Protein AF-A0A954EX24-F1 (afdb_monomer_lite)

Sequence (750 aa):
MLIRGVLSVLEKYCYECHGQGGTDEGGFNFVLSLEKIAASERYVLPGDSENSPLIQKINSHEDPHVAVSLETEELGILEEWIDLGAPTLPGEERVFISNEAMMEVIHHDLVKTLTTDEERRDTRYLTLTHLYNAGWDEDELETTRLALNKMINSLSWNKNLIPLEPIDAEKTIFRLRLAILGWTPAIWNRILDVSPYRVLPDSSNVQACIEATDSQSPMIRGDWFITEAARPSLYYEILELPESLAGLEDLLEVSLLENHDQERVHRAGFAKSGIAANNRVIERHPSRFGAFWISYDFADNEERRNIFEHPLGPGPAVENFRPDGGEILFELPNGLHAYMLVDDLGQRVDKAPLELVQDENQPDHHVVAAISCFSCHSLGILAKEDEVRATVLADPERFEQRDHLLSIYTDREEFRKIQEEDAKNYAKRIQQLGIRRVSHSSEPIRNQLQRYQQDLDLNRAAAELGVDSAQLADWIQSDADETNALSPLANPKGTVSRDDFLNEFTRIATALGLGVEIGAERVEPLKTAEIESQLGRTRPVSTPGRLEPLDEEGDGNPNPPAQQPPAKRPSKSKSDASEPKPPAQRFWKDHSGKVLSIGDFLRMENQDTVVIKDANNRELRVLLNDLSPADGEFVQSQIQATPKTVGSPQPELRRQPVERSQFPTKERPATRQEVVPEIPRTFPPRVAPPSPRRSQTTFQPSRPVVPSPPPPRRIVVPDDLSKRFGIPRGAIIDENRLRQILANKRGPSL

pLDDT: mean 80.61, std 23.89, range [22.81, 98.62]

Structure (mmCIF, N/CA/C/O backbone):
data_AF-A0A954EX24-F1
#
_entry.id   AF-A0A954EX24-F1
#
loop_
_atom_site.group_PDB
_atom_site.id
_atom_site.type_symbol
_atom_site.label_atom_id
_atom_site.label_alt_id
_atom_site.label_comp_id
_atom_site.label_asym_id
_atom_site.label_entity_id
_atom_site.label_seq_id
_atom_site.pdbx_PDB_ins_code
_atom_site.Cartn_x
_atom_site.Cartn_y
_atom_site.Cartn_z
_atom_site.occupancy
_atom_site.B_iso_or_equiv
_atom_site.auth_seq_id
_atom_site.auth_comp_id
_atom_site.auth_asym_id
_atom_site.auth_atom_id
_atom_site.pdbx_PDB_model_num
ATOM 1 N N . MET A 1 1 ? -3.355 26.674 30.184 1.00 86.38 1 MET A N 1
ATOM 2 C CA . MET A 1 1 ? -2.917 27.513 29.044 1.00 86.38 1 MET A CA 1
ATOM 3 C C . MET A 1 1 ? -1.789 26.818 28.306 1.00 86.38 1 MET A C 1
ATOM 5 O O . MET A 1 1 ? -1.989 26.562 27.132 1.00 86.38 1 MET A O 1
ATOM 9 N N . LEU A 1 2 ? -0.722 26.409 29.006 1.00 93.12 2 LEU A N 1
ATOM 10 C CA . LEU A 1 2 ? 0.410 25.624 28.490 1.00 93.12 2 LEU A CA 1
ATOM 11 C C . LEU A 1 2 ? 0.051 24.568 27.425 1.00 93.12 2 LEU A C 1
ATOM 13 O O . LEU A 1 2 ? 0.498 24.703 26.298 1.00 93.12 2 LEU A O 1
ATOM 17 N N . ILE A 1 3 ? -0.858 23.625 27.713 1.00 94.31 3 ILE A N 1
ATOM 18 C CA . ILE A 1 3 ? -1.315 22.594 26.749 1.00 94.31 3 ILE A CA 1
ATOM 19 C C . ILE A 1 3 ? -1.783 23.174 25.395 1.00 94.31 3 ILE A C 1
ATOM 21 O O . ILE A 1 3 ? -1.501 22.606 24.346 1.00 94.31 3 ILE A O 1
ATOM 25 N N . ARG A 1 4 ? -2.464 24.330 25.384 1.00 93.62 4 ARG A N 1
ATOM 26 C CA . ARG A 1 4 ? -2.863 24.999 24.128 1.00 93.62 4 ARG A CA 1
ATOM 27 C C . ARG A 1 4 ? -1.682 25.656 23.412 1.00 93.62 4 ARG A C 1
ATOM 29 O O . ARG A 1 4 ? -1.720 25.763 22.195 1.00 93.62 4 ARG A O 1
ATOM 36 N N . GLY A 1 5 ? -0.667 26.099 24.155 1.00 95.25 5 GLY A N 1
ATOM 37 C CA . GLY A 1 5 ? 0.602 26.560 23.593 1.00 95.25 5 GLY A CA 1
ATOM 38 C C . GLY A 1 5 ? 1.340 25.415 22.905 1.00 95.25 5 GLY A C 1
ATOM 39 O O . GLY A 1 5 ? 1.650 25.531 21.729 1.00 95.25 5 GLY A O 1
ATOM 40 N N . VAL A 1 6 ? 1.507 24.282 23.595 1.00 96.06 6 VAL A N 1
ATOM 41 C CA . VAL A 1 6 ? 2.124 23.053 23.061 1.00 96.06 6 VAL A CA 1
ATOM 42 C C . VAL A 1 6 ? 1.440 22.610 21.768 1.00 96.06 6 VAL A C 1
ATOM 44 O O . VAL A 1 6 ? 2.100 22.489 20.740 1.00 96.06 6 VAL A O 1
ATOM 47 N N . LEU A 1 7 ? 0.108 22.463 21.784 1.00 95.00 7 LEU A N 1
ATOM 48 C CA . LEU A 1 7 ? -0.663 22.129 20.582 1.00 95.00 7 LEU A CA 1
ATOM 49 C C . LEU A 1 7 ? -0.459 23.156 19.461 1.00 95.00 7 LEU A C 1
ATOM 51 O O . LEU A 1 7 ? -0.257 22.761 18.322 1.00 95.00 7 LEU A O 1
ATOM 55 N N . SER A 1 8 ? -0.435 24.457 19.771 1.00 95.12 8 SER A N 1
ATOM 56 C CA . SER A 1 8 ? -0.193 25.503 18.768 1.00 95.12 8 SER A CA 1
ATOM 57 C C . SER A 1 8 ? 1.219 25.463 18.170 1.00 95.12 8 SER A C 1
ATOM 59 O O . SER A 1 8 ? 1.376 25.848 17.014 1.00 95.12 8 SER A O 1
ATOM 61 N N . VAL A 1 9 ? 2.238 25.035 18.923 1.00 94.38 9 VAL A N 1
ATOM 62 C CA . VAL A 1 9 ? 3.612 24.858 18.420 1.00 94.38 9 VAL A CA 1
ATOM 63 C C . VAL A 1 9 ? 3.674 23.630 17.505 1.00 94.38 9 VAL A C 1
ATOM 65 O O . VAL A 1 9 ? 4.164 23.724 16.380 1.00 94.38 9 VAL A O 1
ATOM 68 N N . LEU A 1 10 ? 3.107 22.501 17.939 1.00 94.00 10 LEU A N 1
ATOM 69 C CA . LEU A 1 10 ? 3.078 21.255 17.164 1.00 94.00 10 LEU A CA 1
ATOM 70 C C . LEU A 1 10 ? 2.226 21.383 15.886 1.00 94.00 10 LEU A C 1
ATOM 72 O O . LEU A 1 10 ? 2.640 20.915 14.826 1.00 94.00 10 LEU A O 1
ATOM 76 N N . GLU A 1 11 ? 1.092 22.087 15.941 1.00 94.44 11 GLU A N 1
ATOM 77 C CA . GLU A 1 11 ? 0.252 22.403 14.775 1.00 94.44 11 GLU A CA 1
ATOM 78 C C . GLU A 1 11 ? 0.990 23.300 13.767 1.00 94.44 11 GLU A C 1
ATOM 80 O O . GLU A 1 11 ? 0.945 23.048 12.564 1.00 94.44 11 GLU A O 1
ATOM 85 N N . LYS A 1 12 ? 1.715 24.321 14.250 1.00 92.25 12 LYS A N 1
ATOM 86 C CA . LYS A 1 12 ? 2.457 25.283 13.414 1.00 92.25 12 LYS A CA 1
ATOM 87 C C . LYS A 1 12 ? 3.643 24.655 12.676 1.00 92.25 12 LYS A C 1
ATOM 89 O O . LYS A 1 12 ? 3.962 25.106 11.577 1.00 92.25 12 LYS A O 1
ATOM 94 N N . TYR A 1 13 ? 4.308 23.668 13.281 1.00 90.25 13 TYR A N 1
ATOM 95 C CA . TYR A 1 13 ? 5.626 23.209 12.828 1.00 90.25 13 TYR A CA 1
ATOM 96 C C . TYR A 1 13 ? 5.745 21.725 12.477 1.00 90.25 13 TYR A C 1
ATOM 98 O O . TYR A 1 13 ? 6.626 21.370 11.697 1.00 90.25 13 TYR A O 1
ATOM 106 N N . CYS A 1 14 ? 4.908 20.859 13.047 1.00 90.50 14 CYS A N 1
ATOM 107 C CA . CYS A 1 14 ? 5.059 19.407 12.923 1.00 90.50 14 CYS A CA 1
ATOM 108 C C . CYS A 1 14 ? 3.879 18.762 12.184 1.00 90.50 14 CYS A C 1
ATOM 110 O O . CYS A 1 14 ? 4.076 17.832 11.402 1.00 90.50 14 CYS A O 1
ATOM 112 N N . TYR A 1 15 ? 2.662 19.271 12.399 1.00 93.56 15 TYR A N 1
ATOM 113 C CA . TYR A 1 15 ? 1.424 18.636 11.943 1.00 93.56 15 TYR A CA 1
ATOM 114 C C . TYR A 1 15 ? 1.336 18.427 10.428 1.00 93.56 15 TYR A C 1
ATOM 116 O O . TYR A 1 15 ? 0.798 17.413 10.005 1.00 93.56 15 TYR A O 1
ATOM 124 N N . GLU A 1 16 ? 1.921 19.297 9.597 1.00 90.81 16 GLU A N 1
ATOM 125 C CA . GLU A 1 16 ? 1.879 19.127 8.134 1.00 90.81 16 GLU A CA 1
ATOM 126 C C . GLU A 1 16 ? 2.486 17.786 7.652 1.00 90.81 16 GLU A C 1
ATOM 128 O O . GLU A 1 16 ? 1.978 17.176 6.706 1.00 90.81 16 GLU A O 1
ATOM 133 N N . CYS A 1 17 ? 3.545 17.302 8.311 1.00 88.50 17 CYS A N 1
ATOM 134 C CA . CYS A 1 17 ? 4.207 16.030 7.986 1.00 88.50 17 CYS A CA 1
ATOM 135 C C . CYS A 1 17 ? 3.780 14.869 8.900 1.00 88.50 17 CYS A C 1
ATOM 137 O O . CYS A 1 17 ? 3.912 13.709 8.512 1.00 88.50 17 CYS A O 1
ATOM 139 N N . HIS A 1 18 ? 3.283 15.193 10.095 1.00 91.75 18 HIS A N 1
ATOM 140 C CA . HIS A 1 18 ? 2.994 14.250 11.175 1.00 91.75 18 HIS A CA 1
ATOM 141 C C . HIS A 1 18 ? 1.507 14.249 11.571 1.00 91.75 18 HIS A C 1
ATOM 143 O O . HIS A 1 18 ? 1.178 14.194 12.757 1.00 91.75 18 HIS A O 1
ATOM 149 N N . GLY A 1 19 ? 0.616 14.317 10.579 1.00 91.88 19 GLY A N 1
ATOM 150 C CA . GLY A 1 19 ? -0.813 14.044 10.741 1.00 91.88 19 GLY A CA 1
ATOM 151 C C . GLY A 1 19 ? -1.693 14.628 9.637 1.00 91.88 19 GLY A C 1
ATOM 152 O O . GLY A 1 19 ? -2.565 13.937 9.118 1.00 91.88 19 GLY A O 1
ATOM 153 N N . GLN A 1 20 ? -1.452 15.876 9.225 1.00 92.75 20 GLN A N 1
ATOM 154 C CA . GLN A 1 20 ? -2.391 16.685 8.443 1.00 92.75 20 GLN A CA 1
ATOM 155 C C . GLN A 1 20 ? -2.906 16.007 7.164 1.00 92.75 20 GLN A C 1
ATOM 157 O O . GLN A 1 20 ? -2.256 16.001 6.117 1.00 92.75 20 GLN A O 1
ATOM 162 N N . GLY A 1 21 ? -4.157 15.541 7.220 1.00 89.44 21 GLY A N 1
ATOM 163 C CA . GLY A 1 21 ? -4.790 14.851 6.096 1.00 89.44 21 GLY A CA 1
ATOM 164 C C . GLY A 1 21 ? -4.196 13.463 5.853 1.00 89.44 21 GLY A C 1
ATOM 165 O O . GLY A 1 21 ? -4.024 13.075 4.700 1.00 89.44 21 GLY A O 1
ATOM 166 N N . GLY A 1 22 ? -3.848 12.756 6.930 1.00 89.06 22 GLY A N 1
ATOM 167 C CA . GLY A 1 22 ? -3.292 11.409 6.910 1.00 89.06 22 GLY A CA 1
ATOM 168 C C . GLY A 1 22 ? -1.798 11.334 6.578 1.00 89.06 22 GLY A C 1
ATOM 169 O O . GLY A 1 22 ? -1.344 10.263 6.169 1.00 89.06 22 GLY A O 1
ATOM 170 N N . THR A 1 23 ? -1.032 12.425 6.718 1.00 90.75 23 THR A N 1
ATOM 171 C CA . THR A 1 23 ? 0.426 12.406 6.501 1.00 90.75 23 THR A CA 1
ATOM 172 C C . THR A 1 23 ? 1.147 11.684 7.629 1.00 90.75 23 THR A C 1
ATOM 174 O O . THR A 1 23 ? 0.940 11.976 8.801 1.00 90.75 23 THR A O 1
ATOM 177 N N . ASP A 1 24 ? 2.004 10.731 7.266 1.00 90.00 24 ASP A N 1
ATOM 178 C CA . ASP A 1 24 ? 2.664 9.832 8.215 1.00 90.00 24 ASP A CA 1
ATOM 179 C C . ASP A 1 24 ? 4.163 9.705 7.932 1.00 90.00 24 ASP A C 1
ATOM 181 O O . ASP A 1 24 ? 4.683 8.626 7.649 1.00 90.00 24 ASP A O 1
ATOM 185 N N . GLU A 1 25 ? 4.875 10.833 7.954 1.00 87.69 25 GLU A N 1
ATOM 186 C CA . GLU A 1 25 ? 6.327 10.810 7.794 1.00 87.69 25 GLU A CA 1
ATOM 187 C C . GLU A 1 25 ? 6.994 10.133 9.001 1.00 87.69 25 GLU A C 1
ATOM 189 O O . GLU A 1 25 ? 6.922 10.609 10.135 1.00 87.69 25 GLU A O 1
ATOM 194 N N . GLY A 1 26 ? 7.667 9.007 8.751 1.00 82.38 26 GLY A N 1
ATOM 195 C CA . GLY A 1 26 ? 8.433 8.276 9.765 1.00 82.38 26 GLY A CA 1
ATOM 196 C C . GLY A 1 26 ? 7.602 7.411 10.725 1.00 82.38 26 GLY A C 1
ATOM 197 O O . GLY A 1 26 ? 8.134 6.986 11.755 1.00 82.38 26 GLY A O 1
ATOM 198 N N . GLY A 1 27 ? 6.330 7.134 10.413 1.00 84.62 27 GLY A N 1
ATOM 199 C CA . GLY A 1 27 ? 5.450 6.345 11.287 1.00 84.62 27 GLY A CA 1
ATOM 200 C C . GLY A 1 27 ? 5.063 7.099 12.566 1.00 84.62 27 GLY A C 1
ATOM 201 O O . GLY A 1 27 ? 5.089 6.529 13.661 1.00 84.62 27 GLY A O 1
ATOM 202 N N . PHE A 1 28 ? 4.804 8.399 12.433 1.00 88.88 28 PHE A N 1
ATOM 203 C CA . PHE A 1 28 ? 4.392 9.311 13.493 1.00 88.88 28 PHE A CA 1
ATOM 204 C C . PHE A 1 28 ? 3.434 10.346 12.896 1.00 88.88 28 PHE A C 1
ATOM 206 O O . PHE A 1 28 ? 3.863 11.383 12.398 1.00 88.88 28 PHE A O 1
ATOM 213 N N . ASN A 1 29 ? 2.136 10.046 12.928 1.00 91.62 29 ASN A N 1
ATOM 214 C CA . ASN A 1 29 ? 1.068 10.887 12.376 1.00 91.62 29 ASN A CA 1
ATOM 215 C C . ASN A 1 29 ? 0.057 11.386 13.428 1.00 91.62 29 ASN A C 1
ATOM 217 O O . ASN A 1 29 ? -0.970 11.954 13.077 1.00 91.62 29 ASN A O 1
ATOM 221 N N . PHE A 1 30 ? 0.342 11.153 14.708 1.00 92.25 30 PHE A N 1
ATOM 222 C CA . PHE A 1 30 ? -0.508 11.501 15.848 1.00 92.25 30 PHE A CA 1
ATOM 223 C C . PHE A 1 30 ? 0.086 12.674 16.650 1.00 92.25 30 PHE A C 1
ATOM 225 O O . PHE A 1 30 ? -0.012 12.719 17.877 1.00 92.25 30 PHE A O 1
ATOM 232 N N . VAL A 1 31 ? 0.751 13.638 15.991 1.00 93.44 31 VAL A N 1
ATOM 233 C CA . VAL A 1 31 ? 1.552 14.670 16.690 1.00 93.44 31 VAL A CA 1
ATOM 234 C C . VAL A 1 31 ? 0.733 15.612 17.583 1.00 93.44 31 VAL A C 1
ATOM 236 O O . VAL A 1 31 ? 1.279 16.257 18.475 1.00 93.44 31 VAL A O 1
ATOM 239 N N . LEU A 1 32 ? -0.582 15.694 17.372 1.00 93.88 32 LEU A N 1
ATOM 240 C CA . LEU A 1 32 ? -1.492 16.466 18.225 1.00 93.88 32 LEU A CA 1
ATOM 241 C C . LEU A 1 32 ? -2.071 15.632 19.388 1.00 93.88 32 LEU A C 1
ATOM 243 O O . LEU A 1 32 ? -2.676 16.187 20.307 1.00 93.88 32 LEU A O 1
ATOM 247 N N . SER A 1 33 ? -1.837 14.316 19.403 1.00 92.69 33 SER A N 1
ATOM 248 C CA . SER A 1 33 ? -2.237 13.405 20.476 1.00 92.69 33 SER A CA 1
ATOM 249 C C . SER A 1 33 ? -1.214 13.419 21.616 1.00 92.69 33 SER A C 1
ATOM 251 O O . SER A 1 33 ? -0.372 12.528 21.761 1.00 92.69 33 SER A O 1
ATOM 253 N N . LEU A 1 34 ? -1.285 14.457 22.457 1.00 93.44 34 LEU A N 1
ATOM 254 C CA . LEU A 1 34 ? -0.387 14.606 23.612 1.00 93.44 34 LEU A CA 1
ATOM 255 C C . LEU A 1 34 ? -0.447 13.412 24.576 1.00 93.44 34 LEU A C 1
ATOM 257 O O . LEU A 1 34 ? 0.546 13.129 25.235 1.00 93.44 34 LEU A O 1
ATOM 261 N N . GLU A 1 35 ? -1.577 12.703 24.639 1.00 91.19 35 GLU A N 1
ATOM 262 C CA . GLU A 1 35 ? -1.728 11.458 25.401 1.00 91.19 35 GLU A CA 1
ATOM 263 C C . GLU A 1 35 ? -0.795 10.358 24.887 1.00 91.19 35 GLU A C 1
ATOM 265 O O . GLU A 1 35 ? -0.001 9.825 25.661 1.00 91.19 35 GLU A O 1
ATOM 270 N N . LYS A 1 36 ? -0.796 10.088 23.576 1.00 90.06 36 LYS A N 1
ATOM 271 C CA . LYS A 1 36 ? 0.097 9.093 22.960 1.00 90.06 36 LYS A CA 1
ATOM 272 C C . LYS A 1 36 ? 1.571 9.486 23.056 1.00 90.06 36 LYS A C 1
ATOM 274 O O . LYS A 1 36 ? 2.421 8.626 23.279 1.00 90.06 36 LYS A O 1
ATOM 279 N N . ILE A 1 37 ? 1.874 10.778 22.922 1.00 93.06 37 ILE A N 1
ATOM 280 C CA . ILE A 1 37 ? 3.243 11.303 23.038 1.00 93.06 37 ILE A CA 1
ATOM 281 C C . ILE A 1 37 ? 3.759 11.169 24.478 1.00 93.06 37 ILE A C 1
ATOM 283 O O . ILE A 1 37 ? 4.858 10.660 24.680 1.00 93.06 37 ILE A O 1
ATOM 287 N N . ALA A 1 38 ? 2.974 11.584 25.477 1.00 93.06 38 ALA A N 1
ATOM 288 C CA . ALA A 1 38 ? 3.362 11.526 26.889 1.00 93.06 38 ALA A CA 1
ATOM 289 C C . ALA A 1 38 ? 3.412 10.090 27.445 1.00 93.06 38 ALA A C 1
ATOM 291 O O . ALA A 1 38 ? 4.186 9.813 28.358 1.00 93.06 38 ALA A O 1
ATOM 292 N N . ALA A 1 39 ? 2.614 9.170 26.893 1.00 89.81 39 ALA A N 1
ATOM 293 C CA . ALA A 1 39 ? 2.598 7.762 27.289 1.00 89.81 39 ALA A CA 1
ATOM 294 C C . ALA A 1 39 ? 3.796 6.943 26.765 1.00 89.81 39 ALA A C 1
ATOM 296 O O . ALA A 1 39 ? 3.949 5.782 27.152 1.00 89.81 39 ALA A O 1
ATOM 297 N N . SER A 1 40 ? 4.638 7.504 25.886 1.00 90.31 40 SER A N 1
ATOM 298 C CA . SER A 1 40 ? 5.703 6.760 25.211 1.00 90.31 40 SER A CA 1
ATOM 299 C C . SER A 1 40 ? 7.076 7.425 25.335 1.00 90.31 40 SER A C 1
ATOM 301 O O . SER A 1 40 ? 7.369 8.446 24.710 1.00 90.31 40 SER A O 1
ATOM 303 N N . GLU A 1 41 ? 7.968 6.731 26.048 1.00 91.62 41 GLU A N 1
ATOM 304 C CA . GLU A 1 41 ? 9.392 7.064 26.219 1.00 91.62 41 GLU A CA 1
ATOM 305 C C . GLU A 1 41 ? 10.160 7.171 24.878 1.00 91.62 41 GLU A C 1
ATOM 307 O O . GLU A 1 41 ? 11.261 7.715 24.833 1.00 91.62 41 GLU A O 1
ATOM 312 N N . ARG A 1 42 ? 9.571 6.708 23.759 1.00 91.12 42 ARG A N 1
ATOM 313 C CA . ARG A 1 42 ? 10.085 6.912 22.390 1.00 91.12 42 ARG A CA 1
ATOM 314 C C . ARG A 1 42 ? 10.066 8.384 21.958 1.00 91.12 42 ARG A C 1
ATOM 316 O O . ARG A 1 42 ? 10.863 8.758 21.099 1.00 91.12 42 ARG A O 1
ATOM 323 N N . TYR A 1 43 ? 9.164 9.198 22.508 1.00 92.75 43 TYR A N 1
ATOM 324 C CA . TYR A 1 43 ? 8.979 10.598 22.115 1.00 92.75 43 TYR A CA 1
ATOM 325 C C . TYR A 1 43 ? 9.321 11.569 23.248 1.00 92.75 43 TYR A C 1
ATOM 327 O O . TYR A 1 43 ? 10.028 12.549 23.015 1.00 92.75 43 TYR A O 1
ATOM 335 N N . VAL A 1 44 ? 8.848 11.304 24.467 1.00 95.69 44 VAL A N 1
ATOM 336 C CA . VAL A 1 44 ? 9.004 12.194 25.626 1.00 95.69 44 VAL A CA 1
ATOM 337 C C . VAL A 1 44 ? 9.333 11.382 26.876 1.00 95.69 44 VAL A C 1
ATOM 339 O O . VAL A 1 44 ? 8.780 10.307 27.088 1.00 95.69 44 VAL A O 1
ATOM 342 N N . LEU A 1 45 ? 10.206 11.927 27.722 1.00 96.75 45 LEU A N 1
ATOM 343 C CA . LEU A 1 45 ? 10.469 11.470 29.083 1.00 96.75 45 LEU A CA 1
ATOM 344 C C . LEU A 1 45 ? 9.817 12.473 30.055 1.00 96.75 45 LEU A C 1
ATOM 346 O O . LEU A 1 45 ? 10.373 13.549 30.281 1.00 96.75 45 LEU A O 1
ATOM 350 N N . PRO A 1 46 ? 8.619 12.189 30.604 1.00 96.31 46 PRO A N 1
ATOM 351 C CA . PRO A 1 46 ? 7.916 13.133 31.473 1.00 96.31 46 PRO A CA 1
ATOM 352 C C . PRO A 1 46 ? 8.751 13.524 32.702 1.00 96.31 46 PRO A C 1
ATOM 354 O O . PRO A 1 46 ? 9.140 12.669 33.498 1.00 96.31 46 PRO A O 1
ATOM 357 N N . GLY A 1 47 ? 8.996 14.825 32.869 1.00 97.62 47 GLY A N 1
ATOM 358 C CA . GLY A 1 47 ? 9.858 15.392 33.910 1.00 97.62 47 GLY A CA 1
ATOM 359 C C . GLY A 1 47 ? 11.326 15.600 33.510 1.00 97.62 47 GLY A C 1
ATOM 360 O O . GLY A 1 47 ? 12.101 16.034 34.359 1.00 97.62 47 GLY A O 1
ATOM 361 N N . ASP A 1 48 ? 11.713 15.292 32.266 1.00 97.44 48 ASP A N 1
ATOM 362 C CA . ASP A 1 48 ? 13.083 15.441 31.755 1.00 97.44 48 ASP A CA 1
ATOM 363 C C . ASP A 1 48 ? 13.084 15.904 30.282 1.00 97.44 48 ASP A C 1
ATOM 365 O O . ASP A 1 48 ? 13.121 15.104 29.338 1.00 97.44 48 ASP A O 1
ATOM 369 N N . SER A 1 49 ? 13.005 17.221 30.068 1.00 96.56 49 SER A N 1
ATOM 370 C CA . SER A 1 49 ? 13.080 1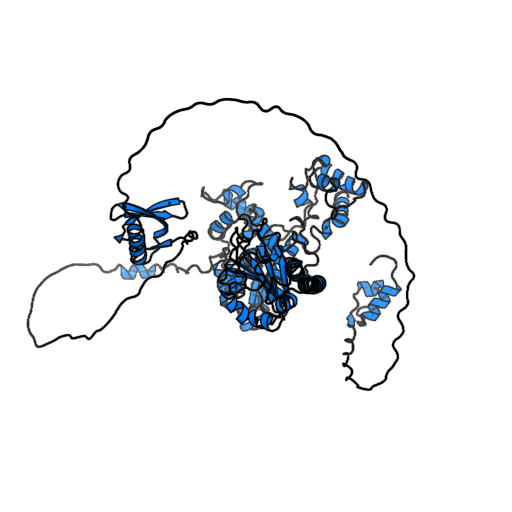7.826 28.731 1.00 96.56 49 SER A CA 1
ATOM 371 C C . SER A 1 49 ? 14.447 17.654 28.057 1.00 96.56 49 SER A C 1
ATOM 373 O O . SER A 1 49 ? 14.488 17.391 26.855 1.00 96.56 49 SER A O 1
ATOM 375 N N . GLU A 1 50 ? 15.553 17.720 28.807 1.00 94.56 50 GLU A N 1
ATOM 376 C CA . GLU A 1 50 ? 16.927 17.606 28.284 1.00 94.56 50 GLU A CA 1
ATOM 377 C C . GLU A 1 50 ? 17.179 16.240 27.616 1.00 94.56 50 GLU A C 1
ATOM 379 O O . GLU A 1 50 ? 17.782 16.160 26.539 1.00 94.56 50 GLU A O 1
ATOM 384 N N . ASN A 1 51 ? 16.673 15.158 28.217 1.00 95.50 51 ASN A N 1
ATOM 385 C CA . ASN A 1 51 ? 16.831 13.801 27.692 1.00 95.50 51 ASN A CA 1
ATOM 386 C C . ASN A 1 51 ? 15.660 13.323 26.815 1.00 95.50 51 ASN A C 1
ATOM 388 O O . ASN A 1 51 ? 15.718 12.219 26.272 1.00 95.50 51 ASN A O 1
ATOM 392 N N . SER A 1 52 ? 14.611 14.132 26.635 1.00 95.94 52 SER A N 1
ATOM 393 C CA . SER A 1 52 ? 13.445 13.756 25.827 1.00 95.94 52 SER A CA 1
ATOM 394 C C . SER A 1 52 ? 13.764 13.682 24.323 1.00 95.94 52 SER A C 1
ATOM 396 O O . SER A 1 52 ? 14.202 14.685 23.748 1.00 95.94 52 SER A O 1
ATOM 398 N N . PRO A 1 53 ? 13.470 12.555 23.636 1.00 93.75 53 PRO A N 1
ATOM 399 C CA . PRO A 1 53 ? 13.772 12.379 22.211 1.00 93.75 53 PRO A CA 1
ATOM 400 C C . PRO A 1 53 ? 13.226 13.480 21.291 1.00 93.75 53 PRO A C 1
ATOM 402 O O . PRO A 1 53 ? 13.904 13.873 20.342 1.00 93.75 53 PRO A O 1
ATOM 405 N N . LEU A 1 54 ? 12.037 14.022 21.581 1.00 91.06 54 LEU A N 1
ATOM 406 C CA . LEU A 1 54 ? 11.440 15.145 20.849 1.00 91.06 54 LEU A CA 1
ATOM 407 C C . LEU A 1 54 ? 12.341 16.394 20.866 1.00 91.06 54 LEU A C 1
ATOM 409 O O . LEU A 1 54 ? 12.623 16.965 19.813 1.00 91.06 54 LEU A O 1
ATOM 413 N N . ILE A 1 55 ? 12.832 16.788 22.045 1.00 91.44 55 ILE A N 1
ATOM 414 C CA . ILE A 1 55 ? 13.692 17.968 22.228 1.00 91.44 55 ILE A CA 1
ATOM 415 C C . ILE A 1 55 ? 15.072 17.727 21.608 1.00 91.44 55 ILE A C 1
ATOM 417 O O . ILE A 1 55 ? 15.589 18.579 20.883 1.00 91.44 55 ILE A O 1
ATOM 421 N N . GLN A 1 56 ? 15.641 16.533 21.801 1.00 90.75 56 GLN A N 1
ATOM 422 C CA . GLN A 1 56 ? 16.905 16.144 21.169 1.00 90.75 56 GLN A CA 1
ATOM 423 C C . GLN A 1 56 ? 16.819 16.185 19.637 1.00 90.75 56 GLN A C 1
ATOM 425 O O . GLN A 1 56 ? 17.728 16.696 18.980 1.00 90.75 56 GLN A O 1
ATOM 430 N N . LYS A 1 57 ? 15.710 15.710 19.052 1.00 86.31 57 LYS A N 1
ATOM 431 C CA . LYS A 1 57 ? 15.509 15.724 17.599 1.00 86.31 57 LYS A CA 1
ATOM 432 C C . LYS A 1 57 ? 15.394 17.149 17.053 1.00 86.31 57 LYS A C 1
ATOM 434 O O . LYS A 1 57 ? 16.035 17.432 16.040 1.00 86.31 57 LYS A O 1
ATOM 439 N N . ILE A 1 58 ? 14.670 18.037 17.744 1.00 85.31 58 ILE A N 1
ATOM 440 C CA . ILE A 1 58 ? 14.575 19.472 17.411 1.00 85.31 58 ILE A CA 1
ATOM 441 C C . ILE A 1 58 ? 15.962 20.142 17.448 1.00 85.31 58 ILE A C 1
ATOM 443 O O . ILE A 1 58 ? 16.336 20.844 16.509 1.00 85.31 58 ILE A O 1
ATOM 447 N N . ASN A 1 59 ? 16.754 19.876 18.491 1.00 83.69 59 ASN A N 1
ATOM 448 C CA . ASN A 1 59 ? 18.065 20.501 18.694 1.00 83.69 59 ASN A CA 1
ATOM 449 C C . ASN A 1 59 ? 19.194 19.927 17.815 1.00 83.69 59 ASN A C 1
ATOM 451 O O . ASN A 1 59 ? 20.225 20.578 17.654 1.00 83.69 59 ASN A O 1
ATOM 455 N N . SER A 1 60 ? 19.033 18.730 17.239 1.00 75.44 60 SER A N 1
ATOM 456 C CA . SER A 1 60 ? 20.102 18.068 16.469 1.00 75.44 60 SER A CA 1
ATOM 457 C C . SER A 1 60 ? 20.502 18.807 15.181 1.00 75.44 60 SER A C 1
ATOM 459 O O . SER A 1 60 ? 21.648 18.703 14.749 1.00 75.44 60 SER A O 1
ATOM 461 N N . HIS A 1 61 ? 19.575 19.549 14.559 1.00 62.50 61 HIS A N 1
ATOM 462 C CA . HIS A 1 61 ? 19.733 20.174 13.233 1.00 62.50 61 HIS A CA 1
ATOM 463 C C . HIS A 1 61 ? 20.185 19.217 12.099 1.00 62.50 61 HIS A C 1
ATOM 465 O O . HIS A 1 61 ? 20.604 19.679 11.038 1.00 62.50 61 HIS A O 1
ATOM 471 N N . GLU A 1 62 ? 20.102 17.893 12.288 1.00 54.16 62 GLU A N 1
ATOM 472 C CA . GLU A 1 62 ? 20.700 16.897 11.378 1.00 54.16 62 GLU A CA 1
ATOM 473 C C . GLU A 1 62 ? 19.948 16.699 10.051 1.00 54.16 62 GLU A C 1
ATOM 475 O O . GLU A 1 62 ? 20.437 15.993 9.171 1.00 54.16 62 GLU A O 1
ATOM 480 N N . ASP A 1 63 ? 18.781 17.322 9.877 1.00 48.69 63 ASP A N 1
ATOM 481 C CA . ASP A 1 63 ? 17.953 17.178 8.681 1.00 48.69 63 ASP A CA 1
ATOM 482 C C . ASP A 1 63 ? 17.710 18.542 7.997 1.00 48.69 63 ASP A C 1
ATOM 484 O O . ASP A 1 63 ? 17.016 19.396 8.558 1.00 48.69 63 ASP A O 1
ATOM 488 N N . PRO A 1 64 ? 18.232 18.780 6.775 1.00 43.75 64 PRO A N 1
ATOM 489 C CA . PRO A 1 64 ? 18.025 20.032 6.045 1.00 43.75 64 PRO A CA 1
ATOM 490 C C . PRO A 1 64 ? 16.583 20.233 5.538 1.00 43.75 64 PRO A C 1
ATOM 492 O O . PRO A 1 64 ? 16.262 21.322 5.059 1.00 43.75 64 PRO A O 1
ATOM 495 N N . HIS A 1 65 ? 15.709 19.225 5.640 1.00 46.78 65 HIS A N 1
ATOM 496 C CA . HIS A 1 65 ? 14.267 19.343 5.410 1.00 46.78 65 HIS A CA 1
ATOM 497 C C . HIS A 1 65 ? 13.470 19.563 6.707 1.00 46.78 65 HIS A C 1
ATOM 499 O O . HIS A 1 65 ? 12.356 20.078 6.641 1.00 46.78 65 HIS A O 1
ATOM 505 N N . VAL A 1 66 ? 14.059 19.267 7.873 1.00 48.47 66 VAL A N 1
ATOM 506 C CA . VAL A 1 66 ? 13.477 19.495 9.213 1.00 48.47 66 VAL A CA 1
ATOM 507 C C . VAL A 1 66 ? 14.321 20.497 10.015 1.00 48.47 66 VAL A C 1
ATOM 509 O O . VAL A 1 66 ? 14.392 20.458 11.241 1.00 48.47 66 VAL A O 1
ATOM 512 N N . ALA A 1 67 ? 14.916 21.479 9.328 1.00 49.66 67 ALA A N 1
ATOM 513 C CA . ALA A 1 67 ? 15.480 22.681 9.942 1.00 49.66 67 ALA A CA 1
ATOM 514 C C . ALA A 1 67 ? 14.359 23.629 10.420 1.00 49.66 67 ALA A C 1
ATOM 516 O O . ALA A 1 67 ? 14.303 24.808 10.057 1.00 49.66 67 ALA A O 1
ATOM 517 N N . VAL A 1 68 ? 13.440 23.098 11.231 1.00 56.19 68 VAL A N 1
ATOM 518 C CA . VAL A 1 68 ? 12.425 23.869 11.937 1.00 56.19 68 VAL A CA 1
ATOM 519 C C . VAL A 1 68 ? 13.143 24.658 13.025 1.00 56.19 68 VAL A C 1
ATOM 521 O O . VAL A 1 68 ? 13.370 24.184 14.134 1.00 56.19 68 VAL A O 1
ATOM 524 N N . SER A 1 69 ? 13.530 25.885 12.694 1.00 62.91 69 SER A N 1
ATOM 525 C CA . SER A 1 69 ? 14.016 26.844 13.679 1.00 62.91 69 SER A CA 1
ATOM 526 C C . SER A 1 69 ? 12.826 27.349 14.498 1.00 62.91 69 SER A C 1
ATOM 528 O O . SER A 1 69 ? 12.300 28.422 14.201 1.00 62.91 69 SER A O 1
ATOM 530 N N . LEU A 1 70 ? 12.400 26.580 15.508 1.00 75.69 70 LEU A N 1
ATOM 531 C CA . LEU A 1 70 ? 11.475 27.074 16.532 1.00 75.69 70 LEU A CA 1
ATOM 532 C C . LEU A 1 70 ? 12.047 28.362 17.141 1.00 75.69 70 LEU A C 1
ATOM 534 O O . LEU A 1 70 ? 13.261 28.495 17.328 1.00 75.69 70 LEU A O 1
ATOM 538 N N . GLU A 1 71 ? 11.179 29.314 17.473 1.00 77.62 71 GLU A N 1
ATOM 539 C CA . GLU A 1 71 ? 11.596 30.456 18.280 1.00 77.62 71 GLU A CA 1
ATOM 540 C C . GLU A 1 71 ? 11.925 29.972 19.703 1.00 77.62 71 GLU A C 1
ATOM 542 O O . GLU A 1 71 ? 11.305 29.038 20.209 1.00 77.62 71 GLU A O 1
ATOM 547 N N . THR A 1 72 ? 12.895 30.594 20.380 1.00 81.00 72 THR A N 1
ATOM 548 C CA . THR A 1 72 ? 13.344 30.148 21.717 1.00 81.00 72 THR A CA 1
ATOM 549 C C . THR A 1 72 ? 12.210 30.129 22.754 1.00 81.00 72 THR A C 1
ATOM 551 O O . THR A 1 72 ? 12.220 29.304 23.659 1.00 81.00 72 THR A O 1
ATOM 554 N N . GLU A 1 73 ? 11.207 31.000 22.602 1.00 86.88 73 GLU A N 1
ATOM 555 C CA . GLU A 1 73 ? 9.991 31.000 23.427 1.00 86.88 73 GLU A CA 1
ATOM 556 C C . GLU A 1 73 ? 9.083 29.789 23.133 1.00 86.88 73 GLU A C 1
ATOM 558 O O . GLU A 1 73 ? 8.509 29.209 24.050 1.00 86.88 73 GLU A O 1
ATOM 563 N N . GLU A 1 74 ? 8.995 29.355 21.873 1.00 91.00 74 GLU A N 1
ATOM 564 C CA . GLU A 1 74 ? 8.183 28.206 21.452 1.00 91.00 74 GLU A CA 1
ATOM 565 C C . GLU A 1 74 ? 8.825 26.867 21.836 1.00 91.00 74 GLU A C 1
ATOM 567 O O . GLU A 1 74 ? 8.110 25.937 22.203 1.00 91.00 74 GLU A O 1
ATOM 572 N N . LEU A 1 75 ? 10.161 26.780 21.819 1.00 90.56 75 LEU A N 1
ATOM 573 C CA . LEU A 1 75 ? 10.886 25.637 22.381 1.00 90.56 75 LEU A CA 1
ATOM 574 C C . LEU A 1 75 ? 10.678 25.548 23.902 1.00 90.56 75 LEU A C 1
ATOM 576 O O . LEU A 1 75 ? 10.314 24.485 24.401 1.00 90.56 75 LEU A O 1
ATOM 580 N N . GLY A 1 76 ? 10.790 26.674 24.616 1.00 94.00 76 GLY A N 1
ATOM 581 C CA . GLY A 1 76 ? 10.570 26.731 26.065 1.00 94.00 76 GLY A CA 1
ATOM 582 C C . GLY A 1 76 ? 9.164 26.294 26.506 1.00 94.00 76 GLY A C 1
ATOM 583 O O . GLY A 1 76 ? 9.008 25.743 27.591 1.00 94.00 76 GLY A O 1
ATOM 584 N N . ILE A 1 77 ? 8.142 26.461 25.655 1.00 96.12 77 ILE A N 1
ATOM 585 C CA . ILE A 1 77 ? 6.784 25.928 25.889 1.00 96.12 77 ILE A CA 1
ATOM 586 C C . ILE A 1 77 ? 6.765 24.390 25.882 1.00 96.12 77 ILE A C 1
ATOM 588 O O . ILE A 1 77 ? 6.019 23.787 26.657 1.00 96.12 77 ILE A O 1
ATOM 592 N N . LEU A 1 78 ? 7.550 23.750 25.008 1.00 95.69 78 LEU A N 1
ATOM 593 C CA . LEU A 1 78 ? 7.666 22.289 24.959 1.00 95.69 78 LEU A CA 1
ATOM 594 C C . LEU A 1 78 ? 8.481 21.768 26.149 1.00 95.69 78 LEU A C 1
ATOM 596 O O . LEU A 1 78 ? 8.063 20.804 26.785 1.00 95.69 78 LEU A O 1
ATOM 600 N N . GLU A 1 79 ? 9.589 22.433 26.481 1.00 96.56 79 GLU A N 1
ATOM 601 C CA . GLU A 1 79 ? 10.433 22.105 27.639 1.00 96.56 79 GLU A CA 1
ATOM 602 C C . GLU A 1 79 ? 9.641 22.213 28.957 1.00 96.56 79 GLU A C 1
ATOM 604 O O . GLU A 1 79 ? 9.553 21.231 29.693 1.00 96.56 79 GLU A O 1
ATOM 609 N N . GLU A 1 80 ? 8.948 23.338 29.209 1.00 97.69 80 GLU A N 1
ATOM 610 C CA . GLU A 1 80 ? 8.101 23.531 30.403 1.00 97.69 80 GLU A CA 1
ATOM 611 C C . GLU A 1 80 ? 6.992 22.468 30.496 1.00 97.69 80 GLU A C 1
ATOM 613 O O . GLU A 1 80 ? 6.690 21.967 31.581 1.00 97.69 80 GLU A O 1
ATOM 618 N N . TRP A 1 81 ? 6.374 22.101 29.369 1.00 97.81 81 TRP A N 1
ATOM 619 C CA . TRP A 1 81 ? 5.353 21.053 29.346 1.00 97.81 81 TRP A CA 1
ATOM 620 C C . TRP A 1 81 ? 5.917 19.689 29.736 1.00 97.81 81 TRP A C 1
ATOM 622 O O . TRP A 1 81 ? 5.313 19.008 30.566 1.00 97.81 81 TRP A O 1
ATOM 632 N N . ILE A 1 82 ? 7.070 19.304 29.189 1.00 97.88 82 ILE A N 1
ATOM 633 C CA . ILE A 1 82 ? 7.713 18.031 29.519 1.00 97.88 82 ILE A CA 1
ATOM 634 C C . ILE A 1 82 ? 8.143 18.013 30.989 1.00 97.88 82 ILE A C 1
ATOM 636 O O . ILE A 1 82 ? 7.786 17.071 31.698 1.00 97.88 82 ILE A O 1
ATOM 640 N N . ASP A 1 83 ? 8.822 19.056 31.471 1.00 98.19 83 ASP A N 1
ATOM 641 C CA . ASP A 1 83 ? 9.335 19.150 32.847 1.00 98.19 83 ASP A CA 1
ATOM 642 C C . ASP A 1 83 ? 8.216 19.136 33.905 1.00 98.19 83 ASP A C 1
ATOM 644 O O . ASP A 1 83 ? 8.402 18.637 35.016 1.00 98.19 83 ASP A O 1
ATOM 648 N N . LEU A 1 84 ? 7.013 19.609 33.557 1.00 97.62 84 LEU A N 1
ATOM 649 C CA . LEU A 1 84 ? 5.809 19.495 34.393 1.00 97.62 84 LEU A CA 1
ATOM 650 C C . LEU A 1 84 ? 5.147 18.102 34.352 1.00 97.62 84 LEU A C 1
ATOM 652 O O . LEU A 1 84 ? 4.033 17.937 34.857 1.00 97.62 84 LEU A O 1
ATOM 656 N N . GLY A 1 85 ? 5.816 17.098 33.779 1.00 96.44 85 GLY A N 1
ATOM 657 C CA . GLY A 1 85 ? 5.326 15.725 33.666 1.00 96.44 85 GLY A CA 1
ATOM 658 C C . GLY A 1 85 ? 4.439 15.484 32.443 1.00 96.44 85 GLY A C 1
ATOM 659 O O . GLY A 1 85 ? 3.565 14.623 32.503 1.00 96.44 85 GLY A O 1
ATOM 660 N N . ALA A 1 86 ? 4.635 16.251 31.364 1.00 96.31 86 ALA A N 1
ATOM 661 C CA . ALA A 1 86 ? 3.888 16.159 30.106 1.00 96.31 86 ALA A CA 1
ATOM 662 C C . ALA A 1 86 ? 2.347 16.099 30.282 1.00 96.31 86 ALA A C 1
ATOM 664 O O . ALA A 1 86 ? 1.693 15.227 29.708 1.00 96.31 86 ALA A O 1
ATOM 665 N N . PRO A 1 87 ? 1.723 17.002 31.073 1.00 95.06 87 PRO A N 1
ATOM 666 C CA . PRO A 1 87 ? 0.310 16.904 31.420 1.00 95.06 87 PRO A CA 1
ATOM 667 C C . PRO A 1 87 ? -0.594 17.016 30.190 1.00 95.06 87 PRO A C 1
ATOM 669 O O . PRO A 1 87 ? -0.398 17.873 29.322 1.00 95.06 87 PRO A O 1
ATOM 672 N N . THR A 1 88 ? -1.631 16.186 30.155 1.00 90.81 88 THR A N 1
ATOM 673 C CA . THR A 1 88 ? -2.581 16.078 29.045 1.00 90.81 88 THR A CA 1
ATOM 674 C C . THR A 1 88 ? -3.981 16.528 29.470 1.00 90.81 88 THR A C 1
ATOM 676 O O . THR A 1 88 ? -4.257 16.775 30.648 1.00 90.81 88 THR A O 1
ATOM 679 N N . LEU A 1 89 ? -4.874 16.696 28.496 1.00 84.50 89 LEU A N 1
ATOM 680 C CA . LEU A 1 89 ? -6.314 16.748 28.748 1.00 84.50 89 LEU A CA 1
ATOM 681 C C . LEU A 1 89 ? -6.897 15.376 28.393 1.00 84.50 89 LEU A C 1
ATOM 683 O O . LEU A 1 89 ? -6.393 14.772 27.447 1.00 84.50 89 LEU A O 1
ATOM 687 N N . PRO A 1 90 ? -7.951 14.905 29.086 1.00 72.25 90 PRO A N 1
ATOM 688 C CA . PRO A 1 90 ? -8.699 13.739 28.632 1.00 72.25 90 PRO A CA 1
ATOM 689 C C . PRO A 1 90 ? -9.171 13.949 27.190 1.00 72.25 90 PRO A C 1
ATOM 691 O O . PRO A 1 90 ? -9.676 15.032 26.869 1.00 72.25 90 PRO A O 1
ATOM 694 N N . GLY A 1 91 ? -9.004 12.933 26.343 1.00 69.44 91 GLY A N 1
ATOM 695 C CA . GLY A 1 91 ? -9.580 12.920 25.000 1.00 69.44 91 GLY A CA 1
ATOM 696 C C . GLY A 1 91 ? -11.111 12.996 25.018 1.00 69.44 91 GLY A C 1
ATOM 697 O O . GLY A 1 91 ? -11.751 12.859 26.063 1.00 69.44 91 GLY A O 1
ATOM 698 N N . GLU A 1 92 ? -11.716 13.216 23.850 1.00 72.00 92 GLU A N 1
ATOM 699 C CA . GLU A 1 92 ? -13.170 13.093 23.720 1.00 72.00 92 GLU A CA 1
ATOM 700 C C . GLU A 1 92 ? -13.595 11.638 23.968 1.00 72.00 92 GLU A C 1
ATOM 702 O O . GLU A 1 92 ? -13.030 10.707 23.391 1.00 72.00 92 GLU A O 1
ATOM 707 N N . GLU A 1 93 ? -14.589 11.444 24.837 1.00 76.25 93 GLU A N 1
ATOM 708 C CA . GLU A 1 93 ? -15.122 10.123 25.171 1.00 76.25 93 GLU A CA 1
ATOM 709 C C . GLU A 1 93 ? -15.796 9.510 23.936 1.00 76.25 93 GLU A C 1
ATOM 711 O O . GLU A 1 93 ? -16.823 9.998 23.456 1.00 76.25 93 GLU A O 1
ATOM 716 N N . ARG A 1 94 ? -15.189 8.450 23.395 1.00 85.06 94 ARG A N 1
ATOM 717 C CA . ARG A 1 94 ? -15.704 7.738 22.223 1.00 85.06 94 ARG A CA 1
ATOM 718 C C . ARG A 1 94 ? -16.771 6.736 22.623 1.00 85.06 94 ARG A C 1
ATOM 720 O O . ARG A 1 94 ? -16.599 5.972 23.570 1.00 85.06 94 ARG A O 1
ATOM 727 N N . VAL A 1 95 ? -17.849 6.696 21.847 1.00 91.81 95 VAL A N 1
ATOM 728 C CA . VAL A 1 95 ? -18.892 5.682 22.004 1.00 91.81 95 VAL A CA 1
ATOM 729 C C . VAL A 1 95 ? -18.407 4.402 21.337 1.00 91.81 95 VAL A C 1
ATOM 731 O O . VAL A 1 95 ? -18.256 4.361 20.122 1.00 91.81 95 VAL A O 1
ATOM 734 N N . PHE A 1 96 ? -18.163 3.362 22.129 1.00 94.50 96 PHE A N 1
ATOM 735 C CA . PHE A 1 96 ? -17.778 2.052 21.613 1.00 94.50 96 PHE A CA 1
ATOM 736 C C . PHE A 1 96 ? -18.852 1.483 20.668 1.00 94.50 96 PHE A C 1
ATOM 738 O O . PHE A 1 96 ? -20.034 1.445 21.020 1.00 94.50 96 PHE A O 1
ATOM 745 N N . ILE A 1 97 ? -18.443 1.009 19.488 1.00 96.31 97 ILE A N 1
ATOM 746 C CA . ILE A 1 97 ? -19.345 0.428 18.483 1.00 96.31 97 ILE A CA 1
ATOM 747 C C . ILE A 1 97 ? -19.176 -1.094 18.481 1.00 96.31 97 ILE A C 1
ATOM 749 O O . ILE A 1 97 ? -18.138 -1.598 18.053 1.00 96.31 97 ILE A O 1
ATOM 753 N N . SER A 1 98 ? -20.189 -1.836 18.939 1.00 94.94 98 SER A N 1
ATOM 754 C CA . SER A 1 98 ? -20.154 -3.306 18.920 1.00 94.94 98 SER A CA 1
ATOM 755 C C . SER A 1 98 ? -20.318 -3.879 17.506 1.00 94.94 98 SER A C 1
ATOM 757 O O . SER A 1 98 ? -20.778 -3.198 16.581 1.00 94.94 98 SER A O 1
ATOM 759 N N . ASN A 1 99 ? -19.988 -5.163 17.341 1.00 94.62 99 ASN A N 1
ATOM 760 C CA . ASN A 1 99 ? -20.167 -5.873 16.072 1.00 94.62 99 ASN A CA 1
ATOM 761 C C . ASN A 1 99 ? -21.641 -5.871 15.612 1.00 94.62 99 ASN A C 1
ATOM 763 O O . ASN A 1 99 ? -21.913 -5.754 14.417 1.00 94.62 99 ASN A O 1
ATOM 767 N N . GLU A 1 100 ? -22.595 -5.940 16.543 1.00 94.94 100 GLU A N 1
ATOM 768 C CA . GLU A 1 100 ? -24.036 -5.861 16.275 1.00 94.94 100 GLU A CA 1
ATOM 769 C C . GLU A 1 100 ? -24.429 -4.471 15.771 1.00 94.94 100 GLU A C 1
ATOM 771 O O . GLU A 1 100 ? -25.120 -4.372 14.760 1.00 94.94 100 GLU A O 1
ATOM 776 N N . ALA A 1 101 ? -23.955 -3.403 16.424 1.00 96.25 101 ALA A N 1
ATOM 777 C CA . ALA A 1 101 ? -24.241 -2.024 16.025 1.00 96.25 101 ALA A CA 1
ATOM 778 C C . ALA A 1 101 ? -23.663 -1.700 14.633 1.00 96.25 101 ALA A C 1
ATOM 780 O O . ALA A 1 101 ? -24.345 -1.120 13.786 1.00 96.25 101 ALA A O 1
ATOM 781 N N . MET A 1 102 ? -22.437 -2.154 14.350 1.00 97.19 102 MET A N 1
ATOM 782 C CA . MET A 1 102 ? -21.831 -2.077 13.016 1.00 97.19 102 MET A CA 1
ATOM 783 C C . MET A 1 102 ? -22.669 -2.843 11.972 1.00 97.19 102 MET A C 1
ATOM 785 O O . MET A 1 102 ? -22.950 -2.325 10.886 1.00 97.19 102 MET A O 1
ATOM 789 N N . MET A 1 103 ? -23.131 -4.053 12.305 1.00 96.88 103 MET A N 1
ATOM 790 C CA . MET A 1 103 ? -23.983 -4.852 11.419 1.00 96.88 103 MET A CA 1
ATOM 791 C C . MET A 1 103 ? -25.403 -4.294 11.253 1.00 96.88 103 MET A C 1
ATOM 793 O O . MET A 1 103 ? -26.010 -4.514 10.205 1.00 96.88 103 MET A O 1
ATOM 797 N N . GLU A 1 104 ? -25.932 -3.538 12.217 1.00 97.62 104 GLU A N 1
ATOM 798 C CA . GLU A 1 104 ? -27.187 -2.791 12.077 1.00 97.62 104 GLU A CA 1
ATOM 799 C C . GLU A 1 104 ? -27.080 -1.680 11.028 1.00 97.62 104 GLU A C 1
ATOM 801 O O . GLU A 1 104 ? -27.989 -1.545 10.203 1.00 97.62 104 GLU A O 1
ATOM 806 N N . VAL A 1 105 ? -25.964 -0.940 11.000 1.00 98.31 105 VAL A N 1
ATOM 807 C CA . VAL A 1 105 ? -25.688 0.076 9.968 1.00 98.31 105 VAL A CA 1
ATOM 808 C C . VAL A 1 105 ? -25.573 -0.577 8.587 1.00 98.31 105 VAL A C 1
ATOM 810 O O . VAL A 1 105 ? -26.265 -0.162 7.655 1.00 98.31 105 VAL A O 1
ATOM 813 N N . ILE A 1 106 ? -24.785 -1.652 8.465 1.00 98.44 106 ILE A N 1
ATOM 814 C CA . ILE A 1 106 ? -24.630 -2.413 7.211 1.00 98.44 106 ILE A CA 1
ATOM 815 C C . ILE A 1 106 ? -25.975 -2.984 6.734 1.00 98.44 106 ILE A C 1
ATOM 817 O O . ILE A 1 106 ? -26.315 -2.868 5.558 1.00 98.44 106 ILE A O 1
ATOM 821 N N . HIS A 1 107 ? -26.780 -3.557 7.632 1.00 98.31 107 HIS A N 1
ATOM 822 C CA . HIS A 1 107 ? -28.108 -4.076 7.301 1.00 98.31 107 HIS A CA 1
ATOM 823 C C . HIS A 1 107 ? -29.087 -2.968 6.894 1.00 98.31 107 HIS A C 1
ATOM 825 O O . HIS A 1 107 ? -29.855 -3.153 5.948 1.00 98.31 107 HIS A O 1
ATOM 831 N N . HIS A 1 108 ? -29.074 -1.811 7.562 1.00 98.25 108 HIS A N 1
ATOM 832 C CA . HIS A 1 108 ? -29.887 -0.672 7.140 1.00 98.25 108 HIS A CA 1
ATOM 833 C C . HIS A 1 108 ? -29.524 -0.258 5.710 1.00 98.25 108 HIS A C 1
ATOM 835 O O . HIS A 1 108 ? -30.398 -0.144 4.850 1.00 98.25 108 HIS A O 1
ATOM 841 N N . ASP A 1 109 ? -28.233 -0.107 5.439 1.00 98.06 109 ASP A N 1
ATOM 842 C CA . ASP A 1 109 ? -27.724 0.307 4.142 1.00 98.06 109 ASP A CA 1
ATOM 843 C C . ASP A 1 109 ? -28.074 -0.694 3.024 1.00 98.06 109 ASP A C 1
ATOM 845 O O . ASP A 1 109 ? -28.774 -0.361 2.063 1.00 98.06 109 ASP A O 1
ATOM 849 N N . LEU A 1 110 ? -27.681 -1.954 3.197 1.00 98.00 110 LEU A N 1
ATOM 850 C CA . LEU A 1 110 ? -27.881 -3.020 2.219 1.00 98.00 110 LEU A CA 1
ATOM 851 C C . LEU A 1 110 ? -29.365 -3.370 2.023 1.00 98.00 110 LEU A C 1
ATOM 853 O O . LEU A 1 110 ? -29.828 -3.543 0.896 1.00 98.00 110 LEU A O 1
ATOM 857 N N . VAL A 1 111 ? -30.125 -3.503 3.116 1.00 96.56 111 VAL A N 1
ATOM 858 C CA . VAL A 1 111 ? -31.463 -4.122 3.098 1.00 96.56 111 VAL A CA 1
ATOM 859 C C . VAL A 1 111 ? -32.597 -3.093 3.136 1.00 96.56 111 VAL A C 1
ATOM 861 O O . VAL A 1 111 ? -33.720 -3.430 2.737 1.00 96.56 111 VAL A O 1
ATOM 864 N N . LYS A 1 112 ? -32.352 -1.844 3.560 1.00 94.19 112 LYS A N 1
ATOM 865 C CA . LYS A 1 112 ? -33.364 -0.765 3.573 1.00 94.19 112 LYS A CA 1
ATOM 866 C C . LYS A 1 112 ? -33.082 0.347 2.559 1.00 94.19 112 LYS A C 1
ATOM 868 O O . LYS A 1 112 ? -34.048 0.838 1.978 1.00 94.19 112 LYS A O 1
ATOM 873 N N . THR A 1 113 ? -31.821 0.711 2.311 1.00 96.31 113 THR A N 1
ATOM 874 C CA . THR A 1 113 ? -31.477 1.798 1.372 1.00 96.31 113 THR A CA 1
ATOM 875 C C . THR A 1 113 ? -31.409 1.330 -0.086 1.00 96.31 113 THR A C 1
ATOM 877 O O . THR A 1 113 ? -31.952 2.009 -0.958 1.00 96.31 113 THR A O 1
ATOM 880 N N . LEU A 1 114 ? -30.784 0.182 -0.383 1.00 96.44 114 LEU A N 1
ATOM 881 C CA . LEU A 1 114 ? -30.705 -0.327 -1.765 1.00 96.44 114 LEU A CA 1
ATOM 882 C C . LEU A 1 114 ? -32.049 -0.880 -2.254 1.00 96.44 114 LEU A C 1
ATOM 884 O O . LEU A 1 114 ? -32.752 -1.580 -1.522 1.00 96.44 114 LEU A O 1
ATOM 888 N N . THR A 1 115 ? -32.402 -0.606 -3.511 1.00 94.56 115 THR A N 1
ATOM 889 C CA . THR A 1 115 ? -33.776 -0.815 -4.008 1.00 94.56 115 THR A CA 1
ATOM 890 C C . THR A 1 115 ? -33.982 -2.086 -4.825 1.00 94.56 115 THR A C 1
ATOM 892 O O . THR A 1 115 ? -35.124 -2.512 -4.991 1.00 94.56 115 THR A O 1
ATOM 895 N N . THR A 1 116 ? -32.907 -2.708 -5.312 1.00 96.62 116 THR A N 1
ATOM 896 C CA . THR A 1 116 ? -32.974 -3.905 -6.164 1.00 96.62 116 THR A CA 1
ATOM 897 C C . THR A 1 116 ? -32.081 -5.037 -5.658 1.00 96.62 116 THR A C 1
ATOM 899 O O . THR A 1 116 ? -31.041 -4.806 -5.041 1.00 96.62 116 THR A O 1
ATOM 902 N N . ASP A 1 117 ? -32.461 -6.280 -5.960 1.00 95.56 117 ASP A N 1
ATOM 903 C CA . ASP A 1 117 ? -31.675 -7.467 -5.597 1.00 95.56 117 ASP A CA 1
ATOM 904 C C . ASP A 1 117 ? -30.328 -7.538 -6.337 1.00 95.56 117 ASP A C 1
ATOM 906 O O . ASP A 1 117 ? -29.377 -8.137 -5.843 1.00 95.56 117 ASP A O 1
ATOM 910 N N . GLU A 1 118 ? -30.240 -6.937 -7.527 1.00 96.25 118 GLU A N 1
ATOM 911 C CA . GLU A 1 118 ? -28.997 -6.829 -8.298 1.00 96.25 118 GLU A CA 1
ATOM 912 C C . GLU A 1 118 ? -27.987 -5.924 -7.585 1.00 96.25 118 GLU A C 1
ATOM 914 O O . GLU A 1 118 ? -26.851 -6.335 -7.362 1.00 96.25 118 GLU A O 1
ATOM 919 N N . GLU A 1 119 ? -28.413 -4.740 -7.129 1.00 96.62 119 GLU A N 1
ATOM 920 C CA . GLU A 1 119 ? -27.561 -3.851 -6.331 1.00 96.62 119 GLU A CA 1
ATOM 921 C C . GLU A 1 119 ? -27.092 -4.514 -5.032 1.00 96.62 119 GLU A C 1
ATOM 923 O O . GLU A 1 119 ? -25.950 -4.307 -4.629 1.00 96.62 119 GLU A O 1
ATOM 928 N N . ARG A 1 120 ? -27.951 -5.310 -4.383 1.00 97.56 120 ARG A N 1
ATOM 929 C CA . ARG A 1 120 ? -27.631 -6.011 -3.130 1.00 97.56 120 ARG A CA 1
ATOM 930 C C . ARG A 1 120 ? -26.598 -7.117 -3.338 1.00 97.56 120 ARG A C 1
ATOM 932 O O . ARG A 1 120 ? -25.586 -7.123 -2.642 1.00 97.56 120 ARG A O 1
ATOM 939 N N . ARG A 1 121 ? -26.791 -7.975 -4.348 1.00 97.19 121 ARG A N 1
ATOM 940 C CA . ARG A 1 121 ? -25.818 -9.019 -4.720 1.00 97.19 121 ARG A CA 1
ATOM 941 C C . ARG A 1 121 ? -24.476 -8.448 -5.175 1.00 97.19 121 ARG A C 1
ATOM 943 O O . ARG A 1 121 ? -23.451 -9.075 -4.935 1.00 97.19 121 ARG A O 1
ATOM 950 N N . ASP A 1 122 ? -24.468 -7.258 -5.770 1.00 97.25 122 ASP A N 1
ATOM 951 C CA . ASP A 1 122 ? -23.256 -6.553 -6.207 1.00 97.25 122 ASP A CA 1
ATOM 952 C C . ASP A 1 122 ? -22.566 -5.734 -5.090 1.00 97.25 122 ASP A C 1
ATOM 954 O O . ASP A 1 122 ? -21.445 -5.258 -5.270 1.00 97.25 122 ASP A O 1
ATOM 958 N N . THR A 1 123 ? -23.206 -5.547 -3.930 1.00 97.69 123 THR A N 1
ATOM 959 C CA . THR A 1 123 ? -22.681 -4.706 -2.840 1.00 97.69 123 THR A CA 1
ATOM 960 C C . THR A 1 123 ? -21.891 -5.512 -1.811 1.00 97.69 123 THR A C 1
ATOM 962 O O . THR A 1 123 ? -22.303 -6.601 -1.417 1.00 97.69 123 THR A O 1
ATOM 965 N N . ARG A 1 124 ? -20.768 -4.960 -1.340 1.00 97.31 124 ARG A N 1
ATOM 966 C CA . ARG A 1 124 ? -19.950 -5.470 -0.219 1.00 97.31 124 ARG A CA 1
ATOM 967 C C . ARG A 1 124 ? -19.486 -4.312 0.667 1.00 97.31 124 ARG A C 1
ATOM 969 O O . ARG A 1 124 ? -19.669 -3.156 0.289 1.00 97.31 124 ARG A O 1
ATOM 976 N N . TYR A 1 125 ? -18.881 -4.605 1.816 1.00 98.31 125 TYR A N 1
ATOM 977 C CA . TYR A 1 125 ? -18.442 -3.583 2.771 1.00 98.31 125 TYR A CA 1
ATOM 978 C C . TYR A 1 125 ? -17.000 -3.781 3.256 1.00 98.31 125 TYR A C 1
ATOM 980 O O . TYR A 1 125 ? -16.529 -4.906 3.422 1.00 98.31 125 TYR A O 1
ATOM 988 N N . LEU A 1 126 ? -16.314 -2.669 3.515 1.00 98.50 126 LEU A N 1
ATOM 989 C CA . LEU A 1 126 ? -15.024 -2.620 4.207 1.00 98.50 126 LEU A CA 1
ATOM 990 C C . LEU A 1 126 ? -15.210 -1.903 5.542 1.00 98.50 126 LEU A C 1
ATOM 992 O O . LEU A 1 126 ? -15.861 -0.857 5.572 1.00 98.50 126 LEU A O 1
ATOM 996 N N . THR A 1 127 ? -14.623 -2.424 6.620 1.00 98.50 127 THR A N 1
ATOM 997 C CA . THR A 1 127 ? -14.756 -1.830 7.961 1.00 98.50 127 THR A CA 1
ATOM 998 C C . THR A 1 127 ? -13.412 -1.498 8.608 1.00 98.50 127 THR A C 1
ATOM 1000 O O . THR A 1 127 ? -12.446 -2.255 8.527 1.00 98.50 127 THR A O 1
ATOM 1003 N N . LEU A 1 128 ? -13.359 -0.335 9.256 1.00 98.44 128 LEU A N 1
ATOM 1004 C CA . LEU A 1 128 ? -12.253 0.185 10.068 1.00 98.44 128 LEU A CA 1
ATOM 1005 C C . LEU A 1 128 ? -12.708 0.464 11.516 1.00 98.44 128 LEU A C 1
ATOM 1007 O O . LEU A 1 128 ? -12.004 1.113 12.285 1.00 98.44 128 LEU A O 1
ATOM 1011 N N . THR A 1 129 ? -13.904 0.009 11.894 1.00 98.12 129 THR A N 1
ATOM 1012 C CA . THR A 1 129 ? -14.573 0.337 13.164 1.00 98.12 129 THR A CA 1
ATOM 1013 C C . THR A 1 129 ? -13.777 -0.137 14.384 1.00 98.12 129 THR A C 1
ATOM 1015 O O . THR A 1 129 ? -13.737 0.545 15.405 1.00 98.12 129 THR A O 1
ATOM 1018 N N . HIS A 1 130 ? -13.035 -1.240 14.258 1.00 97.50 130 HIS A N 1
ATOM 1019 C CA . HIS A 1 130 ? -12.092 -1.701 15.281 1.00 97.50 130 HIS A CA 1
ATOM 1020 C C . HIS A 1 130 ? -10.909 -0.742 15.486 1.00 97.50 130 HIS A C 1
ATOM 1022 O O . HIS A 1 130 ? -10.422 -0.631 16.603 1.00 97.50 130 HIS A O 1
ATOM 1028 N N . LEU A 1 131 ? -10.467 0.001 14.464 1.00 96.81 131 LEU A N 1
ATOM 1029 C CA . LEU A 1 131 ? -9.438 1.042 14.623 1.00 96.81 131 LEU A CA 1
ATOM 1030 C C . LEU A 1 131 ? -9.974 2.218 15.450 1.00 96.81 131 LEU A C 1
ATOM 1032 O O . LEU A 1 131 ? -9.301 2.717 16.351 1.00 96.81 131 LEU A O 1
ATOM 1036 N N . TYR A 1 132 ? -11.215 2.629 15.172 1.00 96.69 132 TYR A N 1
ATOM 1037 C CA . TYR A 1 132 ? -11.901 3.672 15.933 1.00 96.69 132 TYR A CA 1
ATOM 1038 C C . TYR A 1 132 ? -12.081 3.266 17.405 1.00 96.69 132 TYR A C 1
ATOM 1040 O O . TYR A 1 132 ? -11.741 4.053 18.295 1.00 96.69 132 TYR A O 1
ATOM 1048 N N . ASN A 1 133 ? -12.531 2.029 17.652 1.00 96.31 133 ASN A N 1
ATOM 1049 C CA . ASN A 1 133 ? -12.655 1.443 18.991 1.00 96.31 133 ASN A CA 1
ATOM 1050 C C . ASN A 1 133 ? -11.291 1.288 19.695 1.00 96.31 133 ASN A C 1
ATOM 1052 O O . ASN A 1 133 ? -11.220 1.442 20.909 1.00 96.31 133 ASN A O 1
ATOM 1056 N N . ALA A 1 134 ? -10.201 1.053 18.954 1.00 93.75 134 ALA A N 1
ATOM 1057 C CA . ALA A 1 134 ? -8.830 1.007 19.479 1.00 93.75 134 ALA A CA 1
ATOM 1058 C C . ALA A 1 134 ? -8.241 2.398 19.811 1.00 93.75 134 ALA A C 1
ATOM 1060 O O . ALA A 1 134 ? -7.049 2.510 20.094 1.00 93.75 134 ALA A O 1
ATOM 1061 N N . GLY A 1 135 ? -9.035 3.473 19.739 1.00 91.50 135 GLY A N 1
ATOM 1062 C CA . GLY A 1 135 ? -8.592 4.827 20.083 1.00 91.50 135 GLY A CA 1
ATOM 1063 C C . GLY A 1 135 ? -7.653 5.473 19.056 1.00 91.50 135 GLY A C 1
ATOM 1064 O O . GLY A 1 135 ? -6.868 6.350 19.416 1.00 91.50 135 GLY A O 1
ATOM 1065 N N . TRP A 1 136 ? -7.697 5.056 17.785 1.00 92.06 136 TRP A N 1
ATOM 1066 C CA . TRP A 1 136 ? -6.950 5.728 16.711 1.00 92.06 136 TRP A CA 1
ATOM 1067 C C . TRP A 1 136 ? -7.578 7.088 16.390 1.00 92.06 136 TRP A C 1
ATOM 1069 O O . TRP A 1 136 ? -8.785 7.165 16.150 1.00 92.06 136 TRP A O 1
ATOM 1079 N N . ASP A 1 137 ? -6.796 8.163 16.419 1.00 90.31 137 ASP A N 1
ATOM 1080 C CA . ASP A 1 137 ? -7.245 9.523 16.129 1.00 90.31 137 ASP A CA 1
ATOM 1081 C C . ASP A 1 137 ? -7.648 9.710 14.654 1.00 90.31 137 ASP A C 1
ATOM 1083 O O . ASP A 1 137 ? -7.568 8.796 13.834 1.00 90.31 137 ASP A O 1
ATOM 1087 N N . GLU A 1 138 ? -8.204 10.876 14.323 1.00 92.50 138 GLU A N 1
ATOM 1088 C CA . GLU A 1 138 ? -8.735 11.121 12.976 1.00 92.50 138 GLU A CA 1
ATOM 1089 C C . GLU A 1 138 ? -7.631 11.143 11.906 1.00 92.50 138 GLU A C 1
ATOM 1091 O O . GLU A 1 138 ? -7.910 10.795 10.760 1.00 92.50 138 GLU A O 1
ATOM 1096 N N . ASP A 1 139 ? -6.388 11.483 12.262 1.00 93.25 139 ASP A N 1
ATOM 1097 C CA . ASP A 1 139 ? -5.254 11.483 11.336 1.00 93.25 139 ASP A CA 1
ATOM 1098 C C . ASP A 1 139 ? -4.723 10.047 11.118 1.00 93.25 139 ASP A C 1
ATOM 1100 O O . ASP A 1 139 ? -4.440 9.659 9.984 1.00 93.25 139 ASP A O 1
ATOM 1104 N N . GLU A 1 140 ? -4.680 9.204 12.161 1.00 94.12 140 GLU A N 1
ATOM 1105 C CA . GLU A 1 140 ? -4.477 7.746 12.061 1.00 94.12 140 GLU A CA 1
ATOM 1106 C C . GLU A 1 140 ? -5.536 7.045 11.217 1.00 94.12 140 GLU A C 1
ATOM 1108 O O . GLU A 1 140 ? -5.177 6.256 10.338 1.00 94.12 140 GLU A O 1
ATOM 1113 N N . LEU A 1 141 ? -6.814 7.354 11.439 1.00 95.81 141 LEU A N 1
ATOM 1114 C CA . LEU A 1 141 ? -7.904 6.818 10.629 1.00 95.81 141 LEU A CA 1
ATOM 1115 C C . LEU A 1 141 ? -7.831 7.334 9.184 1.00 95.81 141 LEU A C 1
ATOM 1117 O O . LEU A 1 141 ? -8.046 6.549 8.262 1.00 95.81 141 LEU A O 1
ATOM 1121 N N . GLU A 1 142 ? -7.479 8.604 8.952 1.00 95.56 142 GLU A N 1
ATOM 1122 C CA . GLU A 1 142 ? -7.335 9.155 7.598 1.00 95.56 142 GLU A CA 1
ATOM 1123 C C . GLU A 1 142 ? -6.193 8.495 6.822 1.00 95.56 142 GLU A C 1
ATOM 1125 O O . GLU A 1 142 ? -6.400 8.116 5.669 1.00 95.56 142 GLU A O 1
ATOM 1130 N N . THR A 1 143 ? -5.029 8.263 7.444 1.00 94.75 143 THR A N 1
ATOM 1131 C CA . THR A 1 143 ? -3.937 7.499 6.816 1.00 94.75 143 THR A CA 1
ATOM 1132 C C . THR A 1 143 ? -4.435 6.127 6.343 1.00 94.75 143 THR A C 1
ATOM 1134 O O . THR A 1 143 ? -4.177 5.735 5.202 1.00 94.75 143 THR A O 1
ATOM 1137 N N . THR A 1 144 ? -5.220 5.420 7.164 1.00 96.50 144 THR A N 1
ATOM 1138 C CA . THR A 1 144 ? -5.783 4.115 6.783 1.00 96.50 144 THR A CA 1
ATOM 1139 C C . THR A 1 144 ? -6.875 4.221 5.715 1.00 96.50 144 THR A C 1
ATOM 1141 O O . THR A 1 144 ? -6.915 3.387 4.811 1.00 96.50 144 THR A O 1
ATOM 1144 N N . ARG A 1 145 ? -7.729 5.254 5.742 1.00 97.56 145 ARG A N 1
ATOM 1145 C CA . ARG A 1 145 ? -8.729 5.512 4.686 1.00 97.56 145 ARG A CA 1
ATOM 1146 C C . ARG A 1 145 ? -8.069 5.807 3.338 1.00 97.56 145 ARG A C 1
ATOM 1148 O O . ARG A 1 145 ? -8.512 5.284 2.316 1.00 97.56 145 ARG A O 1
ATOM 1155 N N . LEU A 1 146 ? -6.979 6.575 3.328 1.00 95.94 146 LEU A N 1
ATOM 1156 C CA . LEU A 1 146 ? -6.176 6.839 2.132 1.00 95.94 146 LEU A CA 1
ATOM 1157 C C . LEU A 1 146 ? -5.495 5.568 1.604 1.00 95.94 146 LEU A C 1
ATOM 1159 O O . LEU A 1 146 ? -5.526 5.323 0.396 1.00 95.94 146 LEU A O 1
ATOM 1163 N N . ALA A 1 147 ? -4.946 4.732 2.491 1.00 96.88 147 ALA A N 1
ATOM 1164 C CA . ALA A 1 147 ? -4.394 3.424 2.135 1.00 96.88 147 ALA A CA 1
ATOM 1165 C C . ALA A 1 147 ? -5.460 2.496 1.525 1.00 96.88 147 ALA A C 1
ATOM 1167 O O . ALA A 1 147 ? -5.222 1.893 0.479 1.00 96.88 147 ALA A O 1
ATOM 1168 N N . LEU A 1 148 ? -6.660 2.452 2.115 1.00 97.88 148 LEU A N 1
ATOM 1169 C CA . LEU A 1 148 ? -7.795 1.659 1.632 1.00 97.88 148 LEU A CA 1
ATOM 1170 C C . LEU A 1 148 ? -8.253 2.118 0.244 1.00 97.88 148 LEU A C 1
ATOM 1172 O O . LEU A 1 148 ? -8.417 1.307 -0.666 1.00 97.88 148 LEU A O 1
ATOM 1176 N N . ASN A 1 149 ? -8.399 3.434 0.068 1.00 97.19 149 ASN A N 1
ATOM 1177 C CA . ASN A 1 149 ? -8.806 4.054 -1.189 1.00 97.19 149 ASN A CA 1
ATOM 1178 C C . ASN A 1 149 ? -7.761 3.826 -2.295 1.00 97.19 149 ASN A C 1
ATOM 1180 O O . ASN A 1 149 ? -8.119 3.490 -3.426 1.00 97.19 149 ASN A O 1
ATOM 1184 N N . LYS A 1 150 ? -6.462 3.937 -1.972 1.00 97.56 150 LYS A N 1
ATOM 1185 C CA . LYS A 1 150 ? -5.376 3.612 -2.907 1.00 97.56 150 LYS A CA 1
ATOM 1186 C C . LYS A 1 150 ? -5.371 2.130 -3.267 1.00 97.56 150 LYS A C 1
ATOM 1188 O O . LYS A 1 150 ? -5.291 1.826 -4.455 1.00 97.56 150 LYS A O 1
ATOM 1193 N N . MET A 1 151 ? -5.488 1.229 -2.292 1.00 98.12 151 MET A N 1
ATOM 1194 C CA . MET A 1 151 ? -5.450 -0.214 -2.539 1.00 98.12 151 MET A CA 1
ATOM 1195 C C . MET A 1 151 ? -6.603 -0.657 -3.445 1.00 98.12 151 MET A C 1
ATOM 1197 O O . MET A 1 151 ? -6.366 -1.240 -4.497 1.00 98.12 151 MET A O 1
ATOM 1201 N N . ILE A 1 152 ? -7.841 -0.287 -3.104 1.00 97.69 152 ILE A N 1
ATOM 1202 C CA . ILE A 1 152 ? -9.034 -0.641 -3.888 1.00 97.69 152 ILE A CA 1
ATOM 1203 C C . ILE A 1 152 ? -8.937 -0.141 -5.339 1.00 97.69 152 ILE A C 1
ATOM 1205 O O . ILE A 1 152 ? -9.302 -0.859 -6.267 1.00 97.69 152 ILE A O 1
ATOM 1209 N N . ASN A 1 153 ? -8.394 1.059 -5.564 1.00 98.19 153 ASN A N 1
ATOM 1210 C CA . ASN A 1 153 ? -8.184 1.572 -6.919 1.00 98.19 153 ASN A CA 1
ATOM 1211 C C . ASN A 1 153 ? -6.974 0.944 -7.640 1.00 98.19 153 ASN A C 1
ATOM 1213 O O . ASN A 1 153 ? -6.993 0.851 -8.865 1.00 98.19 153 ASN A O 1
ATOM 1217 N N . SER A 1 154 ? -5.950 0.490 -6.912 1.00 98.06 154 SER A N 1
ATOM 1218 C CA . SER A 1 154 ? -4.780 -0.221 -7.470 1.00 98.06 154 SER A CA 1
ATOM 1219 C C . SER A 1 154 ? -5.063 -1.700 -7.778 1.00 98.06 154 SER A C 1
ATOM 1221 O O . SER A 1 154 ? -4.215 -2.384 -8.340 1.00 98.06 154 SER A O 1
ATOM 1223 N N . LEU A 1 155 ? -6.258 -2.179 -7.422 1.00 98.19 155 LEU A N 1
ATOM 1224 C CA . LEU A 1 155 ? -6.776 -3.525 -7.671 1.00 98.19 155 LEU A CA 1
ATOM 1225 C C . LEU A 1 155 ? -8.002 -3.509 -8.606 1.00 98.19 155 LEU A C 1
ATOM 1227 O O . LEU A 1 155 ? -8.799 -4.445 -8.614 1.00 98.19 155 LEU A O 1
ATOM 1231 N N . SER A 1 156 ? -8.199 -2.421 -9.356 1.00 97.81 156 SER A N 1
ATOM 1232 C CA . SER A 1 156 ? -9.406 -2.170 -10.149 1.00 97.81 156 SER A CA 1
ATOM 1233 C C . SER A 1 156 ? -9.077 -1.892 -11.612 1.00 97.81 156 SER A C 1
ATOM 1235 O O . SER A 1 156 ? -8.284 -1.005 -11.935 1.00 97.81 156 SER A O 1
ATOM 1237 N N . TRP A 1 157 ? -9.777 -2.590 -12.507 1.00 96.44 157 TRP A N 1
ATOM 1238 C CA . TRP A 1 157 ? -9.729 -2.349 -13.952 1.00 96.44 157 TRP A CA 1
ATOM 1239 C C . TRP A 1 157 ? -10.689 -1.227 -14.403 1.00 96.44 157 TRP A C 1
ATOM 1241 O O . TRP A 1 157 ? -10.872 -0.996 -15.602 1.00 96.44 157 TRP A O 1
ATOM 1251 N N . ASN A 1 158 ? -11.315 -0.489 -13.474 1.00 97.31 158 ASN A N 1
ATOM 1252 C CA . ASN A 1 158 ? -12.145 0.661 -13.834 1.00 97.31 158 ASN A CA 1
ATOM 1253 C C . ASN A 1 158 ? -11.296 1.806 -14.409 1.00 97.31 158 ASN A C 1
ATOM 1255 O O . ASN A 1 158 ? -10.212 2.119 -13.927 1.00 97.31 158 ASN A O 1
ATOM 1259 N N . LYS A 1 159 ? -11.831 2.497 -15.420 1.00 97.12 159 LYS A N 1
ATOM 1260 C CA . LYS A 1 159 ? -11.211 3.683 -16.030 1.00 97.12 159 LYS A CA 1
ATOM 1261 C C . LYS A 1 159 ? -11.200 4.923 -15.121 1.00 97.12 159 LYS A C 1
ATOM 1263 O O . LYS A 1 159 ? -10.441 5.864 -15.352 1.00 97.12 159 LYS A O 1
ATOM 1268 N N . ASN A 1 160 ? -12.080 4.977 -14.129 1.00 96.56 160 ASN A N 1
ATOM 1269 C CA . ASN A 1 160 ? -12.191 6.097 -13.204 1.00 96.56 160 ASN A CA 1
ATOM 1270 C C . ASN A 1 160 ? -11.713 5.674 -11.819 1.00 96.56 160 ASN A C 1
ATOM 1272 O O . ASN A 1 160 ? -11.930 4.537 -11.410 1.00 96.56 160 ASN A O 1
ATOM 1276 N N . LEU A 1 161 ? -11.125 6.619 -11.084 1.00 97.00 161 LEU A N 1
ATOM 1277 C CA . LEU A 1 161 ? -10.909 6.442 -9.654 1.00 97.00 161 LEU A CA 1
ATOM 1278 C C . LEU A 1 161 ? -12.272 6.407 -8.949 1.00 97.00 161 LEU A C 1
ATOM 1280 O O . LEU A 1 161 ? -13.126 7.267 -9.183 1.00 97.00 161 LEU A O 1
ATOM 1284 N N . ILE A 1 162 ? -12.461 5.393 -8.117 1.00 94.56 162 ILE A N 1
ATOM 1285 C CA . ILE A 1 162 ? -13.671 5.096 -7.360 1.00 94.56 162 ILE A CA 1
ATOM 1286 C C . ILE A 1 162 ? -13.474 5.678 -5.956 1.00 94.56 162 ILE A C 1
ATOM 1288 O O . ILE A 1 162 ? -12.563 5.230 -5.259 1.00 94.56 162 ILE A O 1
ATOM 1292 N N . PRO A 1 163 ? -14.268 6.675 -5.528 1.00 89.00 163 PRO A N 1
ATOM 1293 C CA . PRO A 1 163 ? -14.185 7.191 -4.169 1.00 89.00 163 PRO A CA 1
ATOM 1294 C C . PRO A 1 163 ? -14.783 6.185 -3.178 1.00 89.00 163 PRO A C 1
ATOM 1296 O O . PRO A 1 163 ? -15.876 5.663 -3.401 1.00 89.00 163 PRO A O 1
ATOM 1299 N N . LEU A 1 164 ? -14.095 5.957 -2.059 1.00 90.94 164 LEU A N 1
ATOM 1300 C CA . LEU A 1 164 ? -14.659 5.258 -0.904 1.00 90.94 164 LEU A CA 1
ATOM 1301 C C . LEU A 1 164 ? -15.404 6.256 -0.012 1.00 90.94 164 LEU A C 1
ATOM 1303 O O . LEU A 1 164 ? -14.814 6.897 0.856 1.00 90.94 164 LEU A O 1
ATOM 1307 N N . GLU A 1 165 ? -16.707 6.406 -0.244 1.00 90.88 165 GLU A N 1
ATOM 1308 C CA . GLU A 1 165 ? -17.576 7.210 0.620 1.00 90.88 165 GLU A CA 1
ATOM 1309 C C . GLU A 1 165 ? -18.024 6.380 1.844 1.00 90.88 165 GLU A C 1
ATOM 1311 O O . GLU A 1 165 ? -18.474 5.240 1.671 1.00 90.88 165 GLU A O 1
ATOM 1316 N N . PRO A 1 166 ? -17.895 6.909 3.077 1.00 96.88 166 PRO A N 1
ATOM 1317 C CA . PRO A 1 166 ? -18.383 6.235 4.275 1.00 96.88 166 PRO A CA 1
ATOM 1318 C C . PRO A 1 166 ? -19.913 6.296 4.378 1.00 96.88 166 PRO A C 1
ATOM 1320 O O . PRO A 1 166 ? -20.537 7.253 3.913 1.00 96.88 166 PRO A O 1
ATOM 1323 N N . ILE A 1 167 ? -20.510 5.297 5.031 1.00 97.69 167 ILE A N 1
ATOM 1324 C CA . ILE A 1 167 ? -21.960 5.231 5.302 1.00 97.69 167 ILE A CA 1
ATOM 1325 C C . ILE A 1 167 ? -22.331 5.575 6.757 1.00 97.69 167 ILE A C 1
ATOM 1327 O O . ILE A 1 167 ? -23.511 5.725 7.069 1.00 97.69 167 ILE A O 1
ATOM 1331 N N . ASP A 1 168 ? -21.337 5.703 7.634 1.00 97.31 168 ASP A N 1
ATOM 1332 C CA . ASP A 1 168 ? -21.436 6.003 9.064 1.00 97.31 168 ASP A CA 1
ATOM 1333 C C . ASP A 1 168 ? -20.870 7.397 9.408 1.00 97.31 168 ASP A C 1
ATOM 1335 O O . ASP A 1 168 ? -20.160 8.018 8.613 1.00 97.31 168 ASP A O 1
ATOM 1339 N N . ALA A 1 169 ? -21.192 7.917 10.598 1.00 95.12 169 ALA A N 1
ATOM 1340 C CA . ALA A 1 169 ? -20.767 9.259 11.013 1.00 95.12 169 ALA A CA 1
ATOM 1341 C C . ALA A 1 169 ? -19.275 9.307 11.391 1.00 95.12 169 ALA A C 1
ATOM 1343 O O . ALA A 1 169 ? -18.599 10.314 11.171 1.00 95.12 169 ALA A O 1
ATOM 1344 N N . GLU A 1 170 ? -18.767 8.192 11.908 1.00 95.88 170 GLU A N 1
ATOM 1345 C CA . GLU A 1 170 ? -17.398 7.958 12.364 1.00 95.88 170 GLU A CA 1
ATOM 1346 C C . GLU A 1 170 ? -16.433 7.681 11.196 1.00 95.88 170 GLU A C 1
ATOM 1348 O O . GLU A 1 170 ? -15.215 7.666 11.381 1.00 95.88 170 GLU A O 1
ATOM 1353 N N . LYS A 1 171 ? -16.968 7.529 9.974 1.00 97.31 171 LYS A N 1
ATOM 1354 C CA . LYS A 1 171 ? -16.238 7.252 8.728 1.00 97.31 171 LYS A CA 1
ATOM 1355 C C . LYS A 1 171 ? -15.404 5.969 8.797 1.00 97.31 171 LYS A C 1
ATOM 1357 O O . LYS A 1 171 ? -14.219 5.965 8.453 1.00 97.31 171 LYS A O 1
ATOM 1362 N N . THR A 1 172 ? -16.015 4.887 9.255 1.00 98.19 172 THR A N 1
ATOM 1363 C CA . THR A 1 172 ? -15.380 3.582 9.444 1.00 98.19 172 THR A CA 1
ATOM 1364 C C . THR A 1 172 ? -15.957 2.478 8.562 1.00 98.19 172 THR A C 1
ATOM 1366 O O . THR A 1 172 ? -15.303 1.448 8.423 1.00 98.19 172 THR A O 1
ATOM 1369 N N . ILE A 1 173 ? -17.122 2.664 7.934 1.00 98.62 173 ILE A N 1
ATOM 1370 C CA . ILE A 1 173 ? -17.795 1.646 7.115 1.00 98.62 173 ILE A CA 1
ATOM 1371 C C . ILE A 1 173 ? -17.947 2.161 5.681 1.00 98.62 173 ILE A C 1
ATOM 1373 O O . ILE A 1 173 ? -18.596 3.177 5.441 1.00 98.62 173 ILE A O 1
ATOM 1377 N N . PHE A 1 174 ? -17.389 1.440 4.707 1.00 98.50 174 PHE A N 1
ATOM 1378 C CA . PHE A 1 174 ? -17.362 1.843 3.296 1.00 98.50 174 PHE A CA 1
ATOM 1379 C C . PHE A 1 174 ? -18.109 0.842 2.426 1.00 98.50 174 PHE A C 1
ATOM 1381 O O . PHE A 1 174 ? -17.873 -0.364 2.525 1.00 98.50 174 PHE A O 1
ATOM 1388 N N . ARG A 1 175 ? -18.974 1.337 1.535 1.00 96.88 175 ARG A N 1
ATOM 1389 C CA . ARG A 1 175 ? -19.689 0.500 0.565 1.00 96.88 175 ARG A CA 1
ATOM 1390 C C . ARG A 1 175 ? -18.841 0.284 -0.695 1.00 96.88 175 ARG A C 1
ATOM 1392 O O . ARG A 1 175 ? -18.381 1.240 -1.313 1.00 96.88 175 ARG A O 1
ATOM 1399 N N . LEU A 1 176 ? -18.714 -0.968 -1.121 1.00 95.75 176 LEU A N 1
ATOM 1400 C CA . LEU A 1 176 ? -18.142 -1.389 -2.399 1.00 95.75 176 LEU A CA 1
ATOM 1401 C C . LEU A 1 176 ? -19.227 -1.880 -3.363 1.00 95.75 176 LEU A C 1
ATOM 1403 O O . LEU A 1 176 ? -20.279 -2.362 -2.944 1.00 95.75 176 LEU A O 1
ATOM 1407 N N . ARG A 1 177 ? -18.930 -1.815 -4.664 1.00 96.19 177 ARG A N 1
ATOM 1408 C CA . ARG A 1 177 ? -19.724 -2.409 -5.748 1.00 96.19 177 ARG A CA 1
ATOM 1409 C C . ARG A 1 177 ? -18.794 -3.234 -6.637 1.00 96.19 177 ARG A C 1
ATOM 1411 O O . ARG A 1 177 ? -17.911 -2.656 -7.273 1.00 96.19 177 ARG A O 1
ATOM 1418 N N . LEU A 1 178 ? -18.963 -4.556 -6.661 1.00 97.12 178 LEU A N 1
ATOM 1419 C CA . LEU A 1 178 ? -18.025 -5.483 -7.309 1.00 97.12 178 LEU A CA 1
ATOM 1420 C C . LEU A 1 178 ? -17.906 -5.200 -8.815 1.00 97.12 178 LEU A C 1
ATOM 1422 O O . LEU A 1 178 ? -16.805 -4.981 -9.318 1.00 97.12 178 LEU A O 1
ATOM 1426 N N . ALA A 1 179 ? -19.034 -5.045 -9.509 1.00 96.06 179 ALA A N 1
ATOM 1427 C CA . ALA A 1 179 ? -19.089 -4.717 -10.930 1.00 96.06 179 ALA A CA 1
ATOM 1428 C C . ALA A 1 179 ? -18.462 -3.351 -11.273 1.00 96.06 179 ALA A C 1
ATOM 1430 O O . ALA A 1 179 ? -17.992 -3.161 -12.394 1.00 96.06 179 ALA A O 1
ATOM 1431 N N . ILE A 1 180 ? -18.411 -2.401 -10.327 1.00 96.00 180 ILE A N 1
ATOM 1432 C CA . ILE A 1 180 ? -17.699 -1.128 -10.531 1.00 96.00 180 ILE A CA 1
ATOM 1433 C C . ILE A 1 180 ? -16.183 -1.341 -10.432 1.00 96.00 180 ILE A C 1
ATOM 1435 O O . ILE A 1 180 ? -15.447 -0.714 -11.186 1.00 96.00 180 ILE A O 1
ATOM 1439 N N . LEU A 1 181 ? -15.702 -2.236 -9.569 1.00 95.88 181 LEU A N 1
ATOM 1440 C CA . LEU A 1 181 ? -14.277 -2.592 -9.482 1.00 95.88 181 LEU A CA 1
ATOM 1441 C C . LEU A 1 181 ? -13.798 -3.467 -10.654 1.00 95.88 181 LEU A C 1
ATOM 1443 O O . LEU A 1 181 ? -12.599 -3.570 -10.902 1.00 95.88 181 LEU A O 1
ATOM 1447 N N . GLY A 1 182 ? -14.735 -4.079 -11.384 1.00 95.94 182 GLY A N 1
ATOM 1448 C CA . GLY A 1 182 ? -14.445 -5.163 -12.323 1.00 95.94 182 GLY A CA 1
ATOM 1449 C C . GLY A 1 182 ? -14.271 -6.516 -11.627 1.00 95.94 182 GLY A C 1
ATOM 1450 O O . GLY A 1 182 ? -13.809 -7.458 -12.254 1.00 95.94 182 GLY A O 1
ATOM 1451 N N . TRP A 1 183 ? -14.637 -6.622 -10.347 1.00 96.94 183 TRP A N 1
ATOM 1452 C CA . TRP A 1 183 ? -14.529 -7.855 -9.574 1.00 96.94 183 TRP A CA 1
ATOM 1453 C C . TRP A 1 183 ? -15.751 -8.750 -9.772 1.00 96.94 183 TRP A C 1
ATOM 1455 O O . TRP A 1 183 ? -16.882 -8.286 -9.933 1.00 96.94 183 TRP A O 1
ATOM 1465 N N . THR A 1 184 ? -15.527 -10.056 -9.677 1.00 96.00 184 THR A N 1
ATOM 1466 C CA . THR A 1 184 ? -16.582 -11.070 -9.660 1.00 96.00 184 THR A CA 1
ATOM 1467 C C . THR A 1 184 ? -16.915 -11.490 -8.220 1.00 96.00 184 THR A C 1
ATOM 1469 O O . THR A 1 184 ? -16.095 -11.312 -7.313 1.00 96.00 184 THR A O 1
ATOM 1472 N N . PRO A 1 185 ? -18.077 -12.127 -7.974 1.00 95.75 185 PRO A N 1
ATOM 1473 C CA . PRO A 1 185 ? -18.346 -12.782 -6.692 1.00 95.75 185 PRO A CA 1
ATOM 1474 C C . PRO A 1 185 ? -17.303 -13.850 -6.323 1.00 95.75 185 PRO A C 1
ATOM 1476 O O . PRO A 1 185 ? -17.069 -14.080 -5.141 1.00 95.75 185 PRO A O 1
ATOM 1479 N N . ALA A 1 186 ? -16.640 -14.468 -7.310 1.00 96.25 186 ALA A N 1
ATOM 1480 C CA . ALA A 1 186 ? -15.560 -15.425 -7.070 1.00 96.25 186 ALA A CA 1
ATOM 1481 C C . ALA A 1 186 ? -14.313 -14.751 -6.473 1.00 96.25 186 ALA A C 1
ATOM 1483 O O . ALA A 1 186 ? -13.767 -15.270 -5.504 1.00 96.25 186 ALA A O 1
ATOM 1484 N N . ILE A 1 187 ? -13.924 -13.567 -6.969 1.00 97.19 187 ILE A N 1
ATOM 1485 C CA . ILE A 1 187 ? -12.841 -12.758 -6.379 1.00 97.19 187 ILE A CA 1
ATOM 1486 C C . ILE A 1 187 ? -13.184 -12.379 -4.931 1.00 97.19 187 ILE A C 1
ATOM 1488 O O . ILE A 1 187 ? -12.351 -12.531 -4.041 1.00 97.19 187 ILE A O 1
ATOM 1492 N N . TRP A 1 188 ? -14.427 -11.961 -4.659 1.00 97.25 188 TRP A N 1
ATOM 1493 C CA . TRP A 1 188 ? -14.851 -11.669 -3.284 1.00 97.25 188 TRP A CA 1
ATOM 1494 C C . TRP A 1 188 ? -14.777 -12.897 -2.367 1.00 97.25 188 TRP A C 1
ATOM 1496 O O . TRP A 1 188 ? -14.229 -12.811 -1.270 1.00 97.25 188 TRP A O 1
ATOM 1506 N N . ASN A 1 189 ? -15.283 -14.048 -2.815 1.00 95.06 189 ASN A N 1
ATOM 1507 C CA . ASN A 1 189 ? -15.214 -15.285 -2.037 1.00 95.06 189 ASN A CA 1
ATOM 1508 C C . ASN A 1 189 ? -13.758 -15.706 -1.786 1.00 95.06 189 ASN A C 1
ATOM 1510 O O . ASN A 1 189 ? -13.420 -16.054 -0.661 1.00 95.06 189 ASN A O 1
ATOM 1514 N N . ARG A 1 190 ? -12.872 -15.551 -2.778 1.00 95.94 190 ARG A N 1
ATOM 1515 C CA . ARG A 1 190 ? -11.441 -15.837 -2.635 1.00 95.94 190 ARG A CA 1
ATOM 1516 C C . ARG A 1 190 ? -10.746 -14.952 -1.594 1.00 95.94 190 ARG A C 1
ATOM 1518 O O . ARG A 1 190 ? -9.836 -15.433 -0.917 1.00 95.94 190 ARG A O 1
ATOM 1525 N N . ILE A 1 191 ? -11.178 -13.695 -1.447 1.00 96.56 191 ILE A N 1
ATOM 1526 C CA . ILE A 1 191 ? -10.751 -12.809 -0.352 1.00 96.56 191 ILE A CA 1
ATOM 1527 C C . ILE A 1 191 ? -11.275 -13.343 0.992 1.00 96.56 191 ILE A C 1
ATOM 1529 O O . ILE A 1 191 ? -10.509 -13.427 1.948 1.00 96.56 191 ILE A O 1
ATOM 1533 N N . LEU A 1 192 ? -12.549 -13.747 1.079 1.00 95.31 192 LEU A N 1
ATOM 1534 C CA . LEU A 1 192 ? -13.110 -14.322 2.310 1.00 95.31 192 LEU A CA 1
ATOM 1535 C C . LEU A 1 192 ? -12.398 -15.611 2.749 1.00 95.31 192 LEU A C 1
ATOM 1537 O O . LEU A 1 192 ? -12.158 -15.777 3.942 1.00 95.31 192 LEU A O 1
ATOM 1541 N N . ASP A 1 193 ? -12.024 -16.483 1.810 1.00 93.31 193 ASP A N 1
ATOM 1542 C CA . ASP A 1 193 ? -11.420 -17.794 2.093 1.00 93.31 193 ASP A CA 1
ATOM 1543 C C . ASP A 1 193 ? -10.073 -17.710 2.844 1.00 93.31 193 ASP A C 1
ATOM 1545 O O . ASP A 1 193 ? -9.722 -18.644 3.566 1.00 93.31 193 ASP A O 1
ATOM 1549 N N . VAL A 1 194 ? -9.334 -16.598 2.715 1.00 94.12 194 VAL A N 1
ATOM 1550 C CA . VAL A 1 194 ? -8.090 -16.320 3.473 1.00 94.12 194 VAL A CA 1
ATOM 1551 C C . VAL A 1 194 ? -8.273 -15.337 4.629 1.00 94.12 194 VAL A C 1
ATOM 1553 O O . VAL A 1 194 ? -7.301 -14.998 5.303 1.00 94.12 194 VAL A O 1
ATOM 1556 N N . SER A 1 195 ? -9.493 -14.868 4.895 1.00 94.25 195 SER A N 1
ATOM 1557 C CA . SER A 1 195 ? -9.722 -13.970 6.024 1.00 94.25 195 SER A CA 1
ATOM 1558 C C . SER A 1 195 ? -9.712 -14.744 7.347 1.00 94.25 195 SER A C 1
ATOM 1560 O O . SER A 1 195 ? -10.477 -15.699 7.488 1.00 94.25 195 SER A O 1
ATOM 1562 N N . PRO A 1 196 ? -8.910 -14.339 8.352 1.00 94.06 196 PRO A N 1
ATOM 1563 C CA . PRO A 1 196 ? -8.942 -14.960 9.677 1.00 94.06 196 PRO A CA 1
ATOM 1564 C C . PRO A 1 196 ? -10.170 -14.517 10.494 1.00 94.06 196 PRO A C 1
ATOM 1566 O O . PRO A 1 196 ? -10.572 -15.179 11.447 1.00 94.06 196 PRO A O 1
ATOM 1569 N N . TYR A 1 197 ? -10.809 -13.406 10.115 1.00 94.25 197 TYR A N 1
ATOM 1570 C CA . TYR A 1 197 ? -11.909 -12.786 10.855 1.00 94.25 197 TYR A CA 1
ATOM 1571 C C . TYR A 1 197 ? -13.270 -13.399 10.478 1.00 94.25 197 TYR A C 1
ATOM 1573 O O . TYR A 1 197 ? -14.128 -12.740 9.892 1.00 94.25 197 TYR A O 1
ATOM 1581 N N . ARG A 1 198 ? -13.459 -14.686 10.798 1.00 89.81 198 ARG A N 1
ATOM 1582 C CA . ARG A 1 198 ? -14.599 -15.506 10.332 1.00 89.81 198 ARG A CA 1
ATOM 1583 C C . ARG A 1 198 ? -15.809 -15.559 11.269 1.00 89.81 198 ARG A C 1
ATOM 1585 O O . ARG A 1 198 ? -16.734 -16.319 11.000 1.00 89.81 198 ARG A O 1
ATOM 1592 N N . VAL A 1 199 ? -15.834 -14.779 12.348 1.00 94.12 199 VAL A N 1
ATOM 1593 C CA . VAL A 1 199 ? -16.941 -14.767 13.322 1.00 94.12 199 VAL A CA 1
ATOM 1594 C C . VAL A 1 199 ? -17.811 -13.526 13.119 1.00 94.12 199 VAL A C 1
ATOM 1596 O O . VAL A 1 199 ? -17.294 -12.412 13.178 1.00 94.12 199 VAL A O 1
ATOM 1599 N N . LEU A 1 200 ? -19.124 -13.709 12.914 1.00 93.69 200 LEU A N 1
ATOM 1600 C CA . LEU A 1 200 ? -20.120 -12.622 12.926 1.00 93.69 200 LEU A CA 1
ATOM 1601 C C . LEU A 1 200 ? -21.238 -12.889 13.948 1.00 93.69 200 LEU A C 1
ATOM 1603 O O . LEU A 1 200 ? -21.571 -14.057 14.174 1.00 93.69 200 LEU A O 1
ATOM 1607 N N . PRO A 1 201 ? -21.875 -11.836 14.502 1.00 94.81 201 PRO A N 1
ATOM 1608 C CA . PRO A 1 201 ? -22.977 -11.975 15.452 1.00 94.81 201 PRO A CA 1
ATOM 1609 C C . PRO A 1 201 ? -24.131 -12.836 14.925 1.00 94.81 201 PRO A C 1
ATOM 1611 O O . PRO A 1 201 ? -24.627 -12.609 13.818 1.00 94.81 201 PRO A O 1
ATOM 1614 N N . ASP A 1 202 ? -24.618 -13.773 15.744 1.00 93.19 202 ASP A N 1
ATOM 1615 C CA . ASP A 1 202 ? -25.792 -14.593 15.418 1.00 93.19 202 ASP A CA 1
ATOM 1616 C C . ASP A 1 202 ? -27.072 -13.749 15.523 1.00 93.19 202 ASP A C 1
ATOM 1618 O O . ASP A 1 202 ? -27.705 -13.628 16.574 1.00 93.19 202 ASP A O 1
ATOM 1622 N N . SER A 1 203 ? -27.413 -13.070 14.426 1.00 93.62 203 SER A N 1
ATOM 1623 C CA . SER A 1 203 ? -28.520 -12.118 14.371 1.00 93.62 203 SER A CA 1
ATOM 1624 C C . SER A 1 203 ? -29.265 -12.170 13.040 1.00 93.62 203 SER A C 1
ATOM 1626 O O . SER A 1 203 ? -28.694 -12.415 11.974 1.00 93.62 203 SER A O 1
ATOM 1628 N N . SER A 1 204 ? -30.560 -11.839 13.074 1.00 95.00 204 SER A N 1
ATOM 1629 C CA . SER A 1 204 ? -31.383 -11.750 11.861 1.00 95.00 204 SER A CA 1
ATOM 1630 C C . SER A 1 204 ? -30.889 -10.690 10.871 1.00 95.00 204 SER A C 1
ATOM 1632 O O . SER A 1 204 ? -31.125 -10.828 9.675 1.00 95.00 204 SER A O 1
ATOM 1634 N N . ASN A 1 205 ? -30.202 -9.647 11.352 1.00 95.75 205 ASN A N 1
ATOM 1635 C CA . ASN A 1 205 ? -29.604 -8.614 10.504 1.00 95.75 205 ASN A CA 1
ATOM 1636 C C . ASN A 1 205 ? -28.424 -9.183 9.701 1.00 95.75 205 ASN A C 1
ATOM 1638 O O . ASN A 1 205 ? -28.372 -8.995 8.488 1.00 95.75 205 ASN A O 1
ATOM 1642 N N . VAL A 1 206 ? -27.522 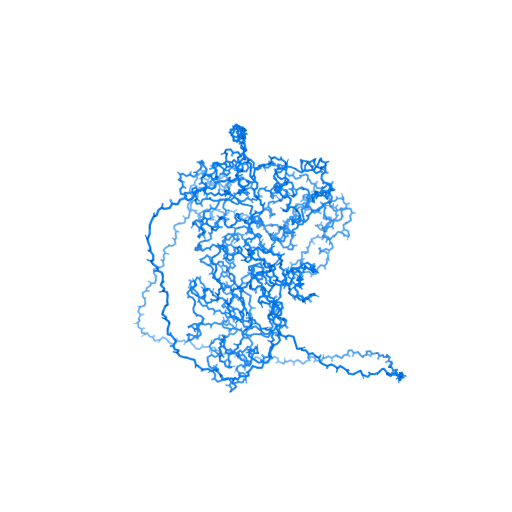-9.931 10.352 1.00 95.69 206 VAL A N 1
ATOM 1643 C CA . VAL A 1 206 ? -26.397 -10.618 9.690 1.00 95.69 206 VAL A CA 1
ATOM 1644 C C . VAL A 1 206 ? -26.905 -11.644 8.676 1.00 95.69 206 VAL A C 1
ATOM 1646 O O . VAL A 1 206 ? -26.486 -11.606 7.520 1.00 95.69 206 VAL A O 1
ATOM 1649 N N . GLN A 1 207 ? -27.865 -12.489 9.065 1.00 95.56 207 GLN A N 1
ATOM 1650 C CA . GLN A 1 207 ? -28.469 -13.483 8.171 1.00 95.56 207 GLN A CA 1
ATOM 1651 C C . GLN A 1 207 ? -29.114 -12.826 6.934 1.00 95.56 207 GLN A C 1
ATOM 1653 O O . GLN A 1 207 ? -28.876 -13.268 5.812 1.00 95.56 207 GLN A O 1
ATOM 1658 N N . ALA A 1 208 ? -29.855 -11.726 7.111 1.00 96.62 208 ALA A N 1
ATOM 1659 C CA . ALA A 1 208 ? -30.446 -10.982 5.997 1.00 96.62 208 ALA A CA 1
ATOM 1660 C C . ALA A 1 208 ? -29.390 -10.350 5.068 1.00 96.62 208 ALA A C 1
ATOM 1662 O O . ALA A 1 208 ? -29.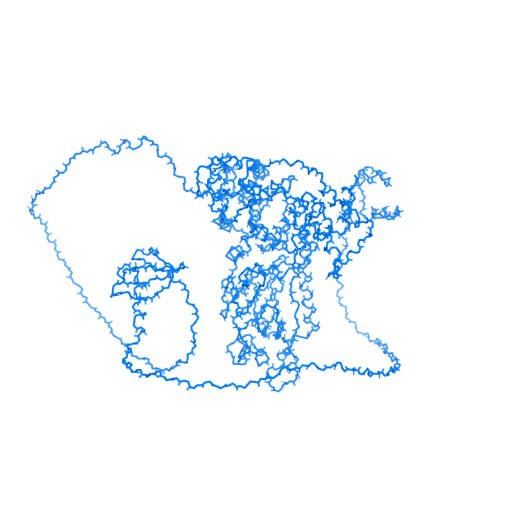622 -10.250 3.864 1.00 96.62 208 ALA A O 1
ATOM 1663 N N . CYS A 1 209 ? -28.229 -9.940 5.590 1.00 97.12 209 CYS A N 1
ATOM 1664 C CA . CYS A 1 209 ? -27.123 -9.440 4.770 1.00 97.12 209 CYS A CA 1
ATOM 1665 C C . CYS A 1 209 ? -26.431 -10.552 3.966 1.00 97.12 209 CYS A C 1
ATOM 1667 O O . CYS A 1 209 ? -26.119 -10.344 2.794 1.00 97.12 209 CYS A O 1
ATOM 1669 N N . ILE A 1 210 ? -26.225 -11.726 4.568 1.00 95.75 210 ILE A N 1
ATOM 1670 C CA . ILE A 1 210 ? -25.695 -12.930 3.903 1.00 95.75 210 ILE A CA 1
ATOM 1671 C C . ILE A 1 210 ? -26.614 -13.337 2.740 1.00 95.75 210 ILE A C 1
ATOM 1673 O O . ILE A 1 210 ? -26.164 -13.451 1.601 1.00 95.75 210 ILE A O 1
ATOM 1677 N N . GLU A 1 211 ? -27.923 -13.438 2.992 1.00 96.12 211 GLU A N 1
ATOM 1678 C CA . GLU A 1 211 ? -28.933 -13.751 1.969 1.00 96.12 211 GLU A CA 1
ATOM 1679 C C . GLU A 1 211 ? -29.017 -12.687 0.861 1.00 96.12 211 GLU A C 1
ATOM 1681 O O . GLU A 1 211 ? -29.166 -13.022 -0.313 1.00 96.12 211 GLU A O 1
ATOM 1686 N N . ALA A 1 212 ? -28.904 -11.400 1.206 1.00 97.19 212 ALA A N 1
ATOM 1687 C CA . ALA A 1 212 ? -28.980 -10.309 0.234 1.00 97.19 212 ALA A CA 1
ATOM 1688 C C . ALA A 1 212 ? -27.719 -10.170 -0.642 1.00 97.19 212 ALA A C 1
ATOM 1690 O O . ALA A 1 212 ? -27.825 -9.704 -1.778 1.00 97.19 212 ALA A O 1
ATOM 1691 N N . THR A 1 213 ? -26.543 -10.557 -0.134 1.00 96.75 213 THR A N 1
ATOM 1692 C CA . THR A 1 213 ? -25.266 -10.501 -0.874 1.00 96.75 213 THR A CA 1
ATOM 1693 C C . THR A 1 213 ? -24.937 -11.779 -1.646 1.00 96.75 213 THR A C 1
ATOM 1695 O O . THR A 1 213 ? -24.084 -11.718 -2.536 1.00 96.75 213 THR A O 1
ATOM 1698 N N . ASP A 1 214 ? -25.599 -12.900 -1.329 1.00 95.31 214 ASP A N 1
ATOM 1699 C CA . ASP A 1 214 ? -25.259 -14.254 -1.801 1.00 95.31 214 ASP A CA 1
ATOM 1700 C C . ASP A 1 214 ? -23.773 -14.577 -1.543 1.00 95.31 214 ASP A C 1
ATOM 1702 O O . ASP A 1 214 ? -22.984 -14.869 -2.442 1.00 95.31 214 ASP A O 1
ATOM 1706 N N . SER A 1 215 ? -23.358 -14.376 -0.287 1.00 93.19 215 SER A N 1
ATOM 1707 C CA . SER A 1 215 ? -21.958 -14.383 0.146 1.00 93.19 215 SER A CA 1
ATOM 1708 C C . SER A 1 215 ? -21.840 -14.866 1.583 1.00 93.19 215 SER A C 1
ATOM 1710 O O . SER A 1 215 ? -22.671 -14.518 2.418 1.00 93.19 215 SER A O 1
ATOM 1712 N N . GLN A 1 216 ? -20.768 -15.601 1.893 1.00 92.06 216 GLN A N 1
ATOM 1713 C CA . GLN A 1 216 ? -20.480 -16.070 3.253 1.00 92.06 216 GLN A CA 1
ATOM 1714 C C . GLN A 1 216 ? -20.446 -14.912 4.267 1.00 92.06 216 GLN A C 1
ATOM 1716 O O . GLN A 1 216 ? -21.046 -15.011 5.330 1.00 92.06 216 GLN A O 1
ATOM 1721 N N . SER A 1 217 ? -19.807 -13.794 3.909 1.00 94.81 217 SER A N 1
ATOM 1722 C CA . SER A 1 217 ? -19.843 -12.535 4.662 1.00 94.81 217 SER A CA 1
ATOM 1723 C C . SER A 1 217 ? -20.147 -11.354 3.727 1.00 94.81 217 SER A C 1
ATOM 1725 O O . SER A 1 217 ? -19.639 -11.326 2.596 1.00 94.81 217 SER A O 1
ATOM 1727 N N . PRO A 1 218 ? -20.925 -10.347 4.171 1.00 94.81 218 PRO A N 1
ATOM 1728 C CA . PRO A 1 218 ? -21.114 -9.098 3.435 1.00 94.81 218 PRO A CA 1
ATOM 1729 C C . PRO A 1 218 ? -19.914 -8.138 3.560 1.00 94.81 218 PRO A C 1
ATOM 1731 O O . PRO A 1 218 ? -19.848 -7.167 2.804 1.00 94.81 218 PRO A O 1
ATOM 1734 N N . MET A 1 219 ? -18.992 -8.369 4.508 1.00 96.25 219 MET A N 1
ATOM 1735 C CA . MET A 1 219 ? -17.911 -7.437 4.850 1.00 96.25 219 MET A CA 1
ATOM 1736 C C . MET A 1 219 ? -16.558 -8.102 5.144 1.00 96.25 219 MET A C 1
ATOM 1738 O O . MET A 1 219 ? -16.503 -9.275 5.515 1.00 96.25 219 MET A O 1
ATOM 1742 N N . ILE A 1 220 ? -15.487 -7.309 5.057 1.00 97.06 220 ILE A N 1
ATOM 1743 C CA . ILE A 1 220 ? -14.139 -7.621 5.563 1.00 97.06 220 ILE A CA 1
ATOM 1744 C C . ILE A 1 220 ? -13.524 -6.392 6.245 1.00 97.06 220 ILE A C 1
ATOM 1746 O O . ILE A 1 220 ? -13.944 -5.258 6.002 1.00 97.06 220 ILE A O 1
ATOM 1750 N N . ARG A 1 221 ? -12.491 -6.601 7.066 1.00 97.69 221 ARG A N 1
ATOM 1751 C CA . ARG A 1 221 ? -11.728 -5.503 7.682 1.00 97.69 221 ARG A CA 1
ATOM 1752 C C . ARG A 1 221 ? -10.788 -4.853 6.677 1.00 97.69 221 ARG A C 1
ATOM 1754 O O . ARG A 1 221 ? -10.059 -5.547 5.972 1.00 97.69 221 ARG A O 1
ATOM 1761 N N . GLY A 1 222 ? -10.802 -3.525 6.625 1.00 98.12 222 GLY A N 1
ATOM 1762 C CA . GLY A 1 222 ? -10.054 -2.745 5.643 1.00 98.12 222 GLY A CA 1
ATOM 1763 C C . GLY A 1 222 ? -8.539 -2.770 5.853 1.00 98.12 222 GLY A C 1
ATOM 1764 O O . GLY A 1 222 ? -7.803 -2.872 4.880 1.00 98.12 222 GLY A O 1
ATOM 1765 N N . ASP A 1 223 ? -8.056 -2.734 7.095 1.00 97.69 223 ASP A N 1
ATOM 1766 C CA . ASP A 1 223 ? -6.621 -2.790 7.419 1.00 97.69 223 ASP A CA 1
ATOM 1767 C C . ASP A 1 223 ? -5.989 -4.150 7.093 1.00 97.69 223 ASP A C 1
ATOM 1769 O O . ASP A 1 223 ? -4.915 -4.210 6.486 1.00 97.69 223 ASP A O 1
ATOM 1773 N N . TRP A 1 224 ? -6.689 -5.236 7.424 1.00 97.81 224 TRP A N 1
ATOM 1774 C CA . TRP A 1 224 ? -6.326 -6.580 6.986 1.00 97.81 224 TRP A CA 1
ATOM 1775 C C . TRP A 1 224 ? -6.395 -6.707 5.463 1.00 97.81 224 TRP A C 1
ATOM 1777 O O . TRP A 1 224 ? -5.447 -7.197 4.862 1.00 97.81 224 TRP A O 1
ATOM 1787 N N . PHE A 1 225 ? -7.461 -6.209 4.824 1.00 98.31 225 PHE A N 1
ATOM 1788 C CA . PHE A 1 225 ? -7.585 -6.259 3.367 1.00 98.31 225 PHE A CA 1
ATOM 1789 C C . PHE A 1 225 ? -6.429 -5.531 2.663 1.00 98.31 225 PHE A C 1
ATOM 1791 O O . PHE A 1 225 ? -5.858 -6.086 1.732 1.00 98.31 225 PHE A O 1
ATOM 1798 N N . ILE A 1 226 ? -6.027 -4.337 3.121 1.00 98.19 226 ILE A N 1
ATOM 1799 C CA . ILE A 1 226 ? -4.851 -3.626 2.579 1.00 98.19 226 ILE A CA 1
ATOM 1800 C C . ILE A 1 226 ? -3.586 -4.478 2.717 1.00 98.19 226 ILE A C 1
ATOM 1802 O O . ILE A 1 226 ? -2.788 -4.551 1.788 1.00 98.19 226 ILE A O 1
ATOM 1806 N N . THR A 1 227 ? -3.406 -5.120 3.870 1.00 95.44 227 THR A N 1
ATOM 1807 C CA . THR A 1 227 ? -2.229 -5.945 4.167 1.00 95.44 227 THR A CA 1
ATOM 1808 C C . THR A 1 227 ? -2.183 -7.188 3.279 1.00 95.44 227 THR A C 1
ATOM 1810 O O . THR A 1 227 ? -1.152 -7.476 2.674 1.00 95.44 227 THR A O 1
ATOM 1813 N N . GLU A 1 228 ? -3.293 -7.917 3.178 1.00 96.44 228 GLU A N 1
ATOM 1814 C CA . GLU A 1 228 ? -3.340 -9.214 2.506 1.00 96.44 228 GLU A CA 1
ATOM 1815 C C . GLU A 1 228 ? -3.478 -9.079 0.986 1.00 96.44 228 GLU A C 1
ATOM 1817 O O . GLU A 1 228 ? -2.804 -9.789 0.246 1.00 96.44 228 GLU A O 1
ATOM 1822 N N . ALA A 1 229 ? -4.258 -8.113 0.494 1.00 97.44 229 ALA A N 1
ATOM 1823 C CA . ALA A 1 229 ? -4.397 -7.856 -0.941 1.00 97.44 229 ALA A CA 1
ATOM 1824 C C . ALA A 1 229 ? -3.163 -7.176 -1.565 1.00 97.44 229 ALA A C 1
ATOM 1826 O O . ALA A 1 229 ? -3.063 -7.098 -2.787 1.00 97.44 229 ALA A O 1
ATOM 1827 N N . ALA A 1 230 ? -2.205 -6.721 -0.747 1.00 96.19 230 ALA A N 1
ATOM 1828 C CA . ALA A 1 230 ? -0.861 -6.374 -1.204 1.00 96.19 230 ALA A CA 1
ATOM 1829 C C . ALA A 1 230 ? 0.033 -7.607 -1.430 1.00 96.19 230 ALA A C 1
ATOM 1831 O O . ALA A 1 230 ? 1.048 -7.487 -2.110 1.00 96.19 230 ALA A O 1
ATOM 1832 N N . ARG A 1 231 ? -0.281 -8.779 -0.853 1.00 95.19 231 ARG A N 1
ATOM 1833 C CA . ARG A 1 231 ? 0.572 -9.971 -0.971 1.00 95.19 231 ARG A CA 1
ATOM 1834 C C . ARG A 1 231 ? 0.409 -10.636 -2.342 1.00 95.19 231 ARG A C 1
ATOM 1836 O O . ARG A 1 231 ? -0.727 -10.760 -2.796 1.00 95.19 231 ARG A O 1
ATOM 1843 N N . PRO A 1 232 ? 1.490 -11.159 -2.954 1.00 94.75 232 PRO A N 1
ATOM 1844 C CA . PRO A 1 232 ? 1.484 -11.660 -4.330 1.00 94.75 232 PRO A CA 1
ATOM 1845 C C . PRO A 1 232 ? 0.324 -12.594 -4.707 1.00 94.75 232 PRO A C 1
ATOM 1847 O O . PRO A 1 232 ? -0.349 -12.313 -5.692 1.00 94.75 232 PRO A O 1
ATOM 1850 N N . SER A 1 233 ? 0.019 -13.634 -3.914 1.00 90.62 233 SER A N 1
ATOM 1851 C CA . SER A 1 233 ? -1.114 -14.543 -4.186 1.00 90.62 233 SER A CA 1
ATOM 1852 C C . SER A 1 233 ? -2.430 -13.783 -4.363 1.00 90.62 233 SER A C 1
ATOM 1854 O O . SER A 1 233 ? -3.010 -13.810 -5.446 1.00 90.62 233 SER A O 1
ATOM 1856 N N . LEU A 1 234 ? -2.889 -13.059 -3.339 1.00 96.75 234 LEU A N 1
ATOM 1857 C CA . LEU A 1 234 ? -4.187 -12.393 -3.407 1.00 96.75 234 LEU A CA 1
ATOM 1858 C C . LEU A 1 234 ? -4.165 -11.184 -4.361 1.00 96.75 234 LEU A C 1
ATOM 1860 O O . LEU A 1 234 ? -5.143 -10.948 -5.065 1.00 96.75 234 LEU A O 1
ATOM 1864 N N . TYR A 1 235 ? -3.041 -10.470 -4.447 1.00 98.50 235 TYR A N 1
ATOM 1865 C CA . TYR A 1 235 ? -2.814 -9.379 -5.396 1.00 98.50 235 TYR A CA 1
ATOM 1866 C C . TYR A 1 235 ? -2.995 -9.829 -6.857 1.00 98.50 235 TYR A C 1
ATOM 1868 O O . TYR A 1 235 ? -3.781 -9.239 -7.604 1.00 98.50 235 TYR A O 1
ATOM 1876 N N . TYR A 1 236 ? -2.297 -10.898 -7.259 1.00 98.00 236 TYR A N 1
ATOM 1877 C CA . TYR A 1 236 ? -2.357 -11.437 -8.616 1.00 98.00 236 TYR A CA 1
ATOM 1878 C C . TYR A 1 236 ? -3.725 -12.048 -8.937 1.00 98.00 236 TYR A C 1
ATOM 1880 O O . TYR A 1 236 ? -4.191 -11.914 -10.067 1.00 98.00 236 TYR A O 1
ATOM 1888 N N . GLU A 1 237 ? -4.382 -12.677 -7.958 1.00 97.12 237 GLU A N 1
ATOM 1889 C CA . GLU A 1 237 ? -5.717 -13.260 -8.123 1.00 97.12 237 GLU A CA 1
ATOM 1890 C C . GLU A 1 237 ? -6.823 -12.193 -8.244 1.00 97.12 237 GLU A C 1
ATOM 1892 O O . GLU A 1 237 ? -7.709 -12.346 -9.079 1.00 97.12 237 GLU A O 1
ATOM 1897 N N . ILE A 1 238 ? -6.768 -11.088 -7.484 1.00 98.25 238 ILE A N 1
ATOM 1898 C CA . ILE A 1 238 ? -7.759 -9.996 -7.583 1.00 98.25 238 ILE A CA 1
ATOM 1899 C C . ILE A 1 238 ? -7.650 -9.245 -8.917 1.00 98.25 238 ILE A C 1
ATOM 1901 O O . ILE A 1 238 ? -8.668 -8.883 -9.504 1.00 98.25 238 ILE A O 1
ATOM 1905 N N . LEU A 1 239 ? -6.428 -8.989 -9.393 1.00 98.19 239 LEU A N 1
ATOM 1906 C CA . LEU A 1 239 ? -6.204 -8.339 -10.688 1.00 98.19 239 LEU A CA 1
ATOM 1907 C C . LEU A 1 239 ? -6.341 -9.297 -11.883 1.00 98.19 239 LEU A C 1
ATOM 1909 O O . LEU A 1 239 ? -6.263 -8.831 -13.020 1.00 98.19 239 LEU A O 1
ATOM 1913 N N . GLU A 1 240 ? -6.532 -10.598 -11.639 1.00 97.56 240 GLU A N 1
ATOM 1914 C CA . GLU A 1 240 ? -6.527 -11.668 -12.648 1.00 97.56 240 GLU A CA 1
ATOM 1915 C C . GLU A 1 240 ? -5.278 -11.612 -13.554 1.00 97.56 240 GLU A C 1
ATOM 1917 O O . GLU A 1 240 ? -5.350 -11.818 -14.768 1.00 97.56 240 GLU A O 1
ATOM 1922 N N . LEU A 1 241 ? -4.109 -11.305 -12.970 1.00 98.00 241 LEU A N 1
ATOM 1923 C CA . LEU A 1 241 ? -2.873 -11.205 -13.746 1.00 98.00 241 LEU A CA 1
ATOM 1924 C C . LEU A 1 241 ? -2.460 -12.584 -14.293 1.00 98.00 241 LEU A C 1
ATOM 1926 O O . LEU A 1 241 ? -2.647 -13.607 -13.625 1.00 98.00 241 LEU A O 1
ATOM 1930 N N . PRO A 1 242 ? -1.862 -12.634 -15.494 1.00 98.31 242 PRO A N 1
ATOM 1931 C CA . PRO A 1 242 ? -1.401 -13.872 -16.110 1.00 98.31 242 PRO A CA 1
ATOM 1932 C C . PRO A 1 242 ? -0.131 -14.403 -15.434 1.00 98.31 242 PRO A C 1
ATOM 1934 O O . PRO A 1 242 ? 0.580 -13.684 -14.734 1.00 98.31 242 PRO A O 1
ATOM 1937 N N . GLU A 1 243 ? 0.177 -15.679 -15.664 1.00 98.06 243 GLU A N 1
ATOM 1938 C CA . GLU A 1 243 ? 1.346 -16.362 -15.084 1.00 98.06 243 GLU A CA 1
ATOM 1939 C C . GLU A 1 243 ? 2.662 -16.092 -15.841 1.00 98.06 243 GLU A C 1
ATOM 1941 O O . GLU A 1 243 ? 3.697 -16.656 -15.497 1.00 98.06 243 GLU A O 1
ATOM 1946 N N . SER A 1 244 ? 2.658 -15.241 -16.874 1.00 98.38 244 SER A N 1
ATOM 1947 C CA . SER A 1 244 ? 3.858 -14.925 -17.660 1.00 98.38 244 SER A CA 1
ATOM 1948 C C . SER A 1 244 ? 3.823 -13.540 -18.310 1.00 98.38 244 SER A C 1
ATOM 1950 O O . SER A 1 244 ? 2.752 -12.977 -18.549 1.00 98.38 244 SER A O 1
ATOM 1952 N N . LEU A 1 245 ? 5.009 -13.033 -18.662 1.00 98.12 245 LEU A N 1
ATOM 1953 C CA . LEU A 1 245 ? 5.218 -11.797 -19.420 1.00 98.12 245 LEU A CA 1
ATOM 1954 C C . LEU A 1 245 ? 4.442 -11.792 -20.744 1.00 98.12 245 LEU A C 1
ATOM 1956 O O . LEU A 1 245 ? 3.745 -10.824 -21.018 1.00 98.12 245 LEU A O 1
ATOM 1960 N N . ALA A 1 246 ? 4.486 -12.888 -21.508 1.00 98.00 246 ALA A N 1
ATOM 1961 C CA . ALA A 1 246 ? 3.767 -13.000 -22.780 1.00 98.00 246 ALA A CA 1
ATOM 1962 C C . ALA A 1 246 ? 2.239 -12.894 -22.601 1.00 98.00 246 ALA A C 1
ATOM 1964 O O . ALA A 1 246 ? 1.560 -12.236 -23.382 1.00 98.00 246 ALA A O 1
ATOM 1965 N N . GLY A 1 247 ? 1.693 -13.475 -21.526 1.00 98.50 247 GLY A N 1
ATOM 1966 C CA . GLY A 1 247 ? 0.279 -13.293 -21.194 1.00 98.50 247 GLY A CA 1
ATOM 1967 C C . GLY A 1 247 ? -0.063 -11.852 -20.794 1.00 98.50 247 GLY A C 1
ATOM 1968 O O . GLY A 1 247 ? -1.188 -11.408 -21.018 1.00 98.50 247 GLY A O 1
ATOM 1969 N N . LEU A 1 248 ? 0.884 -11.112 -20.203 1.00 98.50 248 LEU A N 1
ATOM 1970 C CA . LEU A 1 248 ? 0.693 -9.707 -19.825 1.00 98.50 248 LEU A CA 1
ATOM 1971 C C . LEU A 1 248 ? 0.814 -8.770 -21.038 1.00 98.50 248 LEU A C 1
ATOM 1973 O O . LEU A 1 248 ? 0.054 -7.808 -21.133 1.00 98.50 248 LEU A O 1
ATOM 1977 N N . GLU A 1 249 ? 1.711 -9.080 -21.977 1.00 98.19 249 GLU A N 1
ATOM 1978 C CA . GLU A 1 249 ? 1.773 -8.482 -23.317 1.00 98.19 249 GLU A CA 1
ATOM 1979 C C . GLU A 1 249 ? 0.412 -8.595 -24.028 1.00 98.19 249 GLU A C 1
ATOM 1981 O O . GLU A 1 249 ? -0.158 -7.573 -24.425 1.00 98.19 249 GLU A O 1
ATOM 1986 N N . ASP A 1 250 ? -0.165 -9.804 -24.083 1.00 98.06 250 ASP A N 1
ATOM 1987 C CA . ASP A 1 250 ? -1.498 -10.054 -24.654 1.00 98.06 250 ASP A CA 1
ATOM 1988 C C . ASP A 1 250 ? -2.609 -9.271 -23.922 1.00 98.06 250 ASP A C 1
ATOM 1990 O O . ASP A 1 250 ? -3.447 -8.632 -24.565 1.00 98.06 250 ASP A O 1
ATOM 1994 N N . LEU A 1 251 ? -2.619 -9.276 -22.580 1.00 97.31 251 LEU A N 1
ATOM 1995 C CA . LEU A 1 251 ? -3.629 -8.586 -21.760 1.00 97.31 251 LEU A CA 1
ATOM 1996 C C . LEU A 1 251 ? -3.620 -7.058 -21.956 1.00 97.31 251 LEU A C 1
ATOM 1998 O O . LEU A 1 251 ? -4.671 -6.412 -21.901 1.00 97.31 251 LEU A O 1
ATOM 2002 N N . LEU A 1 252 ? -2.438 -6.473 -22.163 1.00 97.69 252 LEU A N 1
ATOM 2003 C CA . LEU A 1 252 ? -2.238 -5.026 -22.284 1.00 97.69 252 LEU A CA 1
ATOM 2004 C C . LEU A 1 252 ? -2.141 -4.535 -23.738 1.00 97.69 252 LEU A C 1
ATOM 2006 O O . LEU A 1 252 ? -1.973 -3.332 -23.953 1.00 97.69 252 LEU A O 1
ATOM 2010 N N . GLU A 1 253 ? -2.264 -5.434 -24.719 1.00 97.12 253 GLU A N 1
ATOM 2011 C CA . GLU A 1 253 ? -2.053 -5.169 -26.152 1.00 97.12 253 GLU A CA 1
ATOM 2012 C C . GLU A 1 253 ? -0.682 -4.507 -26.427 1.00 97.12 253 GLU A C 1
ATOM 2014 O O . GLU A 1 253 ? -0.552 -3.577 -27.229 1.00 97.12 253 GLU A O 1
ATOM 2019 N N . VAL A 1 254 ? 0.356 -4.985 -25.733 1.00 96.50 254 VAL A N 1
ATOM 2020 C CA . VAL A 1 254 ? 1.756 -4.566 -25.890 1.00 96.50 254 VAL A CA 1
ATOM 2021 C C . VAL A 1 254 ? 2.511 -5.675 -26.607 1.00 96.50 254 VAL A C 1
ATOM 2023 O O . VAL A 1 254 ? 2.526 -6.796 -26.131 1.00 96.50 254 VAL A O 1
ATOM 2026 N N . SER A 1 255 ? 3.203 -5.360 -27.701 1.00 95.19 255 SER A N 1
ATOM 2027 C CA . SER A 1 255 ? 4.248 -6.239 -28.238 1.00 95.19 255 SER A CA 1
ATOM 2028 C C . SER A 1 255 ? 5.605 -5.587 -28.016 1.00 95.19 255 SER A C 1
ATOM 2030 O O . SER A 1 255 ? 5.886 -4.518 -28.571 1.00 95.19 255 SER A O 1
ATOM 2032 N N . LEU A 1 256 ? 6.457 -6.201 -27.197 1.00 94.75 256 LEU A N 1
ATOM 2033 C CA . LEU A 1 256 ? 7.817 -5.711 -26.968 1.00 94.75 256 LEU A CA 1
ATOM 2034 C C . LEU A 1 256 ? 8.621 -5.755 -28.277 1.00 94.75 256 LEU A C 1
ATOM 2036 O O . LEU A 1 256 ? 9.271 -4.770 -28.625 1.00 94.75 256 LEU A O 1
ATOM 2040 N N . LEU A 1 257 ? 8.484 -6.839 -29.051 1.00 92.56 257 LEU A N 1
ATOM 2041 C CA . LEU A 1 257 ? 9.160 -7.024 -30.340 1.00 92.56 257 LEU A CA 1
ATOM 2042 C C . LEU A 1 257 ? 8.751 -5.968 -31.381 1.00 92.56 257 LEU A C 1
ATOM 2044 O O . LEU A 1 257 ? 9.621 -5.301 -31.933 1.00 92.56 257 LEU A O 1
ATOM 2048 N N . GLU A 1 258 ? 7.451 -5.743 -31.610 1.00 93.88 258 GLU A N 1
ATOM 2049 C CA . GLU A 1 258 ? 7.018 -4.719 -32.577 1.00 93.88 258 GLU A CA 1
ATOM 2050 C C . GLU A 1 258 ? 7.410 -3.299 -32.143 1.00 93.88 258 GLU A C 1
ATOM 2052 O O . GLU A 1 258 ? 7.612 -2.427 -32.987 1.00 93.88 258 GLU A O 1
ATOM 2057 N N . ASN A 1 259 ? 7.512 -3.041 -30.835 1.00 95.06 259 ASN A N 1
ATOM 2058 C CA . ASN A 1 259 ? 7.999 -1.762 -30.322 1.00 95.06 259 ASN A CA 1
ATOM 2059 C C . ASN A 1 259 ? 9.503 -1.559 -30.583 1.00 95.06 259 ASN A C 1
ATOM 2061 O O . ASN A 1 259 ? 9.907 -0.418 -30.812 1.00 95.06 259 ASN A O 1
ATOM 2065 N N . HIS A 1 260 ? 10.309 -2.627 -30.583 1.00 92.69 260 HIS A N 1
ATOM 2066 C CA . HIS A 1 260 ? 11.712 -2.593 -31.022 1.00 92.69 260 HIS A CA 1
ATOM 2067 C C . HIS A 1 260 ? 11.822 -2.373 -32.532 1.00 92.69 260 HIS A C 1
ATOM 2069 O O . HIS A 1 260 ? 12.452 -1.406 -32.956 1.00 92.69 260 HIS A O 1
ATOM 2075 N N . ASP A 1 261 ? 11.131 -3.189 -33.334 1.00 90.94 261 ASP A N 1
ATOM 2076 C CA . ASP A 1 261 ? 11.148 -3.115 -34.807 1.00 90.94 261 ASP A CA 1
ATOM 2077 C C . ASP A 1 261 ? 10.664 -1.758 -35.359 1.00 90.94 261 ASP A C 1
ATOM 2079 O O . ASP A 1 261 ? 11.026 -1.361 -36.467 1.00 90.94 261 ASP A O 1
ATOM 2083 N N . GLN A 1 262 ? 9.819 -1.049 -34.603 1.00 93.19 262 GLN A N 1
ATOM 2084 C CA . GLN A 1 262 ? 9.259 0.259 -34.968 1.00 93.19 262 GLN A CA 1
ATOM 2085 C C . GLN A 1 262 ? 9.924 1.439 -34.240 1.00 93.19 262 GLN A C 1
ATOM 2087 O O . GLN A 1 262 ? 9.418 2.556 -34.343 1.00 93.19 262 GLN A O 1
ATOM 2092 N N . GLU A 1 263 ? 11.007 1.205 -33.488 1.00 92.56 263 GLU A N 1
ATOM 2093 C CA . GLU A 1 263 ? 11.745 2.230 -32.724 1.00 92.56 263 GLU A CA 1
ATOM 2094 C C . GLU A 1 263 ? 10.833 3.047 -31.768 1.00 92.56 263 GLU A C 1
ATOM 2096 O O . GLU A 1 263 ? 11.028 4.240 -31.542 1.00 92.56 263 GLU A O 1
ATOM 2101 N N . ARG A 1 264 ? 9.796 2.399 -31.206 1.00 93.62 264 ARG A N 1
ATOM 2102 C CA . ARG A 1 264 ? 8.818 2.985 -30.257 1.00 93.62 264 ARG A CA 1
ATOM 2103 C C . ARG A 1 264 ? 9.170 2.766 -28.783 1.00 93.62 264 ARG A C 1
ATOM 2105 O O . ARG A 1 264 ? 8.452 3.238 -27.901 1.00 93.62 264 ARG A O 1
ATOM 2112 N N . VAL A 1 265 ? 10.227 2.009 -28.522 1.00 95.62 265 VAL A N 1
ATOM 2113 C CA . VAL A 1 265 ? 10.774 1.738 -27.193 1.00 95.62 265 VAL A CA 1
ATOM 2114 C C . VAL A 1 265 ? 11.768 2.827 -26.784 1.00 95.62 265 VAL A C 1
ATOM 2116 O O . VAL A 1 265 ? 12.552 3.304 -27.602 1.00 95.62 265 VAL A O 1
ATOM 2119 N N . HIS A 1 266 ? 11.776 3.178 -25.500 1.00 96.69 266 HIS A N 1
ATOM 2120 C CA . HIS A 1 266 ? 12.825 4.006 -24.909 1.00 96.69 266 HIS A CA 1
ATOM 2121 C C . HIS A 1 266 ? 13.582 3.195 -23.857 1.00 96.69 266 HIS A C 1
ATOM 2123 O O . HIS A 1 266 ? 12.976 2.735 -22.888 1.00 96.69 266 HIS A O 1
ATOM 2129 N N . ARG A 1 267 ? 14.892 3.020 -24.049 1.00 97.19 267 ARG A N 1
ATOM 2130 C CA . ARG A 1 267 ? 15.766 2.189 -23.211 1.00 97.19 267 ARG A CA 1
ATOM 2131 C C . ARG A 1 267 ? 16.834 3.021 -22.495 1.00 97.19 267 ARG A C 1
ATOM 2133 O O . ARG A 1 267 ? 17.393 3.950 -23.077 1.00 97.19 267 ARG A O 1
ATOM 2140 N N . ALA A 1 268 ? 17.177 2.619 -21.272 1.00 96.88 268 ALA A N 1
ATOM 2141 C CA . ALA A 1 268 ? 18.434 2.977 -20.614 1.00 96.88 268 ALA A CA 1
ATOM 2142 C C . ALA A 1 268 ? 19.098 1.740 -19.999 1.00 96.88 268 ALA A C 1
ATOM 2144 O O . ALA A 1 268 ? 18.419 0.887 -19.431 1.00 96.88 268 ALA A O 1
ATOM 2145 N N . GLY A 1 269 ? 20.424 1.669 -20.078 1.00 96.44 269 GLY A N 1
ATOM 2146 C CA . GLY A 1 269 ? 21.257 0.692 -19.386 1.00 96.44 269 GLY A CA 1
ATOM 2147 C C . GLY A 1 269 ? 22.297 1.395 -18.518 1.00 96.44 269 GLY A C 1
ATOM 2148 O O . GLY A 1 269 ? 22.890 2.387 -18.939 1.00 96.44 269 GLY A O 1
ATOM 2149 N N . PHE A 1 270 ? 22.509 0.899 -17.302 1.00 95.62 270 PHE A N 1
ATOM 2150 C CA . PHE A 1 270 ? 23.405 1.521 -16.324 1.00 95.62 270 PHE A CA 1
ATOM 2151 C C . PHE A 1 270 ? 24.053 0.480 -15.406 1.00 95.62 270 PHE A C 1
ATOM 2153 O O . PHE A 1 270 ? 23.459 -0.548 -15.076 1.00 95.62 270 PHE A O 1
ATOM 2160 N N . ALA A 1 271 ? 25.271 0.768 -14.947 1.00 93.00 271 ALA A N 1
ATOM 2161 C CA . ALA A 1 271 ? 26.072 -0.140 -14.130 1.00 93.00 271 ALA A CA 1
ATOM 2162 C C . ALA A 1 271 ? 25.584 -0.281 -12.674 1.00 93.00 271 ALA A C 1
ATOM 2164 O O . ALA A 1 271 ? 26.009 -1.205 -11.984 1.00 93.00 271 ALA A O 1
ATOM 2165 N N . LYS A 1 272 ? 24.744 0.641 -12.171 1.00 87.19 272 LYS A N 1
ATOM 2166 C CA . LYS A 1 272 ? 24.259 0.638 -10.775 1.00 87.19 272 LYS A CA 1
ATOM 2167 C C . LYS A 1 272 ? 22.800 1.076 -10.658 1.00 87.19 272 LYS A C 1
ATOM 2169 O O . LYS A 1 272 ? 22.476 2.241 -10.885 1.00 87.19 272 LYS A O 1
ATOM 2174 N N . SER A 1 273 ? 21.919 0.175 -10.221 1.00 78.75 273 SER A N 1
ATOM 2175 C CA . SER A 1 273 ? 20.494 0.494 -10.031 1.00 78.75 273 SER A CA 1
ATOM 2176 C C . SER A 1 273 ? 20.149 1.014 -8.628 1.00 78.75 273 SER A C 1
ATOM 2178 O O . SER A 1 273 ? 19.202 1.787 -8.491 1.00 78.75 273 SER A O 1
ATOM 2180 N N . GLY A 1 274 ? 20.918 0.644 -7.601 1.00 76.94 274 GLY A N 1
ATOM 2181 C CA . GLY A 1 274 ? 20.638 0.968 -6.195 1.00 76.94 274 GLY A CA 1
ATOM 2182 C C . GLY A 1 274 ? 19.778 -0.066 -5.457 1.00 76.94 274 GLY A C 1
ATOM 2183 O O . GLY A 1 274 ? 19.734 -0.007 -4.236 1.00 76.94 274 GLY A O 1
ATOM 2184 N N . ILE A 1 275 ? 19.162 -1.014 -6.175 1.00 75.56 275 ILE A N 1
ATOM 2185 C CA . ILE A 1 275 ? 18.485 -2.199 -5.603 1.00 75.56 275 ILE A CA 1
ATOM 2186 C C . ILE A 1 275 ? 19.020 -3.525 -6.162 1.00 75.56 275 ILE A C 1
ATOM 2188 O O . ILE A 1 275 ? 18.825 -4.561 -5.548 1.00 75.56 275 ILE A O 1
ATOM 2192 N N . ALA A 1 276 ? 19.711 -3.499 -7.304 1.00 76.81 276 ALA A N 1
ATOM 2193 C CA . ALA A 1 276 ? 20.354 -4.643 -7.945 1.00 76.81 276 ALA A CA 1
ATOM 2194 C C . ALA A 1 276 ? 21.866 -4.612 -7.709 1.00 76.81 276 ALA A C 1
ATOM 2196 O O . ALA A 1 276 ? 22.471 -3.534 -7.672 1.00 76.81 276 ALA A O 1
ATOM 2197 N N . ALA A 1 277 ? 22.474 -5.794 -7.610 1.00 78.50 277 ALA A N 1
ATOM 2198 C CA . ALA A 1 277 ? 23.914 -5.945 -7.394 1.00 78.50 277 ALA A CA 1
ATOM 2199 C C . ALA A 1 277 ? 24.762 -5.597 -8.637 1.00 78.50 277 ALA A C 1
ATOM 2201 O O . ALA A 1 277 ? 25.922 -5.201 -8.502 1.00 78.50 277 ALA A O 1
ATOM 2202 N N . ASN A 1 278 ? 24.179 -5.728 -9.831 1.00 92.50 278 ASN A N 1
ATOM 2203 C CA . ASN A 1 278 ? 24.859 -5.656 -11.127 1.00 92.50 278 ASN A CA 1
ATOM 2204 C C . ASN A 1 278 ? 24.261 -4.569 -12.038 1.00 92.50 278 ASN A C 1
ATOM 2206 O O . ASN A 1 278 ? 23.373 -3.807 -11.637 1.00 92.50 278 ASN A O 1
ATOM 2210 N N . ASN A 1 279 ? 24.747 -4.501 -13.281 1.00 95.12 279 ASN A N 1
ATOM 2211 C CA . ASN A 1 279 ? 24.142 -3.676 -14.318 1.00 95.12 279 ASN A CA 1
ATOM 2212 C C . ASN A 1 279 ? 22.658 -4.034 -14.528 1.00 95.12 279 ASN A C 1
ATOM 2214 O O . ASN A 1 279 ? 22.278 -5.192 -14.379 1.00 95.12 279 ASN A O 1
ATOM 2218 N N . ARG A 1 280 ? 21.825 -3.054 -14.890 1.00 96.62 280 ARG A N 1
ATOM 2219 C CA . ARG A 1 280 ? 20.384 -3.237 -15.149 1.00 96.62 280 ARG A CA 1
ATOM 2220 C C . ARG A 1 280 ? 19.995 -2.451 -16.398 1.00 96.62 280 ARG A C 1
ATOM 2222 O O . ARG A 1 280 ? 20.549 -1.379 -16.659 1.00 96.62 280 ARG A O 1
ATOM 2229 N N . VAL A 1 281 ? 19.037 -2.977 -17.155 1.00 97.69 281 VAL A N 1
ATOM 2230 C CA . VAL A 1 281 ? 18.368 -2.254 -18.248 1.00 97.69 281 VAL A CA 1
ATOM 2231 C C . VAL A 1 281 ? 16.937 -1.958 -17.822 1.00 97.69 281 VAL A C 1
ATOM 2233 O O . VAL A 1 281 ? 16.313 -2.772 -17.142 1.00 97.69 281 VAL A O 1
ATOM 2236 N N . ILE A 1 282 ? 16.423 -0.795 -18.212 1.00 97.50 282 ILE A N 1
ATOM 2237 C CA . ILE A 1 282 ? 14.995 -0.477 -18.155 1.00 97.50 282 ILE A CA 1
ATOM 2238 C C . ILE A 1 282 ? 14.506 -0.062 -19.535 1.00 97.50 282 ILE A C 1
ATOM 2240 O O . ILE A 1 282 ? 15.214 0.623 -20.279 1.00 97.50 282 ILE A O 1
ATOM 2244 N N . GLU A 1 283 ? 13.273 -0.435 -19.843 1.00 97.81 283 GLU A N 1
ATOM 2245 C CA . GLU A 1 283 ? 12.571 -0.058 -21.059 1.00 97.81 283 GLU A CA 1
ATOM 2246 C C . GLU A 1 283 ? 11.186 0.480 -20.760 1.00 97.81 283 GLU A C 1
ATOM 2248 O O . GLU A 1 283 ? 10.481 -0.015 -19.881 1.00 97.81 283 GLU A O 1
ATOM 2253 N N . ARG A 1 284 ? 10.790 1.462 -21.566 1.00 97.94 284 ARG A N 1
ATOM 2254 C CA . ARG A 1 284 ? 9.428 1.960 -21.667 1.00 97.94 284 ARG A CA 1
ATOM 2255 C C . ARG A 1 284 ? 8.857 1.622 -23.032 1.00 97.94 284 ARG A C 1
ATOM 2257 O O . ARG A 1 284 ? 9.409 2.020 -24.059 1.00 97.94 284 ARG A O 1
ATOM 2264 N N . HIS A 1 285 ? 7.687 1.007 -23.018 1.00 98.12 285 HIS A N 1
ATOM 2265 C CA . HIS A 1 285 ? 6.866 0.704 -24.175 1.00 98.12 285 HIS A CA 1
ATOM 2266 C C . HIS A 1 285 ? 5.522 1.446 -24.077 1.00 98.12 285 HIS A C 1
ATOM 2268 O O . HIS A 1 285 ? 4.983 1.619 -22.980 1.00 98.12 285 HIS A O 1
ATOM 2274 N N . PRO A 1 286 ? 4.946 1.899 -25.201 1.00 96.50 286 PRO A N 1
ATOM 2275 C CA . PRO A 1 286 ? 3.555 2.335 -25.238 1.00 96.50 286 PRO A CA 1
ATOM 2276 C C . PRO A 1 286 ? 2.612 1.135 -25.050 1.00 96.50 286 PRO A C 1
ATOM 2278 O O . PRO A 1 286 ? 2.819 0.078 -25.646 1.00 96.50 286 PRO A O 1
ATOM 2281 N N . SER A 1 287 ? 1.560 1.331 -24.256 1.00 95.88 287 SER A N 1
ATOM 2282 C CA . SER A 1 287 ? 0.553 0.331 -23.886 1.00 95.88 287 SER A CA 1
ATOM 2283 C C . SER A 1 287 ? -0.869 0.870 -24.064 1.00 95.88 287 SER A C 1
ATOM 2285 O O . SER A 1 287 ? -1.083 2.084 -24.135 1.00 95.88 287 SER A O 1
ATOM 2287 N N . ARG A 1 288 ? -1.865 -0.026 -24.112 1.00 94.31 288 ARG A N 1
ATOM 2288 C CA . ARG A 1 288 ? -3.294 0.301 -24.260 1.00 94.31 288 ARG A CA 1
ATOM 2289 C C . ARG A 1 288 ? -3.803 1.344 -23.257 1.00 94.31 288 ARG A C 1
ATOM 2291 O O . ARG A 1 288 ? -4.709 2.110 -23.594 1.00 94.31 288 ARG A O 1
ATOM 2298 N N . PHE A 1 289 ? -3.255 1.373 -22.041 1.00 95.06 289 PHE A N 1
ATOM 2299 C CA . PHE A 1 289 ? -3.703 2.274 -20.971 1.00 95.06 289 PHE A CA 1
ATOM 2300 C C . PHE A 1 289 ? -2.738 3.425 -20.651 1.00 95.06 289 PHE A C 1
ATOM 2302 O O . PHE A 1 289 ? -3.163 4.381 -20.005 1.00 95.06 289 PHE A O 1
ATOM 2309 N N . GLY A 1 290 ? -1.498 3.386 -21.148 1.00 94.50 290 GLY A N 1
ATOM 2310 C CA . GLY A 1 290 ? -0.455 4.357 -20.812 1.00 94.50 290 GLY A CA 1
ATOM 2311 C C . GLY A 1 290 ? 0.941 3.812 -21.112 1.00 94.50 290 GLY A C 1
ATOM 2312 O O . GLY A 1 290 ? 1.194 3.316 -22.212 1.00 94.50 290 GLY A O 1
ATOM 2313 N N . ALA A 1 291 ? 1.850 3.899 -20.147 1.00 96.31 291 ALA A N 1
ATOM 2314 C CA . ALA A 1 291 ? 3.159 3.264 -20.197 1.00 96.31 291 ALA A CA 1
ATOM 2315 C C . ALA A 1 291 ? 3.126 1.798 -19.721 1.00 96.31 291 ALA A C 1
ATOM 2317 O O . ALA A 1 291 ? 2.412 1.428 -18.785 1.00 96.31 291 ALA A O 1
ATOM 2318 N N . PHE A 1 292 ? 3.963 0.982 -20.356 1.00 98.50 292 PHE A N 1
ATOM 2319 C CA . PHE A 1 292 ? 4.443 -0.300 -19.850 1.00 98.50 292 PHE A CA 1
ATOM 2320 C C . PHE A 1 292 ? 5.952 -0.173 -19.649 1.00 98.50 292 PHE A C 1
ATOM 2322 O O . PHE A 1 292 ? 6.679 0.181 -20.575 1.00 98.50 292 PHE A O 1
ATOM 2329 N N . TRP A 1 293 ? 6.414 -0.433 -18.439 1.00 98.56 293 TRP A N 1
ATOM 2330 C CA . TRP A 1 293 ? 7.806 -0.373 -18.029 1.00 98.56 293 TRP A CA 1
ATOM 2331 C C . TRP A 1 293 ? 8.272 -1.777 -17.662 1.00 98.56 293 TRP A C 1
ATOM 2333 O O . TRP A 1 293 ? 7.579 -2.477 -16.931 1.00 98.56 293 TRP A O 1
ATOM 2343 N N . ILE A 1 294 ? 9.447 -2.177 -18.135 1.00 98.25 294 ILE A N 1
ATOM 2344 C CA . ILE A 1 294 ? 10.080 -3.448 -17.771 1.00 98.25 294 ILE A CA 1
ATOM 2345 C C . ILE A 1 294 ? 11.550 -3.218 -17.437 1.00 98.25 294 ILE A C 1
ATOM 2347 O O . ILE A 1 294 ? 12.227 -2.432 -18.104 1.00 98.25 294 ILE A O 1
ATOM 2351 N N . SER A 1 295 ? 12.049 -3.899 -16.409 1.00 97.56 295 SER A N 1
ATOM 2352 C CA . SER A 1 295 ? 13.479 -4.056 -16.183 1.00 97.56 295 SER A CA 1
ATOM 2353 C C . SER A 1 295 ? 13.993 -5.432 -16.553 1.00 97.56 295 SER A C 1
ATOM 2355 O O . SER A 1 295 ? 13.271 -6.425 -16.546 1.00 97.56 295 SER A O 1
ATOM 2357 N N . TYR A 1 296 ? 15.290 -5.453 -16.820 1.00 97.62 296 TYR A N 1
ATOM 2358 C CA . TYR A 1 296 ? 16.084 -6.644 -17.035 1.00 97.62 296 TYR A CA 1
ATOM 2359 C C . TYR A 1 296 ? 17.216 -6.614 -16.017 1.00 97.62 296 TYR A C 1
ATOM 2361 O O . TYR A 1 296 ? 18.060 -5.709 -16.038 1.00 97.62 296 TYR A O 1
ATOM 2369 N N . ASP A 1 297 ? 17.175 -7.575 -15.105 1.00 96.88 297 ASP A N 1
ATOM 2370 C CA . ASP A 1 297 ? 18.076 -7.715 -13.970 1.00 96.88 297 ASP A CA 1
ATOM 2371 C C . ASP A 1 297 ? 18.990 -8.936 -14.187 1.00 96.88 297 ASP A C 1
ATOM 2373 O O . ASP A 1 297 ? 18.623 -9.900 -14.866 1.00 96.88 297 ASP A O 1
ATOM 2377 N N . PHE A 1 298 ? 20.216 -8.868 -13.662 1.00 96.56 298 PHE A N 1
ATOM 2378 C CA . PHE A 1 298 ? 21.315 -9.768 -14.028 1.00 96.56 298 PHE A CA 1
ATOM 2379 C C . PHE A 1 298 ? 22.083 -10.241 -12.782 1.00 96.56 298 PHE A C 1
ATOM 2381 O O . PHE A 1 298 ? 22.351 -9.448 -11.876 1.00 96.56 298 PHE A O 1
ATOM 2388 N N . ALA A 1 299 ? 22.463 -11.521 -12.740 1.00 94.69 299 ALA A N 1
ATOM 2389 C CA . ALA A 1 299 ? 23.170 -12.137 -11.608 1.00 94.69 299 ALA A CA 1
ATOM 2390 C C . ALA A 1 299 ? 24.678 -11.820 -11.568 1.00 94.69 299 ALA A C 1
ATOM 2392 O O . ALA A 1 299 ? 25.305 -11.898 -10.511 1.00 94.69 299 ALA A O 1
ATOM 2393 N N . ASP A 1 300 ? 25.256 -11.429 -12.702 1.00 93.44 300 ASP A N 1
ATOM 2394 C CA . ASP A 1 300 ? 26.642 -10.981 -12.844 1.00 93.44 300 ASP A CA 1
ATOM 2395 C C . ASP A 1 300 ? 26.756 -9.937 -13.973 1.00 93.44 300 ASP A C 1
ATOM 2397 O O . ASP A 1 300 ? 25.751 -9.494 -14.531 1.00 93.44 300 ASP A O 1
ATOM 2401 N N . ASN A 1 301 ? 27.985 -9.516 -14.288 1.00 94.62 301 ASN A N 1
ATOM 2402 C CA . ASN A 1 301 ? 28.293 -8.633 -15.419 1.00 94.62 301 ASN A CA 1
ATOM 2403 C C . ASN A 1 301 ? 29.238 -9.350 -16.406 1.00 94.62 301 ASN A C 1
ATOM 2405 O O . ASN A 1 301 ? 30.170 -8.735 -16.924 1.00 94.62 301 ASN A O 1
ATOM 2409 N N . GLU A 1 302 ? 29.063 -10.661 -16.600 1.00 94.69 302 GLU A N 1
ATOM 2410 C CA . GLU A 1 302 ? 29.913 -11.494 -17.458 1.00 94.69 302 GLU A CA 1
ATOM 2411 C C . GLU A 1 302 ? 29.163 -11.963 -18.713 1.00 94.69 302 GLU A C 1
ATOM 2413 O O . GLU A 1 302 ? 27.936 -12.058 -18.742 1.00 94.69 302 GLU A O 1
ATOM 2418 N N . GLU A 1 303 ? 29.908 -12.254 -19.783 1.00 93.88 303 GLU A N 1
ATOM 2419 C CA . GLU A 1 303 ? 29.361 -12.712 -21.066 1.00 93.88 303 GLU A CA 1
ATOM 2420 C C . GLU A 1 303 ? 28.140 -11.870 -21.519 1.00 93.88 303 GLU A C 1
ATOM 2422 O O . GLU A 1 303 ? 28.145 -10.639 -21.483 1.00 93.88 303 GLU A O 1
ATOM 2427 N N . ARG A 1 304 ? 27.040 -12.542 -21.881 1.00 95.38 304 ARG A N 1
ATOM 2428 C CA . ARG A 1 304 ? 25.771 -11.956 -22.326 1.00 95.38 304 ARG A CA 1
ATOM 2429 C C . ARG A 1 304 ? 24.971 -11.259 -21.212 1.00 95.38 304 ARG A C 1
ATOM 2431 O O . ARG A 1 304 ? 23.820 -10.896 -21.442 1.00 95.38 304 ARG A O 1
ATOM 2438 N N . ARG A 1 305 ? 25.539 -11.083 -20.017 1.00 94.88 305 ARG A N 1
ATOM 2439 C CA . ARG A 1 305 ? 24.969 -10.280 -18.920 1.00 94.88 305 ARG A CA 1
ATOM 2440 C C . ARG A 1 305 ? 25.638 -8.913 -18.787 1.00 94.88 305 ARG A C 1
ATOM 2442 O O . ARG A 1 305 ? 25.077 -8.022 -18.157 1.00 94.88 305 ARG A O 1
ATOM 2449 N N . ASN A 1 306 ? 26.779 -8.711 -19.450 1.00 95.12 306 ASN A N 1
ATOM 2450 C CA . ASN A 1 306 ? 27.430 -7.413 -19.580 1.00 95.12 306 ASN A CA 1
ATOM 2451 C C . ASN A 1 306 ? 26.723 -6.552 -20.641 1.00 95.12 306 ASN A C 1
ATOM 2453 O O . ASN A 1 306 ? 26.974 -6.683 -21.842 1.00 95.12 306 ASN A O 1
ATOM 2457 N N . ILE A 1 307 ? 25.870 -5.625 -20.208 1.00 95.69 307 ILE A N 1
ATOM 2458 C CA . ILE A 1 307 ? 25.046 -4.804 -21.118 1.00 95.69 307 ILE A CA 1
ATOM 2459 C C . ILE A 1 307 ? 25.857 -3.781 -21.926 1.00 95.69 307 ILE A C 1
ATOM 2461 O O . ILE A 1 307 ? 25.357 -3.235 -22.905 1.00 95.69 307 ILE A O 1
ATOM 2465 N N . PHE A 1 308 ? 27.113 -3.523 -21.550 1.00 95.00 308 PHE A N 1
ATOM 2466 C CA . PHE A 1 308 ? 28.017 -2.673 -22.328 1.00 95.00 308 PHE A CA 1
ATOM 2467 C C . PHE A 1 308 ? 28.684 -3.449 -23.474 1.00 95.00 308 PHE A C 1
ATOM 2469 O O . PHE A 1 308 ? 29.108 -2.848 -24.464 1.00 95.00 308 PHE A O 1
ATOM 2476 N N . GLU A 1 309 ? 28.788 -4.777 -23.363 1.00 93.62 309 GLU A N 1
ATOM 2477 C CA . GLU A 1 309 ? 29.255 -5.687 -24.421 1.00 93.62 309 GLU A CA 1
ATOM 2478 C C . GLU A 1 309 ? 28.104 -6.181 -25.301 1.00 93.62 309 GLU A C 1
ATOM 2480 O O . GLU A 1 309 ? 28.242 -6.181 -26.523 1.00 93.62 309 GLU A O 1
ATOM 2485 N N . HIS A 1 310 ? 26.950 -6.475 -24.700 1.00 94.75 310 HIS A N 1
ATOM 2486 C CA . HIS A 1 310 ? 25.755 -6.992 -25.367 1.00 94.75 310 HIS A CA 1
ATOM 2487 C C . HIS A 1 310 ? 24.539 -6.056 -25.164 1.00 94.75 310 HIS A C 1
ATOM 2489 O O . HIS A 1 310 ? 23.604 -6.422 -24.461 1.00 94.75 310 HIS A O 1
ATOM 2495 N N . PRO A 1 311 ? 24.518 -4.831 -25.732 1.00 94.31 311 PRO A N 1
ATOM 2496 C CA . PRO A 1 311 ? 23.429 -3.861 -25.519 1.00 94.31 311 PRO A CA 1
ATOM 2497 C C . PRO A 1 311 ? 22.153 -4.142 -26.341 1.00 94.31 311 PRO A C 1
ATOM 2499 O O . PRO A 1 311 ? 21.086 -3.579 -26.084 1.00 94.31 311 PRO A O 1
ATOM 2502 N N . LEU A 1 312 ? 22.244 -4.998 -27.360 1.00 89.94 312 LEU A N 1
ATOM 2503 C CA . LEU A 1 312 ? 21.077 -5.533 -28.067 1.00 89.94 312 LEU A CA 1
ATOM 2504 C C . LEU A 1 312 ? 20.395 -6.583 -27.182 1.00 89.94 312 LEU A C 1
ATOM 2506 O O . LEU A 1 312 ? 21.032 -7.130 -26.293 1.00 89.94 312 LEU A O 1
ATOM 2510 N N . GLY A 1 313 ? 19.127 -6.910 -27.419 1.00 87.62 313 GLY A N 1
ATOM 2511 C CA . GLY A 1 313 ? 18.391 -7.903 -26.624 1.00 87.62 313 GLY A CA 1
ATOM 2512 C C . GLY A 1 313 ? 17.104 -7.357 -26.008 1.00 87.62 313 GLY A C 1
ATOM 2513 O O . GLY A 1 313 ? 16.718 -6.254 -26.383 1.00 87.62 313 GLY A O 1
ATOM 2514 N N . PRO A 1 314 ? 16.436 -8.110 -25.111 1.00 92.12 314 PRO A N 1
ATOM 2515 C CA . PRO A 1 314 ? 16.727 -9.515 -24.803 1.00 92.12 314 PRO A CA 1
ATOM 2516 C C . PRO A 1 314 ? 16.532 -10.409 -26.042 1.00 92.12 314 PRO A C 1
ATOM 2518 O O . PRO A 1 314 ? 15.888 -10.027 -27.015 1.00 92.12 314 PRO A O 1
ATOM 2521 N N . GLY A 1 315 ? 17.109 -11.611 -26.060 1.00 87.12 315 GLY A N 1
ATOM 2522 C CA . GLY A 1 315 ? 16.799 -12.594 -27.109 1.00 87.12 315 GLY A CA 1
ATOM 2523 C C . GLY A 1 315 ? 17.807 -13.737 -27.219 1.00 87.12 315 GLY A C 1
ATOM 2524 O O . GLY A 1 315 ? 18.773 -13.780 -26.465 1.00 87.12 315 GLY A O 1
ATOM 2525 N N . PRO A 1 316 ? 17.618 -14.690 -28.146 1.00 85.50 316 PRO A N 1
ATOM 2526 C CA . PRO A 1 316 ? 18.455 -15.889 -28.215 1.00 85.50 316 PRO A CA 1
ATOM 2527 C C . PRO A 1 316 ? 19.834 -15.657 -28.855 1.00 85.50 316 PRO A C 1
ATOM 2529 O O . PRO A 1 316 ? 20.760 -16.415 -28.559 1.00 85.50 316 PRO A O 1
ATOM 2532 N N . ALA A 1 317 ? 19.976 -14.638 -29.708 1.00 86.94 317 ALA A N 1
ATOM 2533 C CA . ALA A 1 317 ? 21.186 -14.362 -30.486 1.00 86.94 317 ALA A CA 1
ATOM 2534 C C . ALA A 1 317 ? 22.396 -13.997 -29.599 1.00 86.94 317 ALA A C 1
ATOM 2536 O O . ALA A 1 317 ? 22.224 -13.540 -28.473 1.00 86.94 317 ALA A O 1
ATOM 2537 N N . VAL A 1 318 ? 23.625 -14.235 -30.068 1.00 84.88 318 VAL A N 1
ATOM 2538 C CA . VAL A 1 318 ? 24.843 -14.143 -29.230 1.00 84.88 318 VAL A CA 1
ATOM 2539 C C . VAL A 1 318 ? 25.158 -12.694 -28.851 1.00 84.88 318 VAL A C 1
ATOM 2541 O O . VAL A 1 318 ? 25.620 -12.421 -27.749 1.00 84.88 318 VAL A O 1
ATOM 2544 N N . GLU A 1 319 ? 24.853 -11.769 -29.749 1.00 84.69 319 GLU A N 1
ATOM 2545 C CA . GLU A 1 319 ? 24.930 -10.322 -29.598 1.00 84.69 319 GLU A CA 1
ATOM 2546 C C . GLU A 1 319 ? 23.884 -9.744 -28.625 1.00 84.69 319 GLU A C 1
ATOM 2548 O O . GLU A 1 319 ? 24.072 -8.630 -28.138 1.00 84.69 319 GLU A O 1
ATOM 2553 N N . ASN A 1 320 ? 22.827 -10.499 -28.295 1.00 92.25 320 ASN A N 1
ATOM 2554 C CA . ASN A 1 320 ? 21.768 -10.046 -27.395 1.00 92.25 320 ASN A CA 1
ATOM 2555 C C . ASN A 1 320 ? 22.094 -10.353 -25.926 1.00 92.25 320 ASN A C 1
ATOM 2557 O O . ASN A 1 320 ? 22.544 -11.459 -25.608 1.00 92.25 320 ASN A O 1
ATOM 2561 N N . PHE A 1 321 ? 21.764 -9.450 -25.002 1.00 95.81 321 PHE A N 1
ATOM 2562 C CA . PHE A 1 321 ? 21.799 -9.752 -23.576 1.00 95.81 321 PHE A CA 1
ATOM 2563 C C . PHE A 1 321 ? 20.805 -10.858 -23.196 1.00 95.81 321 PHE A C 1
ATOM 2565 O O . PHE A 1 321 ? 19.792 -11.086 -23.871 1.00 95.81 321 PHE A O 1
ATOM 2572 N N . ARG A 1 322 ? 21.106 -11.551 -22.095 1.00 95.81 322 ARG A N 1
ATOM 2573 C CA . ARG A 1 322 ? 20.221 -12.521 -21.444 1.00 95.81 322 ARG A CA 1
ATOM 2574 C C . ARG A 1 322 ? 19.955 -12.066 -20.000 1.00 95.81 322 ARG A C 1
ATOM 2576 O O . ARG A 1 322 ? 20.892 -12.124 -19.206 1.00 95.81 322 ARG A O 1
ATOM 2583 N N . PRO A 1 323 ? 18.735 -11.614 -19.662 1.00 96.38 323 PRO A N 1
ATOM 2584 C CA . PRO A 1 323 ? 18.370 -11.314 -18.280 1.00 96.38 323 PRO A CA 1
ATOM 2585 C C . PRO A 1 323 ? 18.270 -12.598 -17.450 1.00 96.38 323 PRO A C 1
ATOM 2587 O O . PRO A 1 323 ? 18.100 -13.685 -18.005 1.00 96.38 323 PRO A O 1
ATOM 2590 N N . ASP A 1 324 ? 18.317 -12.452 -16.128 1.00 96.69 324 ASP A N 1
ATOM 2591 C CA . ASP A 1 324 ? 18.033 -13.528 -15.169 1.00 96.69 324 ASP A CA 1
ATOM 2592 C C . ASP A 1 324 ? 16.707 -13.316 -14.407 1.00 96.69 324 ASP A C 1
ATOM 2594 O O . ASP A 1 324 ? 16.264 -14.184 -13.657 1.00 96.69 324 ASP A O 1
ATOM 2598 N N . GLY A 1 325 ? 16.071 -12.161 -14.607 1.00 96.88 325 GLY A N 1
ATOM 2599 C CA . GLY A 1 325 ? 14.759 -11.804 -14.080 1.00 96.88 325 GLY A CA 1
ATOM 2600 C C . GLY A 1 325 ? 14.385 -10.372 -14.461 1.00 96.88 325 GLY A C 1
ATOM 2601 O O . GLY A 1 325 ? 15.137 -9.688 -15.166 1.00 96.88 325 GLY A O 1
ATOM 2602 N N . GLY A 1 326 ? 13.230 -9.909 -13.989 1.00 97.00 326 GLY A N 1
ATOM 2603 C CA . GLY A 1 326 ? 12.765 -8.550 -14.250 1.00 97.00 326 GLY A CA 1
ATOM 2604 C C . GLY A 1 326 ? 11.568 -8.117 -13.409 1.00 97.00 326 GLY A C 1
ATOM 2605 O O . GLY A 1 326 ? 10.840 -8.931 -12.838 1.00 97.00 326 GLY A O 1
ATOM 2606 N N . GLU A 1 327 ? 11.356 -6.807 -13.366 1.00 97.44 327 GLU A N 1
ATOM 2607 C CA . GLU A 1 327 ? 10.210 -6.144 -12.749 1.00 97.44 327 GLU A CA 1
ATOM 2608 C C . GLU A 1 327 ? 9.423 -5.395 -13.828 1.00 97.44 327 GLU A C 1
ATOM 2610 O O . GLU A 1 327 ? 9.993 -4.633 -14.610 1.00 97.44 327 GLU A O 1
ATOM 2615 N N . ILE A 1 328 ? 8.110 -5.607 -13.867 1.00 98.56 328 ILE A N 1
ATOM 2616 C CA . ILE A 1 328 ? 7.179 -4.918 -14.753 1.00 98.56 328 ILE A CA 1
ATOM 2617 C C . ILE A 1 328 ? 6.352 -3.933 -13.927 1.00 98.56 328 ILE A C 1
ATOM 2619 O O . ILE A 1 328 ? 5.740 -4.309 -12.926 1.00 98.56 328 ILE A O 1
ATOM 2623 N N . LEU A 1 329 ? 6.277 -2.692 -14.404 1.00 98.44 329 LEU A N 1
ATOM 2624 C CA . LEU A 1 329 ? 5.336 -1.656 -13.982 1.00 98.44 329 LEU A CA 1
ATOM 2625 C C . LEU A 1 329 ? 4.406 -1.334 -15.153 1.00 98.44 329 LEU A C 1
ATOM 2627 O O . LEU A 1 329 ? 4.881 -1.054 -16.249 1.00 98.44 329 LEU A O 1
ATOM 2631 N N . PHE A 1 330 ? 3.094 -1.282 -14.950 1.00 98.31 330 PHE A N 1
ATOM 2632 C CA . PHE A 1 330 ? 2.174 -0.865 -16.013 1.00 98.31 330 PHE A CA 1
ATOM 2633 C C . PHE A 1 330 ? 1.021 -0.008 -15.497 1.00 98.31 330 PHE A C 1
ATOM 2635 O O . PHE A 1 330 ? 0.573 -0.154 -14.360 1.00 98.31 330 PHE A O 1
ATOM 2642 N N . GLU A 1 331 ? 0.536 0.901 -16.345 1.00 98.12 331 GLU A N 1
ATOM 2643 C CA . GLU A 1 331 ? -0.637 1.717 -16.033 1.00 98.12 331 GLU A CA 1
ATOM 2644 C C . GLU A 1 331 ? -1.939 0.902 -16.122 1.00 98.12 331 GLU A C 1
ATOM 2646 O O . GLU A 1 331 ? -2.253 0.281 -17.139 1.00 98.12 331 GLU A O 1
ATOM 2651 N N . LEU A 1 332 ? -2.733 0.960 -15.052 1.00 98.31 332 LEU A N 1
ATOM 2652 C CA . LEU A 1 332 ? -4.129 0.535 -15.017 1.00 98.31 332 LEU A CA 1
ATOM 2653 C C . LEU A 1 332 ? -5.027 1.561 -15.739 1.00 98.31 332 LEU A C 1
ATOM 2655 O O . LEU A 1 332 ? -4.646 2.724 -15.895 1.00 98.31 332 LEU A O 1
ATOM 2659 N N . PRO A 1 333 ? -6.272 1.210 -16.115 1.00 97.81 333 PRO A N 1
ATOM 2660 C CA . PRO A 1 333 ? -7.169 2.109 -16.853 1.00 97.81 333 PRO A CA 1
ATOM 2661 C C . PRO A 1 333 ? -7.501 3.439 -16.145 1.00 97.81 333 PRO A C 1
ATOM 2663 O O . PRO A 1 333 ? -7.907 4.398 -16.808 1.00 97.81 333 PRO A O 1
ATOM 2666 N N . ASN A 1 334 ? -7.341 3.511 -14.818 1.00 97.81 334 ASN A N 1
ATOM 2667 C CA . ASN A 1 334 ? -7.492 4.726 -14.006 1.00 97.81 334 ASN A CA 1
ATOM 2668 C C . ASN A 1 334 ? -6.211 5.589 -13.904 1.00 97.81 334 ASN A C 1
ATOM 2670 O O . ASN A 1 334 ? -6.284 6.735 -13.444 1.00 97.81 334 ASN A O 1
ATOM 2674 N N . GLY A 1 335 ? -5.067 5.093 -14.389 1.00 97.25 335 GLY A N 1
ATOM 2675 C CA . GLY A 1 335 ? -3.748 5.734 -14.336 1.00 97.25 335 GLY A CA 1
ATOM 2676 C C . GLY A 1 335 ? -2.973 5.517 -13.029 1.00 97.25 335 GLY A C 1
ATOM 2677 O O . GLY A 1 335 ? -2.031 6.262 -12.759 1.00 97.25 335 GLY A O 1
ATOM 2678 N N . LEU A 1 336 ? -3.386 4.570 -12.182 1.00 97.94 336 LEU A N 1
ATOM 2679 C CA . LEU A 1 336 ? -2.516 4.009 -11.141 1.00 97.94 336 LEU A CA 1
ATOM 2680 C C . LEU A 1 336 ? -1.625 2.914 -11.739 1.00 97.94 336 LEU A C 1
ATOM 2682 O O . LEU A 1 336 ? -1.834 2.496 -12.875 1.00 97.94 336 LEU A O 1
ATOM 2686 N N . HIS A 1 337 ? -0.629 2.459 -10.985 1.00 97.75 337 HIS A N 1
ATOM 2687 C CA . HIS A 1 337 ? 0.284 1.406 -11.423 1.00 97.75 337 HIS A CA 1
ATOM 2688 C C . HIS A 1 337 ? -0.087 0.052 -10.818 1.00 97.75 337 HIS A C 1
ATOM 2690 O O . HIS A 1 337 ? -0.475 -0.026 -9.649 1.00 97.75 337 HIS A O 1
ATOM 2696 N N . ALA A 1 338 ? 0.112 -0.997 -11.609 1.00 98.19 338 ALA A N 1
ATOM 2697 C CA . ALA A 1 338 ? 0.177 -2.383 -11.173 1.00 98.19 338 ALA A CA 1
ATOM 2698 C C . ALA A 1 338 ? 1.543 -2.991 -11.540 1.00 98.19 338 ALA A C 1
ATOM 2700 O O . ALA A 1 338 ? 2.307 -2.412 -12.320 1.00 98.19 338 ALA A O 1
ATOM 2701 N N . TYR A 1 339 ? 1.862 -4.128 -10.920 1.00 98.31 339 TYR A N 1
ATOM 2702 C CA . TYR A 1 339 ? 3.222 -4.654 -10.819 1.00 98.31 339 TYR A CA 1
ATOM 2703 C C . TYR A 1 339 ? 3.264 -6.159 -11.087 1.00 98.31 339 TYR A C 1
ATOM 2705 O O . TYR A 1 339 ? 2.346 -6.884 -10.709 1.00 98.31 339 TYR A O 1
ATOM 2713 N N . MET A 1 340 ? 4.344 -6.652 -11.689 1.00 98.56 340 MET A N 1
ATOM 2714 C CA . MET A 1 340 ? 4.604 -8.089 -11.816 1.00 98.56 340 MET A CA 1
ATOM 2715 C C . MET A 1 340 ? 6.110 -8.349 -11.781 1.00 98.56 340 MET A C 1
ATOM 2717 O O . MET A 1 340 ? 6.865 -7.635 -12.433 1.00 98.56 340 MET A O 1
ATOM 2721 N N . LEU A 1 341 ? 6.553 -9.368 -11.046 1.00 98.50 341 LEU A N 1
ATOM 2722 C CA . LEU A 1 341 ? 7.938 -9.848 -11.104 1.00 98.50 341 LEU A CA 1
ATOM 2723 C C . LEU A 1 341 ? 8.009 -11.094 -11.990 1.00 98.50 341 LEU A C 1
ATOM 2725 O O . LEU A 1 341 ? 7.081 -11.908 -11.975 1.00 98.50 341 LEU A O 1
ATOM 2729 N N . VAL A 1 342 ? 9.102 -11.256 -12.738 1.00 98.38 342 VAL A N 1
ATOM 2730 C CA . VAL A 1 342 ? 9.341 -12.425 -13.601 1.00 98.38 342 VAL A CA 1
ATOM 2731 C C . VAL A 1 342 ? 10.753 -12.997 -13.473 1.00 98.38 342 VAL A C 1
ATOM 2733 O O . VAL A 1 342 ? 11.697 -12.282 -13.130 1.00 98.38 342 VAL A O 1
ATOM 2736 N N . ASP A 1 343 ? 10.885 -14.289 -13.772 1.00 97.69 343 ASP A N 1
ATOM 2737 C CA . ASP A 1 343 ? 12.159 -15.009 -13.877 1.00 97.69 343 ASP A CA 1
ATOM 2738 C C . ASP A 1 343 ? 12.819 -14.898 -15.272 1.00 97.69 343 ASP A C 1
ATOM 2740 O O . ASP A 1 343 ? 12.351 -14.181 -16.162 1.00 97.69 343 ASP A O 1
ATOM 2744 N N . ASP A 1 344 ? 13.918 -15.635 -15.470 1.00 95.12 344 ASP A N 1
ATOM 2745 C CA . ASP A 1 344 ? 14.691 -15.712 -16.718 1.00 95.12 344 ASP A CA 1
ATOM 2746 C C . ASP A 1 344 ? 13.914 -16.301 -17.914 1.00 95.12 344 ASP A C 1
ATOM 2748 O O . ASP A 1 344 ? 14.322 -16.147 -19.069 1.00 95.12 344 ASP A O 1
ATOM 2752 N N . LEU A 1 345 ? 12.773 -16.942 -17.651 1.00 95.69 345 LEU A N 1
ATOM 2753 C CA . LEU A 1 345 ? 11.855 -17.521 -18.633 1.00 95.69 345 LEU A CA 1
ATOM 2754 C C . LEU A 1 345 ? 10.582 -16.673 -18.812 1.00 95.69 345 LEU A C 1
ATOM 2756 O O . LEU A 1 345 ? 9.634 -17.106 -19.479 1.00 95.69 345 LEU A O 1
ATOM 2760 N N . GLY A 1 346 ? 10.535 -15.481 -18.208 1.00 96.75 346 GLY A N 1
ATOM 2761 C CA . GLY A 1 346 ? 9.368 -14.607 -18.219 1.00 96.75 346 GLY A CA 1
ATOM 2762 C C . GLY A 1 346 ? 8.166 -15.181 -17.464 1.00 96.75 346 GLY A C 1
ATOM 2763 O O . GLY A 1 346 ? 7.049 -14.727 -17.708 1.00 96.75 346 GLY A O 1
ATOM 2764 N N . GLN A 1 347 ? 8.351 -16.185 -16.600 1.00 98.50 347 GLN A N 1
ATOM 2765 C CA . GLN A 1 347 ? 7.292 -16.714 -15.738 1.00 98.50 347 GLN A CA 1
ATOM 2766 C C . GLN A 1 347 ? 7.146 -15.831 -14.504 1.00 98.50 347 GLN A C 1
ATOM 2768 O O . GLN A 1 347 ? 8.134 -15.332 -13.966 1.00 98.50 347 GLN A O 1
ATOM 2773 N N . ARG A 1 348 ? 5.909 -15.630 -14.052 1.00 98.00 348 ARG A N 1
ATOM 2774 C CA . ARG A 1 348 ? 5.601 -14.796 -12.892 1.00 98.00 348 ARG A CA 1
ATOM 2775 C C . ARG A 1 348 ? 6.159 -15.408 -11.608 1.00 98.00 348 ARG A C 1
ATOM 2777 O O . ARG A 1 348 ? 5.963 -16.593 -11.345 1.00 98.00 348 ARG A O 1
ATOM 2784 N N . VAL A 1 349 ? 6.764 -14.568 -10.772 1.00 97.81 349 VAL A N 1
ATOM 2785 C CA . VAL A 1 349 ? 7.239 -14.933 -9.432 1.00 97.81 349 VAL A CA 1
ATOM 2786 C C . VAL A 1 349 ? 6.678 -13.989 -8.363 1.00 97.81 349 VAL A C 1
ATOM 2788 O O . VAL A 1 349 ? 6.358 -12.828 -8.625 1.00 97.81 349 VAL A O 1
ATOM 2791 N N . ASP A 1 350 ? 6.558 -14.496 -7.138 1.00 97.69 350 ASP A N 1
ATOM 2792 C CA . ASP A 1 350 ? 6.076 -13.727 -5.981 1.00 97.69 350 ASP A CA 1
ATOM 2793 C C . ASP A 1 350 ? 7.192 -12.896 -5.325 1.00 97.69 350 ASP A C 1
ATOM 2795 O O . ASP A 1 350 ? 6.941 -11.834 -4.749 1.00 97.69 350 ASP A O 1
ATOM 2799 N N . LYS A 1 351 ? 8.433 -13.388 -5.417 1.00 97.19 351 LYS A N 1
ATOM 2800 C CA . LYS A 1 351 ? 9.650 -12.769 -4.887 1.00 97.19 351 LYS A CA 1
ATOM 2801 C C . LYS A 1 351 ? 10.780 -12.879 -5.903 1.00 97.19 351 LYS A C 1
ATOM 2803 O O . LYS A 1 351 ? 10.933 -13.927 -6.530 1.00 97.19 351 LYS A O 1
ATOM 2808 N N . ALA A 1 352 ? 11.593 -11.835 -6.018 1.00 95.38 352 ALA A N 1
ATOM 2809 C CA . ALA A 1 352 ? 12.829 -11.896 -6.789 1.00 95.38 352 ALA A CA 1
ATOM 2810 C C . ALA A 1 352 ? 13.968 -12.566 -5.982 1.00 95.38 352 ALA A C 1
ATOM 2812 O O . ALA A 1 352 ? 13.993 -12.434 -4.753 1.00 95.38 352 ALA A O 1
ATOM 2813 N N . PRO A 1 353 ? 14.924 -13.256 -6.636 1.00 94.62 353 PRO A N 1
ATOM 2814 C CA . PRO A 1 353 ? 16.120 -13.786 -5.979 1.00 94.62 353 PRO A CA 1
ATOM 2815 C C . PRO A 1 353 ? 17.039 -12.677 -5.435 1.00 94.62 353 PRO A C 1
ATOM 2817 O O . PRO A 1 353 ? 17.272 -11.668 -6.109 1.00 94.62 353 PRO A O 1
ATOM 2820 N N . LEU A 1 354 ? 17.604 -12.892 -4.241 1.00 93.56 354 LEU A N 1
ATOM 2821 C CA . LEU A 1 354 ? 18.469 -11.929 -3.535 1.00 93.56 354 LEU A CA 1
ATOM 2822 C C . LEU A 1 354 ? 19.765 -11.595 -4.289 1.00 93.56 354 LEU A C 1
ATOM 2824 O O . LEU A 1 354 ? 20.346 -10.529 -4.084 1.00 93.56 354 LEU A O 1
ATOM 2828 N N . GLU A 1 355 ? 20.246 -12.500 -5.140 1.00 91.56 355 GLU A N 1
ATOM 2829 C CA . GLU A 1 355 ? 21.400 -12.283 -6.013 1.00 91.56 355 GLU A CA 1
ATOM 2830 C C . GLU A 1 355 ? 21.120 -11.290 -7.154 1.00 91.56 355 GLU A C 1
ATOM 2832 O O . GLU A 1 355 ? 22.064 -10.716 -7.698 1.00 91.56 355 GLU A O 1
ATOM 2837 N N . LEU A 1 356 ? 19.846 -11.062 -7.499 1.00 93.12 356 LEU A N 1
ATOM 2838 C CA . LEU A 1 356 ? 19.444 -10.089 -8.514 1.00 93.12 356 LEU A CA 1
ATOM 2839 C C . LEU A 1 356 ? 19.155 -8.730 -7.880 1.00 93.12 356 LEU A C 1
ATOM 2841 O O . LEU A 1 356 ? 19.788 -7.740 -8.247 1.00 93.12 356 LEU A O 1
ATOM 2845 N N . VAL A 1 357 ? 18.207 -8.686 -6.936 1.00 93.94 357 VAL A N 1
ATOM 2846 C CA . VAL A 1 357 ? 17.691 -7.454 -6.318 1.00 93.94 357 VAL A CA 1
ATOM 2847 C C . VAL A 1 357 ? 17.332 -7.642 -4.844 1.00 93.94 357 VAL A C 1
ATOM 2849 O O . VAL A 1 357 ? 16.920 -8.723 -4.427 1.00 93.94 357 VAL A O 1
ATOM 2852 N N . GLN A 1 358 ? 17.454 -6.569 -4.060 1.00 93.44 358 GLN A N 1
ATOM 2853 C CA . GLN A 1 358 ? 17.175 -6.550 -2.622 1.00 93.44 358 GLN A CA 1
ATOM 2854 C C . GLN A 1 358 ? 16.372 -5.300 -2.227 1.00 93.44 358 GLN A C 1
ATOM 2856 O O . GLN A 1 358 ? 16.613 -4.204 -2.737 1.00 93.44 358 GLN A O 1
ATOM 2861 N N . ASP A 1 359 ? 15.429 -5.469 -1.298 1.00 91.88 359 ASP A N 1
ATOM 2862 C CA . ASP A 1 359 ? 14.689 -4.389 -0.636 1.00 91.88 359 ASP A CA 1
ATOM 2863 C C . ASP A 1 359 ? 15.034 -4.393 0.857 1.00 91.88 359 ASP A C 1
ATOM 2865 O O . ASP A 1 359 ? 14.483 -5.170 1.633 1.00 91.88 359 ASP A O 1
ATOM 2869 N N . GLU A 1 360 ? 15.922 -3.484 1.267 1.00 89.56 360 GLU A N 1
ATOM 2870 C CA . GLU A 1 360 ? 16.376 -3.308 2.660 1.00 89.56 360 GLU A CA 1
ATOM 2871 C C . GLU A 1 360 ? 15.247 -2.951 3.650 1.00 89.56 360 GLU A C 1
ATOM 2873 O O . GLU A 1 360 ? 15.474 -2.863 4.856 1.00 89.56 360 GLU A O 1
ATOM 2878 N N . ASN A 1 361 ? 14.025 -2.712 3.160 1.00 84.19 361 ASN A N 1
ATOM 2879 C CA . ASN A 1 361 ? 12.843 -2.496 3.988 1.00 84.19 361 ASN A CA 1
ATOM 2880 C C . ASN A 1 361 ? 12.078 -3.791 4.310 1.00 84.19 361 ASN A C 1
ATOM 2882 O O . ASN A 1 361 ? 11.210 -3.752 5.184 1.00 84.19 361 ASN A O 1
ATOM 2886 N N . GLN A 1 362 ? 12.359 -4.910 3.630 1.00 87.00 362 GLN A N 1
ATOM 2887 C CA . GLN A 1 362 ? 11.775 -6.210 3.971 1.00 87.00 362 GLN A CA 1
ATOM 2888 C C . GLN A 1 362 ? 12.638 -6.939 5.013 1.00 87.00 362 GLN A C 1
ATOM 2890 O O . GLN A 1 362 ? 13.859 -6.979 4.861 1.00 87.00 362 GLN A O 1
ATOM 2895 N N . PRO A 1 363 ? 12.041 -7.604 6.024 1.00 87.38 363 PRO A N 1
ATOM 2896 C CA . PRO A 1 363 ? 12.792 -8.365 7.030 1.00 87.38 363 PRO A CA 1
ATOM 2897 C C . PRO A 1 363 ? 13.660 -9.506 6.473 1.00 87.38 363 PRO A C 1
ATOM 2899 O O . PRO A 1 363 ? 14.602 -9.931 7.135 1.00 87.38 363 PRO A O 1
ATOM 2902 N N . ASP A 1 364 ? 13.336 -10.025 5.284 1.00 91.25 364 ASP A N 1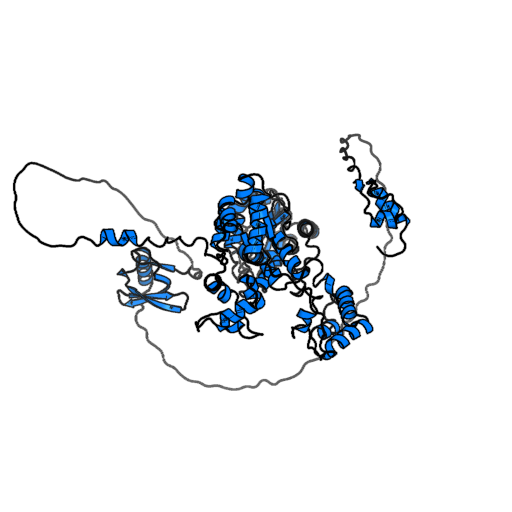
ATOM 2903 C CA . ASP A 1 364 ? 14.104 -11.057 4.576 1.00 91.25 364 ASP A CA 1
ATOM 2904 C C . ASP A 1 364 ? 14.869 -10.513 3.354 1.00 91.25 364 ASP A C 1
ATOM 2906 O O . ASP A 1 364 ? 15.389 -11.303 2.566 1.00 91.25 364 ASP A O 1
ATOM 2910 N N . HIS A 1 365 ? 14.927 -9.184 3.199 1.00 93.31 365 HIS A N 1
ATOM 2911 C CA . HIS A 1 365 ? 15.546 -8.423 2.105 1.00 93.31 365 HIS A CA 1
ATOM 2912 C C . HIS A 1 365 ? 15.055 -8.748 0.677 1.00 93.31 365 HIS A C 1
ATOM 2914 O O . HIS A 1 365 ? 15.584 -8.191 -0.286 1.00 93.31 365 HIS A O 1
ATOM 2920 N N . HIS A 1 366 ? 14.057 -9.620 0.488 1.00 95.69 366 HIS A N 1
ATOM 2921 C CA . HIS A 1 366 ? 13.572 -9.961 -0.852 1.00 95.69 366 HIS A CA 1
ATOM 2922 C C . HIS A 1 366 ? 12.724 -8.823 -1.423 1.00 95.69 366 HIS A C 1
ATOM 2924 O O . HIS A 1 366 ? 11.869 -8.278 -0.731 1.00 95.69 366 HIS A O 1
ATOM 2930 N N . VAL A 1 367 ? 12.861 -8.529 -2.718 1.00 96.00 367 VAL A N 1
ATOM 2931 C CA . VAL A 1 367 ? 11.845 -7.727 -3.418 1.00 96.00 367 VAL A CA 1
ATOM 2932 C C . VAL A 1 367 ? 10.594 -8.593 -3.575 1.00 96.00 367 VAL A C 1
ATOM 2934 O O . VAL A 1 367 ? 10.626 -9.615 -4.267 1.00 96.00 367 VAL A O 1
ATOM 2937 N N . VAL A 1 368 ? 9.503 -8.201 -2.916 1.00 96.38 368 VAL A N 1
ATOM 2938 C CA . VAL A 1 368 ? 8.209 -8.901 -2.956 1.00 96.38 368 VAL A CA 1
ATOM 2939 C C . VAL A 1 368 ? 7.261 -8.147 -3.882 1.00 96.38 368 VAL A C 1
ATOM 2941 O O . VAL A 1 368 ? 7.104 -6.929 -3.745 1.00 96.38 368 VAL A O 1
ATOM 2944 N N . ALA A 1 369 ? 6.617 -8.861 -4.810 1.00 95.88 369 ALA A N 1
ATOM 2945 C CA . ALA A 1 369 ? 5.713 -8.245 -5.776 1.00 95.88 369 ALA A CA 1
ATOM 2946 C C . ALA A 1 369 ? 4.585 -7.468 -5.076 1.00 95.88 369 ALA A C 1
ATOM 2948 O O . ALA A 1 369 ? 4.091 -7.877 -4.024 1.00 95.88 369 ALA A O 1
ATOM 2949 N N . ALA A 1 370 ? 4.211 -6.331 -5.670 1.00 95.06 370 ALA A N 1
ATOM 2950 C CA . ALA A 1 370 ? 3.327 -5.304 -5.115 1.00 95.06 370 ALA A CA 1
ATOM 2951 C C . ALA A 1 370 ? 3.823 -4.638 -3.812 1.00 95.06 370 ALA A C 1
ATOM 2953 O O . ALA A 1 370 ? 3.939 -3.417 -3.805 1.00 95.06 370 ALA A O 1
ATOM 2954 N N . ILE A 1 371 ? 4.170 -5.373 -2.747 1.00 93.38 371 ILE A N 1
ATOM 2955 C CA . ILE A 1 371 ? 4.617 -4.807 -1.453 1.00 93.38 371 ILE A CA 1
ATOM 2956 C C . ILE A 1 371 ? 5.826 -3.875 -1.617 1.00 93.38 371 ILE A C 1
ATOM 2958 O O . ILE A 1 371 ? 5.736 -2.686 -1.300 1.00 93.38 371 ILE A O 1
ATOM 2962 N N . SER A 1 372 ? 6.947 -4.393 -2.130 1.00 94.88 372 SER A N 1
ATOM 2963 C CA . SER A 1 372 ? 8.152 -3.582 -2.346 1.00 94.88 372 SER A CA 1
ATOM 2964 C C . SER A 1 372 ? 7.890 -2.522 -3.415 1.00 94.88 372 SER A C 1
ATOM 2966 O O . SER A 1 372 ? 8.255 -1.358 -3.248 1.00 94.88 372 SER A O 1
ATOM 2968 N N . CYS A 1 373 ? 7.165 -2.890 -4.474 1.00 95.44 373 CYS A N 1
ATOM 2969 C CA . CYS A 1 373 ? 6.891 -2.015 -5.607 1.00 95.44 373 CYS A CA 1
ATOM 2970 C C . CYS A 1 373 ? 6.064 -0.771 -5.219 1.00 95.44 373 CYS A C 1
ATOM 2972 O O . CYS A 1 373 ? 6.424 0.335 -5.620 1.00 95.44 373 CYS A O 1
ATOM 2974 N N . PHE A 1 374 ? 5.016 -0.898 -4.390 1.00 94.81 374 PHE A N 1
ATOM 2975 C CA . PHE A 1 374 ? 4.226 0.241 -3.896 1.00 94.81 374 PHE A CA 1
ATOM 2976 C C . PHE A 1 374 ? 5.087 1.247 -3.116 1.00 94.81 374 PHE A C 1
ATOM 2978 O O . PHE A 1 374 ? 4.891 2.454 -3.275 1.00 94.81 374 PHE A O 1
ATOM 2985 N N . SER A 1 375 ? 6.047 0.755 -2.322 1.00 91.31 375 SER A N 1
ATOM 2986 C CA . SER A 1 375 ? 6.996 1.557 -1.538 1.00 91.31 375 SER A CA 1
ATOM 2987 C C . SER A 1 375 ? 8.059 2.232 -2.420 1.00 91.31 375 SER A C 1
ATOM 2989 O O . SER A 1 375 ? 8.265 3.449 -2.344 1.00 91.31 375 SER A O 1
ATOM 2991 N N . CYS A 1 376 ? 8.721 1.468 -3.294 1.00 92.50 376 CYS A N 1
ATOM 2992 C CA . CYS A 1 376 ? 9.747 1.978 -4.209 1.00 92.50 376 CYS A CA 1
ATOM 2993 C C . CYS A 1 376 ? 9.169 2.986 -5.213 1.00 92.50 376 CYS A C 1
ATOM 2995 O O . CYS A 1 376 ? 9.780 4.021 -5.469 1.00 92.50 376 CYS A O 1
ATOM 2997 N N . HIS A 1 377 ? 7.959 2.734 -5.715 1.00 94.38 377 HIS A N 1
ATOM 2998 C CA . HIS A 1 377 ? 7.264 3.567 -6.697 1.00 94.38 377 HIS A CA 1
ATOM 2999 C C . HIS A 1 377 ? 6.158 4.436 -6.083 1.00 94.38 377 HIS A C 1
ATOM 3001 O O . HIS A 1 377 ? 5.195 4.814 -6.759 1.00 94.38 377 HIS A O 1
ATOM 3007 N N . SER A 1 378 ? 6.307 4.835 -4.813 1.00 92.12 378 SER A N 1
ATOM 3008 C CA . SER A 1 378 ? 5.374 5.759 -4.151 1.00 92.12 378 SER A CA 1
ATOM 3009 C C . SER A 1 378 ? 5.236 7.095 -4.902 1.00 92.12 378 SER A C 1
ATOM 3011 O O . SER A 1 378 ? 4.149 7.670 -4.947 1.00 92.12 378 SER A O 1
ATOM 3013 N N . LEU A 1 379 ? 6.307 7.530 -5.580 1.00 91.00 379 LEU A N 1
ATOM 3014 C CA . LEU A 1 379 ? 6.380 8.739 -6.412 1.00 91.00 379 LEU A CA 1
ATOM 3015 C C . LEU A 1 379 ? 6.217 8.484 -7.927 1.00 91.00 379 LEU A C 1
ATOM 3017 O O . LEU A 1 379 ? 6.319 9.423 -8.716 1.00 91.00 379 LEU A O 1
ATOM 3021 N N . GLY A 1 380 ? 5.946 7.244 -8.347 1.00 93.75 380 GLY A N 1
ATOM 3022 C CA . GLY A 1 380 ? 5.876 6.837 -9.756 1.00 93.75 380 GLY A CA 1
ATOM 3023 C C . GLY A 1 380 ? 7.177 6.206 -10.258 1.00 93.75 380 GLY A C 1
ATOM 3024 O O . GLY A 1 380 ? 7.886 5.545 -9.498 1.00 93.75 380 GLY A O 1
ATOM 3025 N N . ILE A 1 381 ? 7.486 6.362 -11.550 1.00 94.88 381 ILE A N 1
ATOM 3026 C CA . ILE A 1 381 ? 8.701 5.774 -12.134 1.00 94.88 381 ILE A CA 1
ATOM 3027 C C . ILE A 1 381 ? 9.967 6.435 -11.561 1.00 94.88 381 ILE A C 1
ATOM 3029 O O . ILE A 1 381 ? 10.052 7.657 -11.431 1.00 94.88 381 ILE A O 1
ATOM 3033 N N . LEU A 1 382 ? 10.958 5.616 -11.202 1.00 92.69 382 LEU A N 1
ATOM 3034 C CA . LEU A 1 382 ? 12.225 6.085 -10.642 1.00 92.69 382 LEU A CA 1
ATOM 3035 C C . LEU A 1 382 ? 13.175 6.484 -11.772 1.00 92.69 382 LEU A C 1
ATOM 3037 O O . LEU A 1 382 ? 13.600 5.637 -12.554 1.00 92.69 382 LEU A O 1
ATOM 3041 N N . ALA A 1 383 ? 13.525 7.769 -11.839 1.00 93.25 383 ALA A N 1
ATOM 3042 C CA . ALA A 1 383 ? 14.351 8.294 -12.918 1.00 93.25 383 ALA A CA 1
ATOM 3043 C C . ALA A 1 383 ? 15.763 7.673 -12.935 1.00 93.25 383 ALA A C 1
ATOM 3045 O O . ALA A 1 383 ? 16.495 7.720 -11.940 1.00 93.25 383 ALA A O 1
ATOM 3046 N N . LYS A 1 384 ? 16.162 7.146 -14.094 1.00 94.25 384 LYS A N 1
ATOM 3047 C CA . LYS A 1 384 ? 17.502 6.639 -14.398 1.00 94.25 384 LYS A CA 1
ATOM 3048 C C . LYS A 1 384 ? 18.064 7.288 -15.654 1.00 94.25 384 LYS A C 1
ATOM 3050 O O . LYS A 1 384 ? 17.337 7.764 -16.529 1.00 94.25 384 LYS A O 1
ATOM 3055 N N . GLU A 1 385 ? 19.387 7.321 -15.710 1.00 93.06 385 GLU A N 1
ATOM 3056 C CA . GLU A 1 385 ? 20.148 7.870 -16.824 1.00 93.06 385 GLU A CA 1
ATOM 3057 C C . GLU A 1 385 ? 20.806 6.723 -17.585 1.00 93.06 385 GLU A C 1
ATOM 3059 O O . GLU A 1 385 ? 21.214 5.733 -16.980 1.00 93.06 385 GLU A O 1
ATOM 3064 N N . ASP A 1 386 ? 20.879 6.849 -18.906 1.00 96.06 386 ASP A N 1
ATOM 3065 C CA . ASP A 1 386 ? 21.553 5.865 -19.742 1.00 96.06 386 ASP A CA 1
ATOM 3066 C C . ASP A 1 386 ? 23.069 6.096 -19.780 1.00 96.06 386 ASP A C 1
ATOM 3068 O O . ASP A 1 386 ? 23.542 7.223 -19.965 1.00 96.06 386 ASP A O 1
ATOM 3072 N N . GLU A 1 387 ? 23.820 5.006 -19.651 1.00 95.81 387 GLU A N 1
ATOM 3073 C CA . GLU A 1 387 ? 25.276 4.956 -19.780 1.00 95.81 387 GLU A CA 1
ATOM 3074 C C . GLU A 1 387 ? 25.699 4.273 -21.100 1.00 95.81 387 GLU A C 1
ATOM 3076 O O . GLU A 1 387 ? 26.780 4.556 -21.623 1.00 95.81 387 GLU A O 1
ATOM 3081 N N . VAL A 1 388 ? 24.847 3.420 -21.688 1.00 96.31 388 VAL A N 1
ATOM 3082 C CA . VAL A 1 388 ? 25.188 2.575 -22.850 1.00 96.31 388 VAL A CA 1
ATOM 3083 C C . VAL A 1 388 ? 25.347 3.382 -24.143 1.00 96.31 388 VAL A C 1
ATOM 3085 O O . VAL A 1 388 ? 26.297 3.148 -24.895 1.00 96.31 388 VAL A O 1
ATOM 3088 N N . ARG A 1 389 ? 24.494 4.381 -24.405 1.00 95.94 389 ARG A N 1
ATOM 3089 C CA . ARG A 1 389 ? 24.590 5.274 -25.577 1.00 95.94 389 ARG A CA 1
ATOM 3090 C C . ARG A 1 389 ? 25.955 5.951 -25.662 1.00 95.94 389 ARG A C 1
ATOM 3092 O O . ARG A 1 389 ? 26.501 6.093 -26.756 1.00 95.94 389 ARG A O 1
ATOM 3099 N N . ALA A 1 390 ? 26.529 6.341 -24.523 1.00 94.56 390 ALA A N 1
ATOM 3100 C CA . ALA A 1 390 ? 27.859 6.942 -24.475 1.00 94.56 390 ALA A CA 1
ATOM 3101 C C . ALA A 1 390 ? 28.951 5.943 -24.898 1.00 94.56 390 ALA A C 1
ATOM 3103 O O . ALA A 1 390 ? 29.849 6.312 -25.655 1.00 94.56 390 ALA A O 1
ATOM 3104 N N . THR A 1 391 ? 28.840 4.676 -24.487 1.00 94.12 391 THR A N 1
ATOM 3105 C CA . THR A 1 391 ? 29.731 3.586 -24.920 1.00 94.12 391 THR A CA 1
ATOM 3106 C C . THR A 1 391 ? 29.619 3.316 -26.423 1.00 94.12 391 THR A C 1
ATOM 3108 O O . THR A 1 391 ? 30.644 3.232 -27.098 1.00 94.12 391 THR A O 1
ATOM 3111 N N . VAL A 1 392 ? 28.399 3.261 -26.974 1.00 95.25 392 VAL A N 1
ATOM 3112 C CA . VAL A 1 392 ? 28.165 3.051 -28.419 1.00 95.25 392 VAL A CA 1
ATOM 3113 C C . VAL A 1 392 ? 28.727 4.203 -29.263 1.00 95.25 392 VAL A C 1
ATOM 3115 O O . VAL A 1 392 ? 29.294 3.970 -30.328 1.00 95.25 392 VAL A O 1
ATOM 3118 N N . LEU A 1 393 ? 28.625 5.448 -28.784 1.00 95.31 393 LEU A N 1
ATOM 3119 C CA . LEU A 1 393 ? 29.204 6.619 -29.457 1.00 95.31 393 LEU A CA 1
ATOM 3120 C C . LEU A 1 393 ? 30.738 6.693 -29.349 1.00 95.31 393 LEU A C 1
ATOM 3122 O O . LEU A 1 393 ? 31.371 7.295 -30.217 1.00 95.31 393 LEU A O 1
ATOM 3126 N N . ALA A 1 394 ? 31.332 6.115 -28.301 1.00 95.88 394 ALA A N 1
ATOM 3127 C CA . ALA A 1 394 ? 32.779 6.111 -28.088 1.00 95.88 394 ALA A CA 1
ATOM 3128 C C . ALA A 1 394 ? 33.515 5.066 -28.947 1.00 95.88 394 ALA A C 1
ATOM 3130 O O . ALA A 1 394 ? 34.645 5.322 -29.363 1.00 95.88 394 ALA A O 1
ATOM 3131 N N . ASP A 1 395 ? 32.879 3.924 -29.230 1.00 94.00 395 ASP A N 1
ATOM 3132 C CA . ASP A 1 395 ? 33.414 2.850 -30.081 1.00 94.00 395 ASP A CA 1
ATOM 3133 C C . ASP A 1 395 ? 32.357 2.352 -31.095 1.00 94.00 395 ASP A C 1
ATOM 3135 O O . ASP A 1 395 ? 31.778 1.275 -30.939 1.00 94.00 395 ASP A O 1
ATOM 3139 N N . PRO A 1 396 ? 32.060 3.134 -32.151 1.00 90.75 396 PRO A N 1
ATOM 3140 C CA . PRO A 1 396 ? 30.991 2.833 -33.106 1.00 90.75 396 PRO A CA 1
ATOM 3141 C C . PRO A 1 396 ? 31.360 1.774 -34.161 1.00 90.75 396 PRO A C 1
ATOM 3143 O O . PRO A 1 396 ? 30.547 1.511 -35.051 1.00 90.75 396 PRO A O 1
ATOM 3146 N N . GLU A 1 397 ? 32.575 1.214 -34.131 1.00 93.19 397 GLU A N 1
ATOM 3147 C CA . GLU A 1 397 ? 32.993 0.108 -35.014 1.00 93.19 397 GLU A CA 1
ATOM 3148 C C . GLU A 1 397 ? 32.766 -1.264 -34.359 1.00 93.19 397 GLU A C 1
ATOM 3150 O O . GLU A 1 397 ? 32.550 -2.248 -35.063 1.00 93.19 397 GLU A O 1
ATOM 3155 N N . ARG A 1 398 ? 32.732 -1.320 -33.022 1.00 91.25 398 ARG A N 1
ATOM 3156 C CA . ARG A 1 398 ? 32.419 -2.515 -32.221 1.00 91.25 398 ARG A CA 1
ATOM 3157 C C . ARG A 1 398 ? 30.969 -2.997 -32.346 1.00 91.25 398 ARG A C 1
ATOM 3159 O O . ARG A 1 398 ? 30.712 -4.180 -32.145 1.00 91.25 398 ARG A O 1
ATOM 3166 N N . PHE A 1 399 ? 30.025 -2.109 -32.655 1.00 91.62 399 PHE A N 1
ATOM 3167 C CA . PHE A 1 399 ? 28.592 -2.422 -32.662 1.00 91.62 399 PHE A CA 1
ATOM 3168 C C . PHE A 1 399 ? 28.027 -2.436 -34.090 1.00 91.62 399 PHE A C 1
ATOM 3170 O O . PHE A 1 399 ? 27.739 -1.385 -34.661 1.00 91.62 399 PHE A O 1
ATOM 3177 N N . GLU A 1 400 ? 27.815 -3.626 -34.663 1.00 89.19 400 GLU A N 1
ATOM 3178 C CA . GLU A 1 400 ? 27.310 -3.775 -36.043 1.00 89.19 400 GLU A CA 1
ATOM 3179 C C . GLU A 1 400 ? 25.954 -3.077 -36.263 1.00 89.19 400 GLU A C 1
ATOM 3181 O O . GLU A 1 400 ? 25.734 -2.456 -37.301 1.00 89.19 400 GLU A O 1
ATOM 3186 N N . GLN A 1 401 ? 25.066 -3.117 -35.263 1.00 90.44 401 GLN A N 1
ATOM 3187 C CA . GLN A 1 401 ? 23.725 -2.515 -35.305 1.00 90.44 401 GLN A CA 1
ATOM 3188 C C . GLN A 1 401 ? 23.650 -1.165 -34.561 1.00 90.44 401 GLN A C 1
ATOM 3190 O O . GLN A 1 401 ? 22.622 -0.828 -33.970 1.00 90.44 401 GLN A O 1
ATOM 3195 N N . ARG A 1 402 ? 24.737 -0.377 -34.553 1.00 92.81 402 ARG A N 1
ATOM 3196 C CA . ARG A 1 402 ? 24.813 0.887 -33.791 1.00 92.81 402 ARG A CA 1
ATOM 3197 C C . ARG A 1 402 ? 23.678 1.871 -34.089 1.00 92.81 402 ARG A C 1
ATOM 3199 O O . ARG A 1 402 ? 23.245 2.562 -33.179 1.00 92.81 402 ARG A O 1
ATOM 3206 N N . ASP A 1 403 ? 23.204 1.954 -35.333 1.00 93.06 403 ASP A N 1
ATOM 3207 C CA . ASP A 1 403 ? 22.202 2.953 -35.716 1.00 93.06 403 ASP A CA 1
ATOM 3208 C C . ASP A 1 403 ? 20.850 2.617 -35.051 1.00 93.06 403 ASP A C 1
ATOM 3210 O O . ASP A 1 403 ? 20.200 3.504 -34.503 1.00 93.06 403 ASP A O 1
ATOM 3214 N N . HIS A 1 404 ? 20.505 1.324 -34.966 1.00 92.12 404 HIS A N 1
ATOM 3215 C CA . HIS A 1 404 ? 19.358 0.834 -34.196 1.00 92.12 404 HIS A CA 1
ATOM 3216 C C . HIS A 1 404 ? 19.568 1.015 -32.683 1.00 92.12 404 HIS A C 1
ATOM 3218 O O . HIS A 1 404 ? 18.686 1.545 -32.011 1.00 92.12 404 HIS A O 1
ATOM 3224 N N . LEU A 1 405 ? 20.754 0.696 -32.141 1.00 94.00 405 LEU A N 1
ATOM 3225 C CA . LEU A 1 405 ? 21.075 0.976 -30.731 1.00 94.00 405 LEU A CA 1
ATOM 3226 C C . LEU A 1 405 ? 20.875 2.458 -30.380 1.00 94.00 405 LEU A C 1
ATOM 3228 O O . LEU A 1 405 ? 20.279 2.773 -29.355 1.00 94.00 405 LEU A O 1
ATOM 3232 N N . LEU A 1 406 ? 21.318 3.370 -31.247 1.00 94.75 406 LEU A N 1
ATOM 3233 C CA . LEU A 1 406 ? 21.161 4.813 -31.066 1.00 94.75 406 LEU A CA 1
ATOM 3234 C C . LEU A 1 406 ? 19.726 5.320 -31.309 1.00 94.75 406 LEU A C 1
ATOM 3236 O O . LEU A 1 406 ? 19.467 6.484 -30.988 1.00 94.75 406 LEU A O 1
ATOM 3240 N N . SER A 1 407 ? 18.815 4.491 -31.830 1.00 93.75 407 SER A N 1
ATOM 3241 C CA . SER A 1 407 ? 17.372 4.777 -31.864 1.00 93.75 407 SER A CA 1
ATOM 3242 C C . SER A 1 407 ? 16.699 4.423 -30.529 1.00 93.75 407 SER A C 1
ATOM 3244 O O . SER A 1 407 ? 16.040 5.275 -29.935 1.00 93.75 407 SER A O 1
ATOM 3246 N N . ILE A 1 408 ? 16.946 3.217 -29.997 1.00 94.69 408 ILE A N 1
ATOM 3247 C CA . ILE A 1 408 ? 16.265 2.696 -28.799 1.00 94.69 408 ILE A CA 1
ATOM 3248 C C . ILE A 1 408 ? 16.857 3.238 -27.490 1.00 94.69 408 ILE A C 1
ATOM 3250 O O . ILE A 1 408 ? 16.112 3.604 -26.578 1.00 94.69 408 ILE A O 1
ATOM 3254 N N . TYR A 1 409 ? 18.187 3.366 -27.396 1.00 96.38 409 TYR A N 1
ATOM 3255 C CA . TYR A 1 409 ? 18.855 4.035 -26.278 1.00 96.38 409 TYR A CA 1
ATOM 3256 C C . TYR A 1 409 ? 18.732 5.547 -26.466 1.00 96.38 409 TYR A C 1
ATOM 3258 O O . TYR A 1 409 ? 19.614 6.200 -27.027 1.00 96.38 409 TYR A O 1
ATOM 3266 N N . THR A 1 410 ? 17.579 6.076 -26.066 1.00 90.50 410 THR A N 1
ATOM 3267 C CA . THR A 1 410 ? 17.134 7.459 -26.292 1.00 90.50 410 THR A CA 1
ATOM 3268 C C . THR A 1 410 ? 18.104 8.480 -25.676 1.00 90.50 410 THR A C 1
ATOM 3270 O O . THR A 1 410 ? 18.832 8.181 -24.730 1.00 90.50 410 THR A O 1
ATOM 3273 N N . ASP A 1 411 ? 18.140 9.711 -26.202 1.00 92.69 411 ASP A N 1
ATOM 3274 C CA . ASP A 1 411 ? 18.959 10.774 -25.609 1.00 92.69 411 ASP A CA 1
ATOM 3275 C C . ASP A 1 411 ? 18.594 11.032 -24.134 1.00 92.69 411 ASP A C 1
ATOM 3277 O O . ASP A 1 411 ? 17.421 11.028 -23.755 1.00 92.69 411 ASP A O 1
ATOM 3281 N N . ARG A 1 412 ? 19.603 11.307 -23.297 1.00 91.38 412 ARG A N 1
ATOM 3282 C CA . ARG A 1 412 ? 19.439 11.499 -21.848 1.00 91.38 412 ARG A CA 1
ATOM 3283 C C . ARG A 1 412 ? 18.432 12.596 -21.499 1.00 91.38 412 ARG A C 1
ATOM 3285 O O . ARG A 1 412 ? 17.650 12.413 -20.569 1.00 91.38 412 ARG A O 1
ATOM 3292 N N . GLU A 1 413 ? 18.430 13.731 -22.201 1.00 93.69 413 GLU A N 1
ATOM 3293 C CA . GLU A 1 413 ? 17.472 14.804 -21.914 1.00 93.69 413 GLU A CA 1
ATOM 3294 C C . GLU A 1 413 ? 16.061 14.484 -22.412 1.00 93.69 413 GLU A C 1
ATOM 3296 O O . GLU A 1 413 ? 15.091 15.043 -21.900 1.00 93.69 413 GLU A O 1
ATOM 3301 N N . GLU A 1 414 ? 15.929 13.658 -23.445 1.00 94.38 414 GLU A N 1
ATOM 3302 C CA . GLU A 1 414 ? 14.641 13.226 -23.986 1.00 94.38 414 GLU A CA 1
ATOM 3303 C C . GLU A 1 414 ? 14.016 12.146 -23.099 1.00 94.38 414 GLU A C 1
ATOM 3305 O O . GLU A 1 414 ? 12.904 12.332 -22.603 1.00 94.38 414 GLU A O 1
ATOM 3310 N N . PHE A 1 415 ? 14.763 11.090 -22.772 1.00 95.62 415 PHE A N 1
ATOM 3311 C CA . PHE A 1 415 ? 14.270 10.016 -21.912 1.00 95.62 415 PHE A CA 1
ATOM 3312 C C . PHE A 1 415 ? 13.980 10.486 -20.485 1.00 95.62 415 PHE A C 1
ATOM 3314 O O . PHE A 1 415 ? 13.038 10.014 -19.846 1.00 95.62 415 PHE A O 1
ATOM 3321 N N . ARG A 1 416 ? 14.730 11.474 -19.982 1.00 96.25 416 ARG A N 1
ATOM 3322 C CA . ARG A 1 416 ? 14.424 12.120 -18.703 1.00 96.25 416 ARG A CA 1
ATOM 3323 C C . ARG A 1 416 ? 13.066 12.829 -18.715 1.00 96.25 416 ARG A C 1
ATOM 3325 O O . ARG A 1 416 ? 12.328 12.699 -17.745 1.00 96.25 416 ARG A O 1
ATOM 3332 N N . LYS A 1 417 ? 12.705 13.534 -19.797 1.00 96.94 417 LYS A N 1
ATOM 3333 C CA . LYS A 1 417 ? 11.392 14.204 -19.914 1.00 96.94 417 LYS A CA 1
ATOM 3334 C C . LYS A 1 417 ? 10.247 13.193 -19.904 1.00 96.94 417 LYS A C 1
ATOM 3336 O O . LYS A 1 417 ? 9.228 13.457 -19.282 1.00 96.94 417 LYS A O 1
ATOM 3341 N N . ILE A 1 418 ? 10.443 12.040 -20.545 1.00 96.38 418 ILE A N 1
ATOM 3342 C CA . ILE A 1 418 ? 9.469 10.941 -20.575 1.00 96.38 418 ILE A CA 1
ATOM 3343 C C . ILE A 1 418 ? 9.259 10.362 -19.165 1.00 96.38 418 ILE A C 1
ATOM 3345 O O . ILE A 1 418 ? 8.124 10.252 -18.708 1.00 96.38 418 ILE A O 1
ATOM 3349 N N . GLN A 1 419 ? 10.344 10.074 -18.437 1.00 97.19 419 GLN A N 1
ATOM 3350 C CA . GLN A 1 419 ? 10.280 9.609 -17.043 1.00 97.1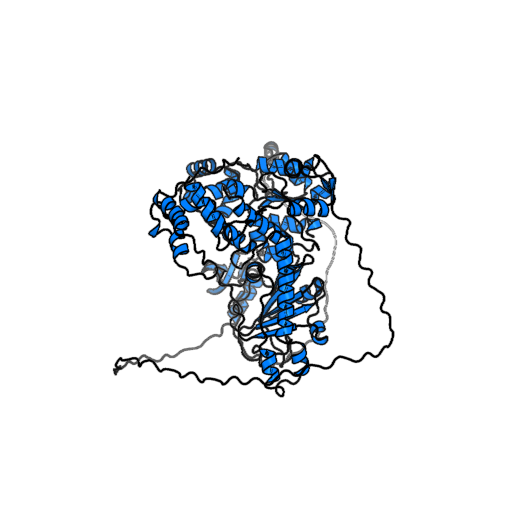9 419 GLN A CA 1
ATOM 3351 C C . GLN A 1 419 ? 9.614 10.642 -16.114 1.00 97.19 419 GLN A C 1
ATOM 3353 O O . GLN A 1 419 ? 8.761 10.292 -15.300 1.00 97.19 419 GLN A O 1
ATOM 3358 N N . GLU A 1 420 ? 9.959 11.927 -16.256 1.00 96.69 420 GLU A N 1
ATOM 3359 C CA . GLU A 1 420 ? 9.347 13.024 -15.494 1.00 96.69 420 GLU A CA 1
ATOM 3360 C C . GLU A 1 420 ? 7.854 13.225 -15.841 1.00 96.69 420 GLU A C 1
ATOM 3362 O O . GLU A 1 420 ? 7.077 13.624 -14.971 1.00 96.69 420 GLU A O 1
ATOM 3367 N N . GLU A 1 421 ? 7.423 12.939 -17.076 1.00 96.69 421 GLU A N 1
ATOM 3368 C CA . GLU A 1 421 ? 6.014 12.992 -17.487 1.00 96.69 421 GLU A CA 1
ATOM 3369 C C . GLU A 1 421 ? 5.195 11.831 -16.904 1.00 96.69 421 GLU A C 1
ATOM 3371 O O . GLU A 1 421 ? 4.154 12.085 -16.292 1.00 96.69 421 GLU A O 1
ATOM 3376 N N . ASP A 1 422 ? 5.680 10.591 -17.004 1.00 97.31 422 ASP A N 1
ATOM 3377 C CA . ASP A 1 422 ? 5.016 9.412 -16.429 1.00 97.31 422 ASP A CA 1
ATOM 3378 C C . ASP A 1 422 ? 4.887 9.532 -14.897 1.00 97.31 422 ASP A C 1
ATOM 3380 O O . ASP A 1 422 ? 3.788 9.405 -14.349 1.00 97.31 422 ASP A O 1
ATOM 3384 N N . ALA A 1 423 ? 5.972 9.891 -14.194 1.00 96.31 423 ALA A N 1
ATOM 3385 C CA . ALA A 1 423 ? 5.946 10.107 -12.742 1.00 96.31 423 ALA A CA 1
ATOM 3386 C C . ALA A 1 423 ? 4.940 11.202 -12.336 1.00 96.31 423 ALA A C 1
ATOM 3388 O O . ALA A 1 423 ? 4.172 11.048 -11.383 1.00 96.31 423 ALA A O 1
ATOM 3389 N N . LYS A 1 424 ? 4.875 12.299 -13.099 1.00 95.81 424 LYS A N 1
ATOM 3390 C CA . LYS A 1 424 ? 3.918 13.392 -12.879 1.00 95.81 424 LYS A CA 1
ATOM 3391 C C . LYS A 1 424 ? 2.469 12.981 -13.157 1.00 95.81 424 LYS A C 1
ATOM 3393 O O . LYS A 1 424 ? 1.562 13.462 -12.469 1.00 95.81 424 LYS A O 1
ATOM 3398 N N . ASN A 1 425 ? 2.233 12.121 -14.146 1.00 95.38 425 ASN A N 1
ATOM 3399 C CA . ASN A 1 425 ? 0.907 11.590 -14.454 1.00 95.38 425 ASN A CA 1
ATOM 3400 C C . ASN A 1 425 ? 0.394 10.702 -13.312 1.00 95.38 425 ASN A C 1
ATOM 3402 O O . ASN A 1 425 ? -0.726 10.922 -12.842 1.00 95.38 425 ASN A O 1
ATOM 3406 N N . TYR A 1 426 ? 1.235 9.807 -12.790 1.00 96.31 426 TYR A N 1
ATOM 3407 C CA . TYR A 1 426 ? 0.926 8.997 -11.610 1.00 96.31 426 TYR A CA 1
ATOM 3408 C C . TYR A 1 426 ? 0.704 9.853 -10.352 1.00 96.31 426 TYR A C 1
ATOM 3410 O O . TYR A 1 426 ? -0.342 9.749 -9.708 1.00 96.31 426 TYR A O 1
ATOM 3418 N N . ALA A 1 427 ? 1.607 10.794 -10.047 1.00 94.75 427 ALA A N 1
ATOM 3419 C CA . ALA A 1 427 ? 1.473 11.695 -8.896 1.00 94.75 427 ALA A CA 1
ATOM 3420 C C . ALA A 1 427 ? 0.156 12.498 -8.918 1.00 94.75 427 ALA A C 1
ATOM 3422 O O . ALA A 1 427 ? -0.468 12.728 -7.881 1.00 94.75 427 ALA A O 1
ATOM 3423 N N . LYS A 1 428 ? -0.331 12.873 -10.108 1.00 95.12 428 LYS A N 1
ATOM 3424 C CA . LYS A 1 428 ? -1.645 13.509 -10.280 1.00 95.12 428 LYS A CA 1
ATOM 3425 C C . LYS A 1 428 ? -2.810 12.575 -9.920 1.00 95.12 428 LYS A C 1
ATOM 3427 O O . LYS A 1 428 ? -3.819 13.069 -9.420 1.00 95.12 428 LYS A O 1
ATOM 3432 N N . ARG A 1 429 ? -2.711 11.260 -10.155 1.00 96.12 429 ARG A N 1
ATOM 3433 C CA . ARG A 1 429 ? -3.734 10.277 -9.736 1.00 96.12 429 ARG A CA 1
ATOM 3434 C C . ARG A 1 429 ? -3.723 10.054 -8.232 1.00 96.12 429 ARG A C 1
ATOM 3436 O O . ARG A 1 429 ? -4.779 10.079 -7.610 1.00 96.12 429 ARG A O 1
ATOM 3443 N N . ILE A 1 430 ? -2.537 9.962 -7.644 1.00 95.75 430 ILE A N 1
ATOM 3444 C CA . ILE A 1 430 ? -2.337 9.902 -6.193 1.00 95.75 430 ILE A CA 1
ATOM 3445 C C . ILE A 1 430 ? -2.960 11.127 -5.492 1.00 95.75 430 ILE A C 1
ATOM 3447 O O . ILE A 1 430 ? -3.742 10.970 -4.556 1.00 95.75 430 ILE A O 1
ATOM 3451 N N . GLN A 1 431 ? -2.763 12.338 -6.026 1.00 94.38 431 GLN A N 1
ATOM 3452 C CA . GLN A 1 431 ? -3.438 13.547 -5.525 1.00 94.38 431 GLN A CA 1
ATOM 3453 C C . GLN A 1 431 ? -4.968 13.517 -5.695 1.00 94.38 431 GLN A C 1
ATOM 3455 O O . GLN A 1 431 ? -5.686 14.079 -4.867 1.00 94.38 431 GLN A O 1
ATOM 3460 N N . GLN A 1 432 ? -5.490 12.863 -6.741 1.00 95.12 432 GLN A N 1
ATOM 3461 C CA . GLN A 1 432 ? -6.936 12.684 -6.944 1.00 95.12 432 GLN A CA 1
ATOM 3462 C C . GLN A 1 432 ? -7.574 11.722 -5.927 1.00 95.12 432 GLN A C 1
ATOM 3464 O O . GLN A 1 432 ? -8.768 11.853 -5.668 1.00 95.12 432 GLN A O 1
ATOM 3469 N N . LEU A 1 433 ? -6.798 10.820 -5.313 1.00 94.19 433 LEU A N 1
ATOM 3470 C CA . LEU A 1 433 ? -7.238 9.960 -4.204 1.00 94.19 433 LEU A CA 1
ATOM 3471 C C . LEU A 1 433 ? -7.292 10.680 -2.844 1.00 94.19 433 LEU A C 1
ATOM 3473 O O . LEU A 1 433 ? -7.727 10.082 -1.864 1.00 94.19 433 LEU A O 1
ATOM 3477 N N . GLY A 1 434 ? -6.846 11.940 -2.773 1.00 92.50 434 GLY A N 1
ATOM 3478 C CA . GLY A 1 434 ? -6.735 12.718 -1.534 1.00 92.50 434 GLY A CA 1
ATOM 3479 C C . GLY A 1 434 ? -5.323 12.760 -0.943 1.00 92.50 434 GLY A C 1
ATOM 3480 O O . GLY A 1 434 ? -5.057 13.603 -0.091 1.00 92.50 434 GLY A O 1
ATOM 3481 N N . ILE A 1 435 ? -4.395 11.938 -1.444 1.00 92.31 435 ILE A N 1
ATOM 3482 C CA . ILE A 1 435 ? -3.025 11.832 -0.930 1.00 92.31 435 ILE A CA 1
ATOM 3483 C C . ILE A 1 435 ? -2.190 13.014 -1.456 1.00 92.31 435 ILE A C 1
ATOM 3485 O O . ILE A 1 435 ? -1.695 13.010 -2.585 1.00 92.31 435 ILE A O 1
ATOM 3489 N N . ARG A 1 436 ? -2.093 14.088 -0.661 1.00 83.38 436 ARG A N 1
ATOM 3490 C CA . ARG A 1 436 ? -1.500 15.377 -1.090 1.00 83.38 436 ARG A CA 1
ATOM 3491 C C . ARG A 1 436 ? 0.018 15.439 -0.978 1.00 83.38 436 ARG A C 1
ATOM 3493 O O . ARG A 1 436 ? 0.653 16.125 -1.777 1.00 83.38 436 ARG A O 1
ATOM 3500 N N . ARG A 1 437 ? 0.573 14.756 0.019 1.00 81.94 437 ARG A N 1
ATOM 3501 C CA . ARG A 1 437 ? 2.007 14.593 0.256 1.00 81.94 437 ARG A CA 1
ATOM 3502 C C . ARG A 1 437 ? 2.287 13.098 0.204 1.00 81.94 437 ARG A C 1
ATOM 3504 O O . ARG A 1 437 ? 1.581 12.330 0.846 1.00 81.94 437 ARG A O 1
ATOM 3511 N N . VAL A 1 438 ? 3.273 12.716 -0.597 1.00 74.88 438 VAL A N 1
ATOM 3512 C CA . VAL A 1 438 ? 3.838 11.368 -0.612 1.00 74.88 438 VAL A CA 1
ATOM 3513 C C . VAL A 1 438 ? 5.344 11.513 -0.575 1.00 74.88 438 VAL A C 1
ATOM 3515 O O . VAL A 1 438 ? 5.910 12.359 -1.270 1.00 74.88 438 VAL A O 1
ATOM 3518 N N . SER A 1 439 ? 5.968 10.667 0.224 1.00 82.69 439 SER A N 1
ATOM 3519 C CA . SER A 1 439 ? 7.389 10.359 0.208 1.00 82.69 439 SER A CA 1
ATOM 3520 C C . SER A 1 439 ? 7.553 8.832 0.127 1.00 82.69 439 SER A C 1
ATOM 3522 O O . SER A 1 439 ? 6.587 8.097 -0.094 1.00 82.69 439 SER A O 1
ATOM 3524 N N . HIS A 1 440 ? 8.769 8.317 0.298 1.00 81.12 440 HIS A N 1
ATOM 3525 C CA . HIS A 1 440 ? 8.964 6.878 0.514 1.00 81.12 440 HIS A CA 1
ATOM 3526 C C . HIS A 1 440 ? 8.624 6.444 1.955 1.00 81.12 440 HIS A C 1
ATOM 3528 O O . HIS A 1 440 ? 8.357 5.268 2.187 1.00 81.12 440 HIS A O 1
ATOM 3534 N N . SER A 1 441 ? 8.601 7.379 2.914 1.00 78.44 441 SER A N 1
ATOM 3535 C CA . SER A 1 441 ? 8.287 7.154 4.334 1.00 78.44 441 SER A CA 1
ATOM 3536 C C . SER A 1 441 ? 6.821 7.399 4.715 1.00 78.44 441 SER A C 1
ATOM 3538 O O . SER A 1 441 ? 6.416 6.967 5.790 1.00 78.44 441 SER A O 1
ATOM 3540 N N . SER A 1 442 ? 6.033 8.055 3.857 1.00 83.19 442 SER A N 1
ATOM 3541 C CA . SER A 1 442 ? 4.594 8.312 4.041 1.00 83.19 442 SER A CA 1
ATOM 3542 C C . SER A 1 442 ? 3.706 7.607 3.008 1.00 83.19 442 SER A C 1
ATOM 3544 O O . SER A 1 442 ? 2.592 8.048 2.725 1.00 83.19 442 SER A O 1
ATOM 3546 N N . GLU A 1 443 ? 4.184 6.513 2.410 1.00 91.00 443 GLU A N 1
ATOM 3547 C CA . GLU A 1 443 ? 3.391 5.716 1.472 1.00 91.00 443 GLU A CA 1
ATOM 3548 C C . GLU A 1 443 ? 2.280 4.956 2.233 1.00 91.00 443 GLU A C 1
ATOM 3550 O O . GLU A 1 443 ? 2.597 4.085 3.048 1.00 91.00 443 GLU A O 1
ATOM 3555 N N . PRO A 1 444 ? 0.980 5.241 2.006 1.00 92.56 444 PRO A N 1
ATOM 3556 C CA . PRO A 1 444 ? -0.065 4.751 2.907 1.00 92.56 444 PRO A CA 1
ATOM 3557 C C . PRO A 1 444 ? -0.228 3.224 2.962 1.00 92.56 444 PRO A C 1
ATOM 3559 O O . PRO A 1 444 ? -0.559 2.701 4.026 1.00 92.56 444 PRO A O 1
ATOM 3562 N N . ILE A 1 445 ? 0.001 2.492 1.862 1.00 94.31 445 ILE A N 1
ATOM 3563 C CA . ILE A 1 445 ? -0.141 1.022 1.850 1.00 94.31 445 ILE A CA 1
ATOM 3564 C C . ILE A 1 445 ? 0.966 0.380 2.699 1.00 94.31 445 ILE A C 1
ATOM 3566 O O . ILE A 1 445 ? 0.664 -0.414 3.590 1.00 94.31 445 ILE A O 1
ATOM 3570 N N . ARG A 1 446 ? 2.228 0.777 2.492 1.00 90.06 446 ARG A N 1
ATOM 3571 C CA . ARG A 1 446 ? 3.385 0.378 3.308 1.00 90.06 446 ARG A CA 1
ATOM 3572 C C . ARG A 1 446 ? 3.167 0.702 4.783 1.00 90.06 446 ARG A C 1
ATOM 3574 O O . ARG A 1 446 ? 3.384 -0.159 5.634 1.00 90.06 446 ARG A O 1
ATOM 3581 N N . ASN A 1 447 ? 2.735 1.922 5.097 1.00 89.56 447 ASN A N 1
ATOM 3582 C CA . ASN A 1 447 ? 2.557 2.338 6.485 1.00 89.56 447 ASN A CA 1
ATOM 3583 C C . ASN A 1 447 ? 1.440 1.526 7.158 1.00 89.56 447 ASN A C 1
ATOM 3585 O O . ASN A 1 447 ? 1.591 1.109 8.306 1.00 89.56 447 ASN A O 1
ATOM 3589 N N . GLN A 1 448 ? 0.360 1.203 6.437 1.00 93.00 448 GLN A N 1
ATOM 3590 C CA . GLN A 1 448 ? -0.681 0.318 6.956 1.00 93.00 448 GLN A CA 1
ATOM 3591 C C . GLN A 1 448 ? -0.212 -1.139 7.111 1.00 93.00 448 GLN A C 1
ATOM 3593 O O . GLN A 1 448 ? -0.559 -1.768 8.111 1.00 93.00 448 GLN A O 1
ATOM 3598 N N . LEU A 1 449 ? 0.604 -1.658 6.186 1.00 91.75 449 LEU A N 1
ATOM 3599 C CA . LEU A 1 449 ? 1.228 -2.982 6.295 1.00 91.75 449 LEU A CA 1
ATOM 3600 C C . LEU A 1 449 ? 2.082 -3.076 7.571 1.00 91.75 449 LEU A C 1
ATOM 3602 O O . LEU A 1 449 ? 1.922 -4.008 8.358 1.00 91.75 449 LEU A O 1
ATOM 3606 N N . GLN A 1 450 ? 2.928 -2.068 7.817 1.00 89.62 450 GLN A N 1
ATOM 3607 C CA . GLN A 1 450 ? 3.771 -1.997 9.011 1.00 89.62 450 GLN A CA 1
ATOM 3608 C C . GLN A 1 450 ? 2.938 -1.899 10.297 1.00 89.62 450 GLN A C 1
ATOM 3610 O O . GLN A 1 450 ? 3.241 -2.590 11.265 1.00 89.62 450 GLN A O 1
ATOM 3615 N N . ARG A 1 451 ? 1.877 -1.078 10.318 1.00 91.75 451 ARG A N 1
ATOM 3616 C CA . ARG A 1 451 ? 0.965 -0.958 11.472 1.00 91.75 451 ARG A CA 1
ATOM 3617 C C . ARG A 1 451 ? 0.202 -2.252 11.754 1.00 91.75 451 ARG A C 1
ATOM 3619 O O . ARG A 1 451 ? 0.011 -2.595 12.913 1.00 91.75 451 ARG A O 1
ATOM 3626 N N . TYR A 1 452 ? -0.243 -2.969 10.722 1.00 94.75 452 TYR A N 1
ATOM 3627 C CA . TYR A 1 452 ? -0.974 -4.227 10.899 1.00 94.75 452 TYR A CA 1
ATOM 3628 C C . TYR A 1 452 ? -0.085 -5.331 11.495 1.00 94.75 452 TYR A C 1
ATOM 3630 O O . TYR A 1 452 ? -0.546 -6.115 12.323 1.00 94.75 452 TYR A O 1
ATOM 3638 N N . GLN A 1 453 ? 1.194 -5.364 11.112 1.00 92.31 453 GLN A N 1
ATOM 3639 C CA . GLN A 1 453 ? 2.183 -6.334 11.597 1.00 92.31 453 GLN A CA 1
ATOM 3640 C C . GLN A 1 453 ? 2.682 -6.083 13.030 1.00 92.31 453 GLN A C 1
ATOM 3642 O O . GLN A 1 453 ? 3.370 -6.942 13.572 1.00 92.31 453 GLN A O 1
ATOM 3647 N N . GLN A 1 454 ? 2.371 -4.936 13.643 1.00 93.06 454 GLN A N 1
ATOM 3648 C CA . GLN A 1 454 ? 2.754 -4.661 15.030 1.00 93.06 454 GLN A CA 1
ATOM 3649 C C . GLN A 1 454 ? 2.061 -5.618 16.007 1.00 93.06 454 GLN A C 1
ATOM 3651 O O . GLN A 1 454 ? 0.902 -5.999 15.806 1.00 93.06 454 GLN A O 1
ATOM 3656 N N . ASP A 1 455 ? 2.769 -5.947 17.088 1.00 95.50 455 ASP A N 1
ATOM 3657 C CA . ASP A 1 455 ? 2.189 -6.628 18.240 1.00 95.50 455 ASP A CA 1
ATOM 3658 C C . ASP A 1 455 ? 0.975 -5.851 18.773 1.00 95.50 455 ASP A C 1
ATOM 3660 O O . ASP A 1 455 ? 0.964 -4.617 18.814 1.00 95.50 455 ASP A O 1
ATOM 3664 N N . LEU A 1 456 ? -0.045 -6.580 19.219 1.00 96.56 456 LEU A N 1
ATOM 3665 C CA . LEU A 1 456 ? -1.257 -5.996 19.778 1.00 96.56 456 LEU A CA 1
ATOM 3666 C C . LEU A 1 456 ? -1.087 -5.800 21.284 1.00 96.56 456 LEU A C 1
ATOM 3668 O O . LEU A 1 456 ? -0.657 -6.716 21.983 1.00 96.56 456 LEU A O 1
ATOM 3672 N N . ASP A 1 457 ? -1.494 -4.636 21.785 1.00 95.00 457 ASP A N 1
ATOM 3673 C CA . ASP A 1 457 ? -1.800 -4.446 23.203 1.00 95.00 457 ASP A CA 1
ATOM 3674 C C . ASP A 1 457 ? -3.241 -4.899 23.529 1.00 95.00 457 ASP A C 1
ATOM 3676 O O . ASP A 1 457 ? -4.017 -5.293 22.650 1.00 95.00 457 ASP A O 1
ATOM 3680 N N . LEU A 1 458 ? -3.614 -4.833 24.811 1.00 95.19 458 LEU A N 1
ATOM 3681 C CA . LEU A 1 458 ? -4.948 -5.205 25.291 1.00 95.19 458 LEU A CA 1
ATOM 3682 C C . LEU A 1 458 ? -6.078 -4.410 24.609 1.00 95.19 458 LEU A C 1
ATOM 3684 O O . LEU A 1 458 ? -7.112 -4.988 24.271 1.00 95.19 458 LEU A O 1
ATOM 3688 N N . ASN A 1 459 ? -5.898 -3.102 24.398 1.00 94.12 459 ASN A N 1
ATOM 3689 C CA . ASN A 1 459 ? -6.921 -2.246 23.791 1.00 94.12 459 ASN A CA 1
ATOM 3690 C C . ASN A 1 459 ? -7.124 -2.610 22.319 1.00 94.12 459 ASN A C 1
ATOM 3692 O O . ASN A 1 459 ? -8.259 -2.716 21.852 1.00 94.12 459 ASN A O 1
ATOM 3696 N N . ARG A 1 460 ? -6.027 -2.853 21.597 1.00 95.56 460 ARG A N 1
ATOM 3697 C CA . ARG A 1 460 ? -6.056 -3.247 20.194 1.00 95.56 460 ARG A CA 1
ATOM 3698 C C . ARG A 1 460 ? -6.656 -4.637 20.006 1.00 95.56 460 ARG A C 1
ATOM 3700 O O . ARG A 1 460 ? -7.493 -4.802 19.123 1.00 95.56 460 ARG A O 1
ATOM 3707 N N . ALA A 1 461 ? -6.280 -5.606 20.840 1.00 96.75 461 ALA A N 1
ATOM 3708 C CA . ALA A 1 461 ? -6.839 -6.956 20.809 1.00 96.75 461 ALA A CA 1
ATOM 3709 C C . ALA A 1 461 ? -8.345 -6.970 21.134 1.00 96.75 461 ALA A C 1
ATOM 3711 O O . ALA A 1 461 ? -9.117 -7.621 20.431 1.00 96.75 461 ALA A O 1
ATOM 3712 N N . ALA A 1 462 ? -8.783 -6.206 22.143 1.00 96.12 462 ALA A N 1
ATOM 3713 C CA . ALA A 1 462 ? -10.196 -6.086 22.513 1.00 96.12 462 ALA A CA 1
ATOM 3714 C C . ALA A 1 462 ? -11.030 -5.441 21.398 1.00 96.12 462 ALA A C 1
ATOM 3716 O O . ALA A 1 462 ? -12.031 -6.009 20.953 1.00 96.12 462 ALA A O 1
ATOM 3717 N N . ALA A 1 463 ? -10.561 -4.309 20.869 1.00 96.75 463 ALA A N 1
ATOM 3718 C CA . ALA A 1 463 ? -11.212 -3.620 19.766 1.00 96.75 463 ALA A CA 1
ATOM 3719 C C . ALA A 1 463 ? -11.253 -4.472 18.484 1.00 96.75 463 ALA A C 1
ATOM 3721 O O . ALA A 1 463 ? -12.247 -4.432 17.759 1.00 96.75 463 ALA A O 1
ATOM 3722 N N . GLU A 1 464 ? -10.221 -5.286 18.224 1.00 96.12 464 GLU A N 1
ATOM 3723 C CA . GLU A 1 464 ? -10.242 -6.282 17.151 1.00 96.12 464 GLU A CA 1
ATOM 3724 C C . GLU A 1 464 ? -11.148 -7.486 17.443 1.00 96.12 464 GLU A C 1
ATOM 3726 O O . GLU A 1 464 ? -11.630 -8.087 16.492 1.00 96.12 464 GLU A O 1
ATOM 3731 N N . LEU A 1 465 ? -11.462 -7.850 18.682 1.00 95.44 465 LEU A N 1
ATOM 3732 C CA . LEU A 1 465 ? -12.529 -8.828 18.952 1.00 95.44 465 LEU A CA 1
ATOM 3733 C C . LEU A 1 465 ? -13.930 -8.198 18.821 1.00 95.44 465 LEU A C 1
ATOM 3735 O O . LEU A 1 465 ? -14.887 -8.878 18.449 1.00 95.44 465 LEU A O 1
ATOM 3739 N N . GLY A 1 466 ? -14.042 -6.886 19.037 1.00 95.06 466 GLY A N 1
ATOM 3740 C CA . GLY A 1 466 ? -15.315 -6.166 19.098 1.00 95.06 466 GLY A CA 1
ATOM 3741 C C . GLY A 1 466 ? -15.897 -6.109 20.513 1.00 95.06 466 GLY A C 1
ATOM 3742 O O . GLY A 1 466 ? -17.112 -6.002 20.665 1.00 95.06 466 GLY A O 1
ATOM 3743 N N . VAL A 1 467 ? -15.027 -6.145 21.531 1.00 95.31 467 VAL A N 1
ATOM 3744 C CA . VAL A 1 467 ? -15.344 -5.951 22.958 1.00 95.31 467 VAL A CA 1
ATOM 3745 C C . VAL A 1 467 ? -14.551 -4.781 23.545 1.00 95.31 467 VAL A C 1
ATOM 3747 O O . VAL A 1 467 ? -13.575 -4.320 22.949 1.00 95.31 467 VAL A O 1
ATOM 3750 N N . ASP A 1 468 ? -14.945 -4.301 24.724 1.00 92.88 468 ASP A N 1
ATOM 3751 C CA . ASP A 1 468 ? -14.126 -3.359 25.486 1.00 92.88 468 ASP A CA 1
ATOM 3752 C C . ASP A 1 468 ? -12.932 -4.060 26.170 1.00 92.88 468 ASP A C 1
ATOM 3754 O O . ASP A 1 468 ? -12.908 -5.281 26.360 1.00 92.88 468 ASP A O 1
ATOM 3758 N N . SER A 1 469 ? -11.900 -3.290 26.527 1.00 93.00 469 SER A N 1
ATOM 3759 C CA . SER A 1 469 ? -10.669 -3.853 27.091 1.00 93.00 469 SER A CA 1
ATOM 3760 C C . SER A 1 469 ? -10.809 -4.372 28.521 1.00 93.00 469 SER A C 1
ATOM 3762 O O . SER A 1 469 ? -10.022 -5.235 28.909 1.00 93.00 469 SER A O 1
ATOM 3764 N N . ALA A 1 470 ? -11.820 -3.939 29.283 1.00 92.56 470 ALA A N 1
ATOM 3765 C CA . ALA A 1 470 ? -12.113 -4.530 30.587 1.00 92.56 470 ALA A CA 1
ATOM 3766 C C . ALA A 1 470 ? -12.768 -5.911 30.419 1.00 92.56 470 ALA A C 1
ATOM 3768 O O . ALA A 1 470 ? -12.328 -6.862 31.059 1.00 92.56 470 ALA A O 1
ATOM 3769 N N . GLN A 1 471 ? -13.719 -6.061 29.489 1.00 93.19 471 GLN A N 1
ATOM 3770 C CA . GLN A 1 471 ? -14.319 -7.354 29.148 1.00 93.19 471 GLN A CA 1
ATOM 3771 C C . GLN A 1 471 ? -13.266 -8.371 28.677 1.00 93.19 471 GLN A C 1
ATOM 3773 O O . GLN A 1 471 ? -13.300 -9.525 29.110 1.00 93.19 471 GLN A O 1
ATOM 3778 N N . LEU A 1 472 ? -12.307 -7.964 27.831 1.00 93.75 472 LEU A N 1
ATOM 3779 C CA . LEU A 1 472 ? -11.212 -8.858 27.435 1.00 93.75 472 LEU A CA 1
ATOM 3780 C C . LEU A 1 472 ? -10.284 -9.189 28.618 1.00 93.75 472 LEU A C 1
ATOM 3782 O O . LEU A 1 472 ? -9.903 -10.347 28.776 1.00 93.75 472 LEU A O 1
ATOM 3786 N N . ALA A 1 473 ? -9.940 -8.216 29.467 1.00 92.50 473 ALA A N 1
ATOM 3787 C CA . ALA A 1 473 ? -9.083 -8.455 30.630 1.00 92.50 473 ALA A CA 1
ATOM 3788 C C . ALA A 1 473 ? -9.726 -9.403 31.658 1.00 92.50 473 ALA A C 1
ATOM 3790 O O . ALA A 1 473 ? -9.040 -10.276 32.192 1.00 92.50 473 ALA A O 1
ATOM 3791 N N . ASP A 1 474 ? -11.028 -9.261 31.913 1.00 91.44 474 ASP A N 1
ATOM 3792 C CA . ASP A 1 474 ? -11.802 -10.146 32.790 1.00 91.44 474 ASP A CA 1
ATOM 3793 C C . ASP A 1 474 ? -11.897 -11.565 32.206 1.00 91.44 474 ASP A C 1
ATOM 3795 O O . ASP A 1 474 ? -11.806 -12.553 32.942 1.00 91.44 474 ASP A O 1
ATOM 3799 N N . TRP A 1 475 ? -12.017 -11.693 30.879 1.00 90.25 475 TRP A N 1
ATOM 3800 C CA . TRP A 1 475 ? -11.968 -12.991 30.205 1.00 90.25 475 TRP A CA 1
ATOM 3801 C C . TRP A 1 475 ? -10.585 -13.648 30.328 1.00 90.25 475 TRP A C 1
ATOM 3803 O O . TRP A 1 475 ? -10.505 -14.789 30.771 1.00 90.25 475 TRP A O 1
ATOM 3813 N N . ILE A 1 476 ? -9.491 -12.924 30.060 1.00 90.56 476 ILE A N 1
ATOM 3814 C CA . ILE A 1 476 ? -8.118 -13.450 30.212 1.00 90.56 476 ILE A CA 1
ATOM 3815 C C . ILE A 1 476 ? -7.835 -13.875 31.665 1.00 90.56 476 ILE A C 1
ATOM 3817 O O . ILE A 1 476 ? -7.155 -14.869 31.893 1.00 90.56 476 ILE A O 1
ATOM 3821 N N . GLN A 1 477 ? -8.370 -13.160 32.661 1.00 86.69 477 GLN A N 1
ATOM 3822 C CA . GLN A 1 477 ? -8.227 -13.526 34.079 1.00 86.69 477 GLN A CA 1
ATOM 3823 C C . GLN A 1 477 ? -9.078 -14.731 34.509 1.00 86.69 477 GLN A C 1
ATOM 3825 O O . GLN A 1 477 ? -8.794 -15.329 35.550 1.00 86.69 477 GLN A O 1
ATOM 3830 N N . SER A 1 478 ? -10.141 -15.057 33.768 1.00 85.38 478 SER A N 1
ATOM 3831 C CA . SER A 1 478 ? -11.063 -16.154 34.091 1.00 85.38 478 SER A CA 1
ATOM 3832 C C . SER A 1 478 ? -10.870 -17.404 33.230 1.00 85.38 478 SER A C 1
ATOM 3834 O O . SER A 1 478 ? -11.312 -18.479 33.644 1.00 85.38 478 SER A O 1
ATOM 3836 N N . ASP A 1 479 ? -10.185 -17.298 32.087 1.00 77.38 479 ASP A N 1
ATOM 3837 C CA . ASP A 1 479 ? -9.753 -18.449 31.297 1.00 77.38 479 ASP A CA 1
ATOM 3838 C C . ASP A 1 479 ? -8.692 -19.244 32.074 1.00 77.38 479 ASP A C 1
ATOM 3840 O O . ASP A 1 479 ? -7.642 -18.731 32.457 1.00 77.38 479 ASP A O 1
ATOM 3844 N N . ALA A 1 480 ? -8.988 -20.515 32.342 1.00 62.38 480 ALA A N 1
ATOM 3845 C CA . ALA A 1 480 ? -8.112 -21.409 33.101 1.00 62.38 480 ALA A CA 1
ATOM 3846 C C . ALA A 1 480 ? -7.098 -22.149 32.207 1.00 62.38 480 ALA A C 1
ATOM 3848 O O . ALA A 1 480 ? -6.385 -23.033 32.686 1.00 62.38 480 ALA A O 1
ATOM 3849 N N . ASP A 1 481 ? -7.069 -21.834 30.911 1.00 72.25 481 ASP A N 1
ATOM 3850 C CA . ASP A 1 481 ? -6.156 -22.428 29.946 1.00 72.25 481 ASP A CA 1
ATOM 3851 C C . ASP A 1 481 ? -4.768 -21.766 30.008 1.00 72.25 481 ASP A C 1
ATOM 3853 O O . ASP A 1 481 ? -4.537 -20.691 29.454 1.00 72.25 481 ASP A O 1
ATOM 3857 N N . GLU A 1 482 ? -3.810 -22.443 30.651 1.00 60.56 482 GLU A N 1
ATOM 3858 C CA . GLU A 1 482 ? -2.399 -22.021 30.707 1.00 60.56 482 GLU A CA 1
ATOM 3859 C C . GLU A 1 482 ? -1.725 -21.929 29.317 1.00 60.56 482 GLU A C 1
ATOM 3861 O O . GLU A 1 482 ? -0.602 -21.431 29.219 1.00 60.56 482 GLU A O 1
ATOM 3866 N N . THR A 1 483 ? -2.377 -22.395 28.241 1.00 67.50 483 THR A N 1
ATOM 3867 C CA . THR A 1 483 ? -1.902 -22.261 26.852 1.00 67.50 483 THR A CA 1
ATOM 3868 C C . THR A 1 483 ? -2.488 -21.059 26.102 1.00 67.50 483 THR A C 1
ATOM 3870 O O . THR A 1 483 ? -2.103 -20.819 24.959 1.00 67.50 483 THR A O 1
ATOM 3873 N N . ASN A 1 484 ? -3.355 -20.258 26.733 1.00 77.31 484 ASN A N 1
ATOM 3874 C CA . ASN A 1 484 ? -3.946 -19.065 26.128 1.00 77.31 484 ASN A CA 1
ATOM 3875 C C . ASN A 1 484 ? -2.869 -18.034 25.735 1.00 77.31 484 ASN A C 1
ATOM 3877 O O . ASN A 1 484 ? -2.269 -17.376 26.594 1.00 77.31 484 ASN A O 1
ATOM 3881 N N . ALA A 1 485 ? -2.665 -17.844 24.428 1.00 82.88 485 ALA A N 1
ATOM 3882 C CA . ALA A 1 485 ? -1.648 -16.940 23.895 1.00 82.88 485 ALA A CA 1
ATOM 3883 C C . ALA A 1 485 ? -1.897 -15.451 24.215 1.00 82.88 485 ALA A C 1
ATOM 3885 O O . ALA A 1 485 ? -0.967 -14.655 24.116 1.00 82.88 485 ALA A O 1
ATOM 3886 N N . LEU A 1 486 ? -3.105 -15.064 24.659 1.00 88.81 486 LEU A N 1
ATOM 3887 C CA . LEU A 1 486 ? -3.410 -13.703 25.124 1.00 88.81 486 LEU A CA 1
ATOM 3888 C C . LEU A 1 486 ? -3.040 -13.439 26.590 1.00 88.81 486 LEU A C 1
ATOM 3890 O O . LEU A 1 486 ? -3.099 -12.290 27.027 1.00 88.81 486 LEU A O 1
ATOM 3894 N N . SER A 1 487 ? -2.583 -14.449 27.338 1.00 87.81 487 SER A N 1
ATOM 3895 C CA . SER A 1 487 ? -2.115 -14.296 28.728 1.00 87.81 487 SER A CA 1
ATOM 3896 C C . SER A 1 487 ? -1.135 -13.126 28.966 1.00 87.81 487 SER A C 1
ATOM 3898 O O . SER A 1 487 ? -1.247 -12.479 30.011 1.00 87.81 487 SER A O 1
ATOM 3900 N N . PRO A 1 488 ? -0.202 -12.774 28.048 1.00 92.50 488 PRO A N 1
ATOM 3901 C CA . PRO A 1 488 ? 0.660 -11.602 28.212 1.00 92.50 488 PRO A CA 1
ATOM 3902 C C . PRO A 1 488 ? -0.102 -10.281 28.396 1.00 92.50 488 PRO A C 1
ATOM 3904 O O . PRO A 1 488 ? 0.361 -9.438 29.170 1.00 92.50 488 PRO A O 1
ATOM 3907 N N . LEU A 1 489 ? -1.277 -10.124 27.767 1.00 93.12 489 LEU A N 1
ATOM 3908 C CA . LEU A 1 489 ? -2.106 -8.907 27.800 1.00 93.12 489 LEU A CA 1
ATOM 3909 C C . LEU A 1 489 ? -2.746 -8.631 29.170 1.00 93.12 489 LEU A C 1
ATOM 3911 O O . LEU A 1 489 ? -3.235 -7.528 29.402 1.00 93.12 489 LEU A O 1
ATOM 3915 N N . ALA A 1 490 ? -2.698 -9.586 30.106 1.00 88.06 490 ALA A N 1
ATOM 3916 C CA . ALA A 1 490 ? -3.042 -9.334 31.507 1.00 88.06 490 ALA A CA 1
ATOM 3917 C C . ALA A 1 490 ? -2.080 -8.329 32.183 1.00 88.06 490 ALA A C 1
ATOM 3919 O O . ALA A 1 490 ? -2.402 -7.760 33.227 1.00 88.06 490 ALA A O 1
ATOM 3920 N N . ASN A 1 491 ? -0.898 -8.091 31.601 1.00 87.88 491 ASN A N 1
ATOM 3921 C CA . ASN A 1 491 ? 0.031 -7.056 32.045 1.00 87.88 491 ASN A CA 1
ATOM 3922 C C . ASN A 1 491 ? -0.255 -5.730 31.311 1.00 87.88 491 ASN A C 1
ATOM 3924 O O . ASN A 1 491 ? -0.298 -5.736 30.084 1.00 87.88 491 ASN A O 1
ATOM 3928 N N . PRO A 1 492 ? -0.309 -4.566 31.990 1.00 83.81 492 PRO A N 1
ATOM 3929 C CA . PRO A 1 492 ? -0.588 -3.274 31.338 1.00 83.81 492 PRO A CA 1
ATOM 3930 C C . PRO A 1 492 ? 0.422 -2.803 30.274 1.00 83.81 492 PRO A C 1
ATOM 3932 O O . PRO A 1 492 ? 0.127 -1.874 29.532 1.00 83.81 492 PRO A O 1
ATOM 3935 N N . LYS A 1 493 ? 1.623 -3.398 30.224 1.00 85.88 493 LYS A N 1
ATOM 3936 C CA . LYS A 1 493 ? 2.633 -3.195 29.162 1.00 85.88 493 LYS A CA 1
ATOM 3937 C C . LYS A 1 493 ? 2.863 -4.465 28.321 1.00 85.88 493 LYS A C 1
ATOM 3939 O O . LYS A 1 493 ? 3.872 -4.567 27.632 1.00 85.88 493 LYS A O 1
ATOM 3944 N N . GLY A 1 494 ? 1.998 -5.469 28.460 1.00 92.06 494 GLY A N 1
ATOM 3945 C CA . GLY A 1 494 ? 2.083 -6.726 27.729 1.00 92.06 494 GLY A CA 1
ATOM 3946 C C . GLY A 1 494 ? 1.533 -6.584 26.316 1.00 92.06 494 GLY A C 1
ATOM 3947 O O . GLY A 1 494 ? 0.545 -5.884 26.096 1.00 92.06 494 GLY A O 1
ATOM 3948 N N . THR A 1 495 ? 2.171 -7.273 25.379 1.00 95.88 495 THR A N 1
ATOM 3949 C CA . THR A 1 495 ? 1.757 -7.354 23.979 1.00 95.88 495 THR A CA 1
ATOM 3950 C C . THR A 1 495 ? 1.751 -8.812 23.519 1.00 95.88 495 THR A C 1
ATOM 3952 O O . THR A 1 495 ? 2.330 -9.680 24.180 1.00 95.88 495 THR A O 1
ATOM 3955 N N . VAL A 1 496 ? 1.083 -9.089 22.401 1.00 96.06 496 VAL A N 1
ATOM 3956 C CA . VAL A 1 496 ? 1.099 -10.395 21.718 1.00 96.06 496 VAL A CA 1
ATOM 3957 C C . VAL A 1 496 ? 1.408 -10.215 20.244 1.00 96.06 496 VAL A C 1
ATOM 3959 O O . VAL A 1 496 ? 1.028 -9.199 19.658 1.00 96.06 496 VAL A O 1
ATOM 3962 N N . SER A 1 497 ? 2.055 -11.204 19.629 1.00 96.12 497 SER A N 1
ATOM 3963 C CA . SER A 1 497 ? 2.322 -11.139 18.195 1.00 96.12 497 SER A CA 1
ATOM 3964 C C . SER A 1 497 ? 1.019 -11.173 17.389 1.00 96.12 497 SER A C 1
ATOM 3966 O O . SER A 1 497 ? -0.004 -11.721 17.821 1.00 96.12 497 SER A O 1
ATOM 3968 N N . ARG A 1 498 ? 1.060 -10.595 16.184 1.00 95.50 498 ARG A N 1
ATOM 3969 C CA . ARG A 1 498 ? -0.055 -10.643 15.230 1.00 95.50 498 ARG A CA 1
ATOM 3970 C C . ARG A 1 498 ? -0.487 -12.084 14.938 1.00 95.50 498 ARG A C 1
ATOM 3972 O O . ARG A 1 498 ? -1.685 -12.356 14.922 1.00 95.50 498 ARG A O 1
ATOM 3979 N N . ASP A 1 499 ? 0.466 -12.992 14.749 1.00 94.19 499 ASP A N 1
ATOM 3980 C CA . ASP A 1 499 ? 0.187 -14.385 14.392 1.00 94.19 499 ASP A CA 1
ATOM 3981 C C . ASP A 1 499 ? -0.466 -15.148 15.556 1.00 94.19 499 ASP A C 1
ATOM 3983 O O . ASP A 1 499 ? -1.462 -15.841 15.348 1.00 94.19 499 ASP A O 1
ATOM 3987 N N . ASP A 1 500 ? 0.019 -14.965 16.790 1.00 94.19 500 ASP A N 1
ATOM 3988 C CA . ASP A 1 500 ? -0.579 -15.571 17.990 1.00 94.19 500 ASP A CA 1
ATOM 3989 C C . ASP A 1 500 ? -2.035 -15.115 18.188 1.00 94.19 500 ASP A C 1
ATOM 3991 O O . ASP A 1 500 ? -2.920 -15.934 18.442 1.00 94.19 500 ASP A O 1
ATOM 3995 N N . PHE A 1 501 ? -2.309 -13.817 18.007 1.00 95.88 501 PHE A N 1
ATOM 3996 C CA . PHE A 1 501 ? -3.668 -13.277 18.094 1.00 95.88 501 PHE A CA 1
ATOM 3997 C C . PHE A 1 501 ? -4.599 -13.848 17.014 1.00 95.88 501 PHE A C 1
ATOM 3999 O O . PHE A 1 501 ? -5.741 -14.200 17.311 1.00 95.88 501 PHE A O 1
ATOM 4006 N N . LEU A 1 502 ? -4.134 -13.956 15.763 1.00 94.94 502 LEU A N 1
ATOM 4007 C CA . LEU A 1 502 ? -4.951 -14.475 14.661 1.00 94.94 502 LEU A CA 1
ATOM 4008 C C . LEU A 1 502 ? -5.242 -15.975 14.795 1.00 94.94 502 LEU A C 1
ATOM 4010 O O . LEU A 1 502 ? -6.364 -16.389 14.504 1.00 94.94 502 LEU A O 1
ATOM 4014 N N . ASN A 1 503 ? -4.279 -16.770 15.272 1.00 92.38 503 ASN A N 1
ATOM 4015 C CA . ASN A 1 503 ? -4.469 -18.202 15.528 1.00 92.38 503 ASN A CA 1
ATOM 4016 C C . ASN A 1 503 ? -5.558 -18.462 16.585 1.00 92.38 503 ASN A C 1
ATOM 4018 O O . ASN A 1 503 ? -6.324 -19.418 16.469 1.00 92.38 503 ASN A O 1
ATOM 4022 N N . GLU A 1 504 ? -5.662 -17.587 17.586 1.00 91.19 504 GLU A N 1
ATOM 4023 C CA . GLU A 1 504 ? -6.633 -17.701 18.677 1.00 91.19 504 GLU A CA 1
ATOM 4024 C C . GLU A 1 504 ? -7.979 -17.005 18.395 1.00 91.19 504 GLU A C 1
ATOM 4026 O O . GLU A 1 504 ? -8.975 -17.293 19.067 1.00 91.19 504 GLU A O 1
ATOM 4031 N N . PHE A 1 505 ? -8.043 -16.116 17.396 1.00 93.88 505 PHE A N 1
ATOM 4032 C CA . PHE A 1 505 ? -9.162 -15.193 17.163 1.00 93.88 505 PHE A CA 1
ATOM 4033 C C . PHE A 1 505 ? -10.545 -15.861 17.212 1.00 93.88 505 PHE A C 1
ATOM 4035 O O . PHE A 1 505 ? -11.407 -15.460 17.999 1.00 93.88 505 PHE A O 1
ATOM 4042 N N . THR A 1 506 ? -10.757 -16.909 16.409 1.00 92.56 506 THR A N 1
ATOM 4043 C CA . THR A 1 506 ? -12.050 -17.609 16.321 1.00 92.56 506 THR A CA 1
ATOM 4044 C C . THR A 1 506 ? -12.420 -18.304 17.633 1.00 92.56 506 THR A C 1
ATOM 4046 O O . THR A 1 506 ? -13.587 -18.246 18.034 1.00 92.56 506 THR A O 1
ATOM 4049 N N . ARG A 1 507 ? -11.453 -18.916 18.342 1.00 90.12 507 ARG A N 1
ATOM 4050 C CA . ARG A 1 507 ? -11.700 -19.554 19.651 1.00 90.12 507 ARG A CA 1
ATOM 4051 C C . ARG A 1 507 ? -12.205 -18.518 20.647 1.00 90.12 507 ARG A C 1
ATOM 4053 O O . ARG A 1 507 ? -13.222 -18.743 21.300 1.00 90.12 507 ARG A O 1
ATOM 4060 N N . ILE A 1 508 ? -11.519 -17.381 20.733 1.00 90.56 508 ILE A N 1
ATOM 4061 C CA . ILE A 1 508 ? -11.785 -16.343 21.732 1.00 90.56 508 ILE A CA 1
ATOM 4062 C C . ILE A 1 508 ? -13.091 -15.606 21.427 1.00 90.56 508 ILE A C 1
ATOM 4064 O O . ILE A 1 508 ? -13.929 -15.469 22.316 1.00 90.56 508 ILE A O 1
ATOM 4068 N N . ALA A 1 509 ? -13.330 -15.220 20.171 1.00 93.06 509 ALA A N 1
ATOM 4069 C CA . ALA A 1 509 ? -14.589 -14.595 19.767 1.00 93.06 509 ALA A CA 1
ATOM 4070 C C . ALA A 1 509 ? -15.803 -15.514 20.020 1.00 93.06 509 ALA A C 1
ATOM 4072 O O . ALA A 1 509 ? -16.848 -15.047 20.477 1.00 93.06 509 ALA A O 1
ATOM 4073 N N . THR A 1 510 ? -15.651 -16.827 19.806 1.00 90.75 510 THR A N 1
ATOM 4074 C CA . THR A 1 510 ? -16.693 -17.819 20.123 1.00 90.75 510 THR A CA 1
ATOM 4075 C C . THR A 1 510 ? -16.873 -17.996 21.636 1.00 90.75 510 THR A C 1
ATOM 4077 O O . THR A 1 510 ? -18.004 -18.031 22.116 1.00 90.75 510 THR A O 1
ATOM 4080 N N . ALA A 1 511 ? -15.783 -18.061 22.411 1.00 88.88 511 ALA A N 1
ATOM 4081 C CA . ALA A 1 511 ? -15.824 -18.205 23.871 1.00 88.88 511 ALA A CA 1
ATOM 4082 C C . ALA A 1 511 ? -16.440 -16.984 24.581 1.00 88.88 511 ALA A C 1
ATOM 4084 O O . ALA A 1 511 ? -17.133 -17.140 25.585 1.00 88.88 511 ALA A O 1
ATOM 4085 N N . LEU A 1 512 ? -16.233 -15.784 24.030 1.00 90.88 512 LEU A N 1
ATOM 4086 C CA . LEU A 1 512 ? -16.877 -14.536 24.450 1.00 90.88 512 LEU A CA 1
ATOM 4087 C C . LEU A 1 512 ? -18.342 -14.414 23.981 1.00 90.88 512 LEU A C 1
ATOM 4089 O O . LEU A 1 512 ? -19.029 -13.475 24.380 1.00 90.88 512 LEU A O 1
ATOM 4093 N N . GLY A 1 513 ? -18.837 -15.344 23.154 1.00 92.12 513 GLY A N 1
ATOM 4094 C CA . GLY A 1 513 ? -20.212 -15.345 22.649 1.00 92.12 513 GLY A CA 1
ATOM 4095 C C . GLY A 1 513 ? -20.504 -14.275 21.590 1.00 92.12 513 GLY A C 1
ATOM 4096 O O . GLY A 1 513 ? -21.661 -13.902 21.419 1.00 92.12 513 GLY A O 1
ATOM 4097 N N . LEU A 1 514 ? -19.481 -13.782 20.882 1.00 92.69 514 LEU A N 1
ATOM 4098 C CA . LEU A 1 514 ? -19.581 -12.654 19.939 1.00 92.69 514 LEU A CA 1
ATOM 4099 C C . LEU A 1 514 ? -20.165 -13.036 18.570 1.00 92.69 514 LEU A C 1
ATOM 4101 O O . LEU A 1 514 ? -20.290 -12.186 17.687 1.00 92.69 514 LEU A O 1
ATOM 4105 N N . GLY A 1 515 ? -20.485 -14.313 18.358 1.00 92.88 515 GLY A N 1
ATOM 4106 C CA . GLY A 1 515 ? -21.021 -14.784 17.092 1.00 92.88 515 GLY A CA 1
ATOM 4107 C C . GLY A 1 515 ? -20.816 -16.266 16.822 1.00 92.88 515 GLY A C 1
ATOM 4108 O O . GLY A 1 515 ? -20.469 -17.047 17.707 1.00 92.88 515 GLY A O 1
ATOM 4109 N N . VAL A 1 516 ? -21.024 -16.626 15.558 1.00 91.19 516 VAL A N 1
ATOM 4110 C CA . VAL A 1 516 ? -20.783 -17.962 15.003 1.00 91.19 516 VAL A CA 1
ATOM 4111 C C . VAL A 1 516 ? -19.737 -17.895 13.895 1.00 91.19 516 VAL A C 1
ATOM 4113 O O . VAL A 1 516 ? -19.655 -16.904 13.167 1.00 91.19 516 VAL A O 1
ATOM 4116 N N . GLU A 1 517 ? -18.944 -18.957 13.757 1.00 90.81 517 GLU A N 1
ATOM 4117 C CA . GLU A 1 517 ? -17.994 -19.087 12.654 1.00 90.81 517 GLU A CA 1
ATOM 4118 C C . GLU A 1 517 ? -18.722 -19.310 11.320 1.00 90.81 517 GLU A C 1
ATOM 4120 O O . GLU A 1 517 ? -19.600 -20.166 11.182 1.00 90.81 517 GLU A O 1
ATOM 4125 N N . ILE A 1 518 ? -18.327 -18.536 10.317 1.00 83.94 518 ILE A N 1
ATOM 4126 C CA . ILE A 1 518 ? -18.872 -18.566 8.966 1.00 83.94 518 ILE A CA 1
ATOM 4127 C C . ILE A 1 518 ? -18.100 -19.563 8.109 1.00 83.94 518 ILE A C 1
ATOM 4129 O O . ILE A 1 518 ? -16.869 -19.566 8.072 1.00 83.94 518 ILE A O 1
ATOM 4133 N N . GLY A 1 519 ? -18.839 -20.393 7.372 1.00 66.44 519 GLY A N 1
ATOM 4134 C CA . GLY A 1 519 ? -18.277 -21.396 6.467 1.00 66.44 519 GLY A CA 1
ATOM 4135 C C . GLY A 1 519 ? -17.805 -22.679 7.159 1.00 66.44 519 GLY A C 1
ATOM 4136 O O . GLY A 1 519 ? -17.356 -23.592 6.473 1.00 66.44 519 GLY A O 1
ATOM 4137 N N . ALA A 1 520 ? -17.948 -22.789 8.483 1.00 56.75 520 ALA A N 1
ATOM 4138 C CA . ALA A 1 520 ? -17.985 -24.088 9.145 1.00 56.75 520 ALA A CA 1
ATOM 4139 C C . ALA A 1 520 ? -19.269 -24.830 8.723 1.00 56.75 520 ALA A C 1
ATOM 4141 O O . ALA A 1 520 ? -20.349 -24.231 8.671 1.00 56.75 520 ALA A O 1
ATOM 4142 N N . GLU A 1 521 ? -19.182 -26.130 8.419 1.00 41.16 521 GLU A N 1
ATOM 4143 C CA . GLU A 1 521 ? -20.384 -26.929 8.165 1.00 41.16 521 GLU A CA 1
ATOM 4144 C C . GLU A 1 521 ? -21.290 -26.890 9.403 1.00 41.16 521 GLU A C 1
ATOM 4146 O O . GLU A 1 521 ? -20.883 -27.287 10.498 1.00 41.16 521 GLU A O 1
ATOM 4151 N N . ARG A 1 522 ? -22.544 -26.445 9.237 1.00 35.66 522 ARG A N 1
ATOM 4152 C CA . ARG A 1 522 ? -23.567 -26.590 10.279 1.00 35.66 522 ARG A CA 1
ATOM 4153 C C . ARG A 1 522 ? -23.844 -28.076 10.492 1.00 35.66 522 ARG A C 1
ATOM 4155 O O . ARG A 1 522 ? -24.734 -28.647 9.863 1.00 35.66 522 ARG A O 1
ATOM 4162 N N . VAL A 1 523 ? -23.127 -28.683 11.432 1.00 30.23 523 VAL A N 1
ATOM 4163 C CA . VAL A 1 523 ? -23.549 -29.935 12.057 1.00 30.23 523 VAL A CA 1
ATOM 4164 C C . VAL A 1 523 ? -24.818 -29.618 12.846 1.00 30.23 523 VAL A C 1
ATOM 4166 O O . VAL A 1 523 ? -24.752 -29.189 13.998 1.00 30.23 523 VAL A O 1
ATOM 4169 N N . GLU A 1 524 ? -25.991 -29.783 12.221 1.00 28.89 524 GLU A N 1
ATOM 4170 C CA . GLU A 1 524 ? -27.243 -29.757 12.978 1.00 28.89 524 GLU A CA 1
ATOM 4171 C C . GLU A 1 524 ? -27.139 -30.796 14.105 1.00 28.89 524 GLU A C 1
ATOM 4173 O O . GLU A 1 524 ? -26.775 -31.949 13.841 1.00 28.89 524 GLU A O 1
ATOM 4178 N N . PRO A 1 525 ? -27.463 -30.437 15.361 1.00 30.22 525 PRO A N 1
ATOM 4179 C CA . PRO A 1 525 ? -27.505 -31.413 16.433 1.00 30.22 525 PRO A CA 1
ATOM 4180 C C . PRO A 1 525 ? -28.582 -32.448 16.099 1.00 30.22 525 PRO A C 1
ATOM 4182 O O . PRO A 1 525 ? -29.779 -32.149 16.129 1.00 30.22 525 PRO A O 1
ATOM 4185 N N . LEU A 1 526 ? -28.137 -33.666 15.766 1.00 31.34 526 LEU A N 1
ATOM 4186 C CA . LEU A 1 526 ? -28.996 -34.802 15.435 1.00 31.34 526 LEU A CA 1
ATOM 4187 C C . LEU A 1 526 ? -30.103 -34.927 16.483 1.00 31.34 526 LEU A C 1
ATOM 4189 O O . LEU A 1 526 ? -29.842 -35.196 17.659 1.00 31.34 526 LEU A O 1
ATOM 4193 N N . LYS A 1 527 ? -31.351 -34.725 16.050 1.00 31.38 527 LYS A N 1
ATOM 4194 C CA . LYS A 1 527 ? -32.520 -34.807 16.929 1.00 31.38 527 LYS A CA 1
ATOM 4195 C C . LYS A 1 527 ? -32.548 -36.196 17.559 1.00 31.38 527 LYS A C 1
ATOM 4197 O O . LYS A 1 527 ? -32.654 -37.202 16.860 1.00 31.38 527 LYS A O 1
ATOM 4202 N N . THR A 1 528 ? -32.506 -36.239 18.890 1.00 36.06 528 THR A N 1
ATOM 4203 C CA . THR A 1 528 ? -32.335 -37.455 19.709 1.00 36.06 528 THR A CA 1
ATOM 4204 C C . THR A 1 528 ? -33.345 -38.574 19.394 1.00 36.06 528 THR A C 1
ATOM 4206 O O . THR A 1 528 ? -33.094 -39.735 19.697 1.00 36.06 528 THR A O 1
ATOM 4209 N N . ALA A 1 529 ? -34.463 -38.243 18.741 1.00 35.00 529 ALA A N 1
ATOM 4210 C CA . ALA A 1 529 ? -35.508 -39.171 18.322 1.00 35.00 529 ALA A CA 1
ATOM 4211 C C . ALA A 1 529 ? -35.106 -40.176 17.217 1.00 35.00 529 ALA A C 1
ATOM 4213 O O . ALA A 1 529 ? -35.735 -41.229 17.122 1.00 35.00 529 ALA A O 1
ATOM 4214 N N . GLU A 1 530 ? -34.101 -39.903 16.373 1.00 35.84 530 GLU A N 1
ATOM 4215 C CA . GLU A 1 530 ? -33.778 -40.816 15.255 1.00 35.84 530 GLU A CA 1
ATOM 4216 C C . GLU A 1 530 ? -32.874 -41.991 15.666 1.00 35.84 530 GLU A C 1
ATOM 4218 O O . GLU A 1 530 ? -33.023 -43.101 15.141 1.00 35.84 530 GLU A O 1
ATOM 4223 N N . ILE A 1 531 ? -32.008 -41.794 16.668 1.00 35.50 531 ILE A N 1
ATOM 4224 C CA . ILE A 1 531 ? -31.029 -42.795 17.136 1.00 35.50 531 ILE A CA 1
ATOM 4225 C C . ILE A 1 531 ? -31.715 -44.003 17.803 1.00 35.50 531 ILE A C 1
ATOM 4227 O O . ILE A 1 531 ? -31.277 -45.144 17.633 1.00 35.50 531 ILE A O 1
ATOM 4231 N N . GLU A 1 532 ? -32.837 -43.797 18.501 1.00 34.84 532 GLU A N 1
ATOM 4232 C CA . GLU A 1 532 ? -33.568 -44.884 19.173 1.00 34.84 532 GLU A CA 1
ATOM 4233 C C . GLU A 1 532 ? -34.277 -45.843 18.196 1.00 34.84 532 GLU A C 1
ATOM 4235 O O . GLU A 1 532 ? -34.561 -46.990 18.547 1.00 34.84 532 GLU A O 1
ATOM 4240 N N . SER A 1 533 ? -34.516 -45.423 16.947 1.00 37.62 533 SER A N 1
ATOM 4241 C CA . SER A 1 533 ? -35.197 -46.257 15.945 1.00 37.62 533 SER A CA 1
ATOM 4242 C C . SER A 1 533 ? -34.311 -47.363 15.351 1.00 37.62 533 SER A C 1
ATOM 4244 O O . SER A 1 533 ? -34.823 -48.410 14.947 1.00 37.62 533 SER A O 1
ATOM 4246 N N . GLN A 1 534 ? -32.986 -47.167 15.322 1.00 36.84 534 GLN A N 1
ATOM 4247 C CA . GLN A 1 534 ? -32.055 -48.040 14.592 1.00 36.84 534 GLN A CA 1
ATOM 4248 C C . GLN A 1 534 ? -31.376 -49.109 15.465 1.00 36.84 534 GLN A C 1
ATOM 4250 O O . GLN A 1 534 ? -30.947 -50.141 14.953 1.00 36.84 534 GLN A O 1
ATOM 4255 N N . LEU A 1 535 ? -31.331 -48.927 16.790 1.00 34.31 535 LEU A N 1
ATOM 4256 C CA . LEU A 1 535 ? -30.706 -49.883 17.723 1.00 34.31 535 LEU A CA 1
ATOM 4257 C C . LEU A 1 535 ? -31.660 -51.005 18.195 1.00 34.31 535 LEU A C 1
ATOM 4259 O O . LEU A 1 535 ? -31.267 -51.918 18.923 1.00 34.31 535 LEU A O 1
ATOM 4263 N N . GLY A 1 536 ? -32.921 -50.970 17.757 1.00 34.72 536 GLY A N 1
ATOM 4264 C CA . GLY A 1 536 ? -34.023 -51.785 18.271 1.00 34.72 536 GLY A CA 1
ATOM 4265 C C . GLY A 1 536 ? -34.298 -53.131 17.585 1.00 34.72 536 GLY A C 1
ATOM 4266 O O . GLY A 1 536 ? -35.471 -53.491 17.495 1.00 34.72 536 GLY A O 1
ATOM 4267 N N . ARG A 1 537 ? -33.294 -53.885 17.097 1.00 33.22 537 ARG A N 1
ATOM 4268 C CA . ARG A 1 537 ? -33.459 -55.302 16.661 1.00 33.22 537 ARG A CA 1
ATOM 4269 C C . ARG A 1 537 ? -32.129 -56.064 16.531 1.00 33.22 537 ARG A C 1
ATOM 4271 O O . ARG A 1 537 ? -31.494 -56.070 15.484 1.00 33.22 537 ARG A O 1
ATOM 4278 N N . THR A 1 538 ? -31.758 -56.806 17.573 1.00 31.16 538 THR A N 1
ATOM 4279 C CA . THR A 1 538 ? -30.701 -57.834 17.517 1.00 31.16 538 THR A CA 1
ATOM 4280 C C . THR A 1 538 ? -31.299 -59.235 17.669 1.00 31.16 538 THR A C 1
ATOM 4282 O O . THR A 1 538 ? -32.183 -59.420 18.506 1.00 31.16 538 THR A O 1
ATOM 4285 N N . ARG A 1 539 ? -30.805 -60.220 16.891 1.00 28.81 539 ARG A N 1
ATOM 4286 C CA . ARG A 1 539 ? -30.518 -61.637 17.262 1.00 28.81 539 ARG A CA 1
ATOM 4287 C C . ARG A 1 539 ? -30.106 -62.482 16.026 1.00 28.81 539 ARG A C 1
ATOM 4289 O O . ARG A 1 539 ? -30.308 -62.010 14.912 1.00 28.81 539 ARG A O 1
ATOM 4296 N N . PRO A 1 540 ? -29.397 -63.626 16.188 1.00 31.50 540 PRO A N 1
ATOM 4297 C CA . PRO A 1 540 ? -28.103 -63.753 15.502 1.00 31.50 540 PRO A CA 1
ATOM 4298 C C . PRO A 1 540 ? -27.837 -65.070 14.732 1.00 31.50 540 PRO A C 1
ATOM 4300 O O . PRO A 1 540 ? -28.506 -66.074 14.940 1.00 31.50 540 PRO A O 1
ATOM 4303 N N . VAL A 1 541 ? -26.768 -65.034 13.920 1.00 31.27 541 VAL A N 1
ATOM 4304 C CA . VAL A 1 541 ? -25.815 -66.113 13.545 1.00 31.27 541 VAL A CA 1
ATOM 4305 C C . VAL A 1 541 ? -26.359 -67.519 13.225 1.00 31.27 541 VAL A C 1
ATOM 4307 O O . VAL A 1 541 ? -26.739 -68.272 14.117 1.00 31.27 541 VAL A O 1
ATOM 4310 N N . SER A 1 542 ? -26.168 -67.964 11.973 1.00 25.77 542 SER A N 1
ATOM 4311 C CA . SER A 1 542 ? -25.626 -69.308 11.665 1.00 25.77 542 SER A CA 1
ATOM 4312 C C . SER A 1 542 ? -25.235 -69.494 10.184 1.00 25.77 542 SER A C 1
ATOM 4314 O O . SER A 1 542 ? -25.844 -68.940 9.276 1.00 25.77 542 SER A O 1
ATOM 4316 N N . THR A 1 543 ? -24.221 -70.333 9.972 1.00 28.38 543 THR A N 1
ATOM 4317 C CA . THR A 1 543 ? -23.776 -70.978 8.715 1.00 28.38 543 THR A CA 1
ATOM 4318 C C . THR A 1 543 ? -23.291 -72.390 9.093 1.00 28.38 543 THR A C 1
ATOM 4320 O O . THR A 1 543 ? -22.987 -72.577 10.276 1.00 28.38 543 THR A O 1
ATOM 4323 N N . PRO A 1 544 ? -23.105 -73.368 8.175 1.00 51.25 544 PRO A N 1
ATOM 4324 C CA . PRO A 1 544 ? -23.412 -73.417 6.731 1.00 51.25 544 PRO A CA 1
ATOM 4325 C C . PRO A 1 544 ? -24.238 -74.673 6.317 1.00 51.25 544 PRO A C 1
ATOM 4327 O O . PRO A 1 544 ? -24.482 -75.551 7.142 1.00 51.25 544 PRO A O 1
ATOM 4330 N N . GLY A 1 545 ? -24.590 -74.846 5.027 1.00 24.50 545 GLY A N 1
ATOM 4331 C CA . GLY A 1 545 ? -25.079 -76.160 4.551 1.00 24.50 545 GLY A CA 1
ATOM 4332 C C . GLY A 1 545 ? -25.653 -76.291 3.127 1.00 24.50 545 GLY A C 1
ATOM 4333 O O . GLY A 1 545 ? -26.849 -76.130 2.943 1.00 24.50 545 GLY A O 1
ATOM 4334 N N . ARG A 1 546 ? -24.801 -76.712 2.175 1.00 25.61 546 ARG A N 1
ATOM 4335 C CA . ARG A 1 546 ? -25.026 -77.732 1.113 1.00 25.61 546 ARG A CA 1
ATOM 4336 C C . ARG A 1 546 ? -26.395 -77.824 0.390 1.00 25.61 546 ARG A C 1
ATOM 4338 O O . ARG A 1 546 ? -27.340 -78.331 0.983 1.00 25.61 546 ARG A O 1
ATOM 4345 N N . LEU A 1 547 ? -26.400 -77.611 -0.938 1.00 28.12 547 LEU A N 1
ATOM 4346 C CA . LEU A 1 547 ? -26.830 -78.583 -1.982 1.00 28.12 547 LEU A CA 1
ATOM 4347 C C . LEU A 1 547 ? -26.716 -77.991 -3.412 1.00 28.12 547 LEU A C 1
ATOM 4349 O O . LEU A 1 547 ? -27.163 -76.879 -3.657 1.00 28.12 547 LEU A O 1
ATOM 4353 N N . GLU A 1 548 ? -26.146 -78.771 -4.334 1.00 26.59 548 GLU A N 1
ATOM 4354 C CA . GLU A 1 548 ? -26.331 -78.690 -5.804 1.00 26.59 548 GLU A CA 1
ATOM 4355 C C . GLU A 1 548 ? -27.478 -79.669 -6.220 1.00 26.59 548 GLU A C 1
ATOM 4357 O O . GLU A 1 548 ? -27.987 -80.335 -5.304 1.00 26.59 548 GLU A O 1
ATOM 4362 N N . PRO A 1 549 ? -27.868 -79.890 -7.511 1.00 46.12 549 PRO A N 1
ATOM 4363 C CA . PRO A 1 549 ? -27.295 -79.410 -8.792 1.00 46.12 549 PRO A CA 1
ATOM 4364 C C . PRO A 1 549 ? -28.320 -78.997 -9.892 1.00 46.12 549 PRO A C 1
ATOM 4366 O O . PRO A 1 549 ? -29.523 -78.958 -9.640 1.00 46.12 549 PRO A O 1
ATOM 4369 N N . LEU A 1 550 ? -27.796 -78.829 -11.124 1.00 30.41 550 LEU A N 1
ATOM 4370 C CA . LEU A 1 550 ? -28.460 -78.836 -12.450 1.00 30.41 550 LEU A CA 1
ATOM 4371 C C . LEU A 1 550 ? -29.193 -77.535 -12.849 1.00 30.41 550 LEU A C 1
ATOM 4373 O O . LEU A 1 550 ? -29.899 -76.964 -12.025 1.00 30.41 550 LEU A O 1
ATOM 4377 N N . ASP A 1 551 ? -29.165 -77.008 -14.079 1.00 31.12 551 ASP A N 1
ATOM 4378 C CA . ASP A 1 551 ? -28.337 -77.141 -15.309 1.00 31.12 551 ASP A CA 1
ATOM 4379 C C . ASP A 1 551 ? -28.578 -75.809 -16.112 1.00 31.12 551 ASP A C 1
ATOM 4381 O O . ASP A 1 551 ? -29.288 -74.938 -15.601 1.00 31.12 551 ASP A O 1
ATOM 4385 N N . GLU A 1 552 ? -28.056 -75.458 -17.298 1.00 31.41 552 GLU A N 1
ATOM 4386 C CA . GLU A 1 552 ? -27.363 -76.140 -18.413 1.00 31.41 552 GLU A CA 1
ATOM 4387 C C . GLU A 1 552 ? -26.508 -75.078 -19.194 1.00 31.41 552 GLU A C 1
ATOM 4389 O O . GLU A 1 552 ? -26.788 -73.888 -19.076 1.00 31.41 552 GLU A O 1
ATOM 4394 N N . GLU A 1 553 ? -25.469 -75.501 -19.939 1.00 30.09 553 GLU A N 1
ATOM 4395 C CA . GLU A 1 553 ? -24.759 -74.906 -21.122 1.00 30.09 553 GLU A CA 1
ATOM 4396 C C . GLU A 1 553 ? -24.754 -73.369 -21.443 1.00 30.09 553 GLU A C 1
ATOM 4398 O O . GLU A 1 553 ? -25.766 -72.682 -21.391 1.00 30.09 553 GLU A O 1
ATOM 4403 N N . GLY A 1 554 ? -23.665 -72.744 -21.934 1.00 29.09 554 GLY A N 1
ATOM 4404 C CA . GLY A 1 554 ? -22.314 -73.224 -22.286 1.00 29.09 554 GLY A CA 1
ATOM 4405 C C . GLY A 1 554 ? -21.442 -72.141 -22.981 1.00 29.09 554 GLY A C 1
ATOM 4406 O O . GLY A 1 554 ? -21.974 -71.148 -23.464 1.00 29.09 554 GLY A O 1
ATOM 4407 N N . ASP A 1 555 ? -20.114 -72.347 -22.972 1.00 29.75 555 ASP A N 1
ATOM 4408 C CA . ASP A 1 555 ? -18.995 -71.841 -23.816 1.00 29.75 555 ASP A CA 1
ATOM 4409 C C . ASP A 1 555 ? -19.094 -70.508 -24.618 1.00 29.75 555 ASP A C 1
ATOM 4411 O O . ASP A 1 555 ? -20.069 -70.212 -25.294 1.00 29.75 555 ASP A O 1
ATOM 4415 N N . GLY A 1 556 ? -18.043 -69.680 -24.741 1.00 28.33 556 GLY A N 1
ATOM 4416 C CA . GLY A 1 556 ? -16.651 -69.791 -24.285 1.00 28.33 556 GLY A CA 1
ATOM 4417 C C . GLY A 1 556 ? -15.771 -68.653 -24.857 1.00 28.33 556 GLY A C 1
ATOM 4418 O O . GLY A 1 556 ? -16.164 -67.960 -25.793 1.00 28.33 556 GLY A O 1
ATOM 4419 N N . ASN A 1 557 ? -14.573 -68.444 -24.298 1.00 34.28 557 ASN A N 1
ATOM 4420 C CA . ASN A 1 557 ? -13.578 -67.452 -24.760 1.00 34.28 557 ASN A CA 1
ATOM 4421 C C . ASN A 1 557 ? -12.529 -68.137 -25.669 1.00 34.28 557 ASN A C 1
ATOM 4423 O O . ASN A 1 557 ? -12.175 -69.284 -25.382 1.00 34.28 557 ASN A O 1
ATOM 4427 N N . PRO A 1 558 ? -11.990 -67.479 -26.721 1.00 41.53 558 PRO A N 1
ATOM 4428 C CA . PRO A 1 558 ? -10.573 -67.082 -26.617 1.00 41.53 558 PRO A CA 1
ATOM 4429 C C . PRO A 1 558 ? -10.140 -65.779 -27.346 1.00 41.53 558 PRO A C 1
ATOM 4431 O O . PRO A 1 558 ? -10.541 -65.482 -28.469 1.00 41.53 558 PRO A O 1
ATOM 4434 N N . ASN A 1 559 ? -9.179 -65.080 -26.725 1.00 32.16 559 ASN A N 1
ATOM 4435 C CA . ASN A 1 559 ? -8.236 -64.089 -27.298 1.00 32.16 559 ASN A CA 1
ATOM 4436 C C . ASN A 1 559 ? -7.183 -64.754 -28.244 1.00 32.16 559 ASN A C 1
ATOM 4438 O O . ASN A 1 559 ? -7.069 -65.980 -28.220 1.00 32.16 559 ASN A O 1
ATOM 4442 N N . PRO A 1 560 ? -6.200 -64.024 -28.836 1.00 61.91 560 PRO A N 1
ATOM 4443 C CA . PRO A 1 560 ? -6.202 -62.854 -29.739 1.00 61.91 560 PRO A CA 1
ATOM 4444 C C . PRO A 1 560 ? -5.428 -63.210 -31.062 1.00 61.91 560 PRO A C 1
ATOM 4446 O O . PRO A 1 560 ? -5.365 -64.400 -31.377 1.00 61.91 560 PRO A O 1
ATOM 4449 N N . PRO A 1 561 ? -4.824 -62.286 -31.869 1.00 44.66 561 PRO A N 1
ATOM 4450 C CA . PRO A 1 561 ? -3.456 -61.790 -31.579 1.00 44.66 561 PRO A CA 1
ATOM 4451 C C . PRO A 1 561 ? -3.082 -60.381 -32.135 1.00 44.66 561 PRO A C 1
ATOM 4453 O O . PRO A 1 561 ? -3.876 -59.698 -32.774 1.00 44.66 561 PRO A O 1
ATOM 4456 N N . ALA A 1 562 ? -1.837 -59.951 -31.881 1.00 30.09 562 ALA A N 1
ATOM 4457 C CA . ALA A 1 562 ? -1.294 -58.604 -32.135 1.00 30.09 562 ALA A CA 1
ATOM 4458 C C . ALA A 1 562 ? -0.420 -58.459 -33.408 1.00 30.09 562 ALA A C 1
ATOM 4460 O O . ALA A 1 562 ? 0.017 -59.455 -33.984 1.00 30.09 562 ALA A O 1
ATOM 4461 N N . GLN A 1 563 ? -0.062 -57.212 -33.768 1.00 27.42 563 GLN A N 1
ATOM 4462 C CA . GLN A 1 563 ? 1.072 -56.880 -34.653 1.00 27.42 563 GLN A CA 1
ATOM 4463 C C . GLN A 1 563 ? 1.879 -55.655 -34.149 1.00 27.42 563 GLN A C 1
ATOM 4465 O O . GLN A 1 563 ? 1.324 -54.593 -33.887 1.00 27.42 563 GLN A O 1
ATOM 4470 N N . GLN A 1 564 ? 3.203 -55.826 -34.045 1.00 28.70 564 GLN A N 1
ATOM 4471 C CA . GLN A 1 564 ? 4.267 -54.792 -34.112 1.00 28.70 564 GLN A CA 1
ATOM 4472 C C . GLN A 1 564 ? 4.897 -54.867 -35.542 1.00 28.70 564 GLN A C 1
ATOM 4474 O O . GLN A 1 564 ? 4.348 -55.651 -36.325 1.00 28.70 564 GLN A O 1
ATOM 4479 N N . PRO A 1 565 ? 6.036 -54.227 -35.948 1.00 42.09 565 PRO A N 1
ATOM 4480 C CA . PRO A 1 565 ? 7.045 -53.361 -35.274 1.00 42.09 565 PRO A CA 1
ATOM 4481 C C . PRO A 1 565 ? 7.425 -52.124 -36.173 1.00 42.09 565 PRO A C 1
ATOM 4483 O O . PRO A 1 565 ? 6.557 -51.738 -36.955 1.00 42.09 565 PRO A O 1
ATOM 4486 N N . PRO A 1 566 ? 8.642 -51.495 -36.197 1.00 40.72 566 PRO A N 1
ATOM 4487 C CA . PRO A 1 566 ? 9.865 -51.614 -35.373 1.00 40.72 566 PRO A CA 1
ATOM 4488 C C . PRO A 1 566 ? 10.533 -50.286 -34.908 1.00 40.72 566 PRO A C 1
ATOM 4490 O O . PRO A 1 566 ? 10.109 -49.184 -35.231 1.00 40.72 566 PRO A O 1
ATOM 4493 N N . ALA A 1 567 ? 11.654 -50.411 -34.179 1.00 28.38 567 ALA A N 1
ATOM 4494 C CA . ALA A 1 567 ? 12.477 -49.316 -33.635 1.00 28.38 567 ALA A CA 1
ATOM 4495 C C . ALA A 1 567 ? 13.901 -49.242 -34.242 1.00 28.38 567 ALA A C 1
ATOM 4497 O O . ALA A 1 567 ? 14.373 -50.250 -34.777 1.00 28.38 567 ALA A O 1
ATOM 4498 N N . LYS A 1 568 ? 14.630 -48.114 -34.043 1.00 27.89 568 LYS A N 1
ATOM 4499 C CA . LYS A 1 568 ? 16.086 -48.082 -33.697 1.00 27.89 568 LYS A CA 1
ATOM 4500 C C . LYS A 1 568 ? 16.713 -46.679 -33.459 1.00 27.89 568 LYS A C 1
ATOM 4502 O O . LYS A 1 568 ? 16.775 -45.878 -34.377 1.00 27.89 568 LYS A O 1
ATOM 4507 N N . ARG A 1 569 ? 17.378 -46.553 -32.292 1.00 25.03 569 ARG A N 1
ATOM 4508 C CA . ARG A 1 569 ? 18.615 -45.787 -31.944 1.00 25.03 569 ARG A CA 1
ATOM 4509 C C . ARG A 1 569 ? 18.674 -44.236 -32.002 1.00 25.03 569 ARG A C 1
ATOM 4511 O O . ARG A 1 569 ? 18.535 -43.667 -33.076 1.00 25.03 569 ARG A O 1
ATOM 4518 N N . PRO A 1 570 ? 19.154 -43.595 -30.910 1.00 29.52 570 PRO A N 1
ATOM 4519 C CA . PRO A 1 570 ? 19.806 -42.277 -30.917 1.00 29.52 570 PRO A CA 1
ATOM 4520 C C . PRO A 1 570 ? 21.351 -42.359 -30.811 1.00 29.52 570 PRO A C 1
ATOM 4522 O O . PRO A 1 570 ? 21.905 -43.388 -30.409 1.00 29.52 570 PRO A O 1
ATOM 4525 N N . SER A 1 571 ? 22.058 -41.258 -31.110 1.00 25.75 571 SER A N 1
ATOM 4526 C CA . SER A 1 571 ? 23.521 -41.136 -30.957 1.00 25.75 571 SER A CA 1
ATOM 4527 C C . SER A 1 571 ? 23.984 -39.765 -30.427 1.00 25.75 571 SER A C 1
ATOM 4529 O O . SER A 1 571 ? 23.880 -38.767 -31.126 1.00 25.75 571 SER A O 1
ATOM 4531 N N . LYS A 1 572 ? 24.550 -39.786 -29.211 1.00 25.92 572 LYS A N 1
ATOM 4532 C CA . LYS A 1 572 ? 25.482 -38.845 -28.540 1.00 25.92 572 LYS A CA 1
ATOM 4533 C C . LYS A 1 572 ? 25.796 -37.465 -29.170 1.00 25.92 572 LYS A C 1
ATOM 4535 O O . LYS A 1 572 ? 26.527 -37.415 -30.156 1.00 25.92 572 LYS A O 1
ATOM 4540 N N . SER A 1 573 ? 25.610 -36.408 -28.368 1.00 25.28 573 SER A N 1
ATOM 4541 C CA . SER A 1 573 ? 26.673 -35.421 -28.077 1.00 25.28 573 SER A CA 1
ATOM 4542 C C . SER A 1 573 ? 26.442 -34.655 -26.760 1.00 25.28 573 SER A C 1
ATOM 4544 O O . SER A 1 573 ? 25.497 -33.889 -26.651 1.00 25.28 573 SER A O 1
ATOM 4546 N N . LYS A 1 574 ? 27.341 -34.906 -25.797 1.00 25.25 574 LYS A N 1
ATOM 4547 C CA . LYS A 1 574 ? 27.927 -34.008 -24.777 1.00 25.25 574 LYS A CA 1
ATOM 4548 C C . LYS A 1 574 ? 27.136 -32.785 -24.264 1.00 25.25 574 LYS A C 1
ATOM 4550 O O . LYS A 1 574 ? 26.961 -31.812 -24.985 1.00 25.25 574 LYS A O 1
ATOM 4555 N N . SER A 1 575 ? 26.872 -32.802 -22.960 1.00 26.78 575 SER A N 1
ATOM 4556 C CA . SER A 1 575 ? 26.620 -31.643 -22.096 1.00 26.78 575 SER A CA 1
ATOM 4557 C C . SER A 1 575 ? 27.905 -31.232 -21.362 1.00 26.78 575 SER A C 1
ATOM 4559 O O . SER A 1 575 ? 28.565 -32.109 -20.797 1.00 26.78 575 SER A O 1
ATOM 4561 N N . ASP A 1 576 ? 28.219 -29.937 -21.317 1.00 26.50 576 ASP A N 1
ATOM 4562 C CA . ASP A 1 576 ? 29.090 -29.369 -20.276 1.00 26.50 576 ASP A CA 1
ATOM 4563 C C . ASP A 1 576 ? 28.254 -29.011 -19.035 1.00 26.50 576 ASP A C 1
ATOM 4565 O O . ASP A 1 576 ? 27.029 -28.888 -19.112 1.00 26.50 576 ASP A O 1
ATOM 4569 N N . ALA A 1 577 ? 28.905 -28.950 -17.873 1.00 30.53 577 ALA A N 1
ATOM 4570 C CA . ALA A 1 577 ? 28.241 -28.904 -16.572 1.00 30.53 577 ALA A CA 1
ATOM 4571 C C . ALA A 1 577 ? 28.085 -27.476 -16.026 1.00 30.53 577 ALA A C 1
ATOM 4573 O O . ALA A 1 577 ? 29.027 -26.690 -16.059 1.00 30.53 577 ALA A O 1
ATOM 4574 N N . SER A 1 578 ? 26.922 -27.199 -15.435 1.00 27.80 578 SER A N 1
ATOM 4575 C CA . SER A 1 578 ? 26.697 -26.114 -14.471 1.00 27.80 578 SER A CA 1
ATOM 4576 C C . SER A 1 578 ? 26.055 -26.704 -13.209 1.00 27.80 578 SER A C 1
ATOM 4578 O O . SER A 1 578 ? 25.343 -27.709 -13.282 1.00 27.80 578 SER A O 1
ATOM 4580 N N . GLU A 1 579 ? 26.388 -26.145 -12.046 1.00 29.55 579 GLU A N 1
ATOM 4581 C CA . GLU A 1 579 ? 25.960 -26.647 -10.732 1.00 29.55 579 GLU A CA 1
ATOM 4582 C C . GLU A 1 579 ? 24.475 -26.328 -10.426 1.00 29.55 579 GLU A C 1
ATOM 4584 O O . GLU A 1 579 ? 23.880 -25.467 -11.078 1.00 29.55 579 GLU A O 1
ATOM 4589 N N . PRO A 1 580 ? 23.820 -27.064 -9.504 1.00 26.88 580 PRO A N 1
ATOM 4590 C CA . PRO A 1 580 ? 22.358 -27.121 -9.450 1.00 26.88 580 PRO A CA 1
ATOM 4591 C C . PRO A 1 580 ? 21.700 -25.980 -8.652 1.00 26.88 580 PRO A C 1
ATOM 4593 O O . PRO A 1 580 ? 22.126 -25.666 -7.540 1.00 26.88 580 PRO A O 1
ATOM 4596 N N . LYS A 1 581 ? 20.571 -25.456 -9.168 1.00 29.66 581 LYS A N 1
ATOM 4597 C CA . LYS A 1 581 ? 19.581 -24.682 -8.383 1.00 29.66 581 LYS A CA 1
ATOM 4598 C C . LYS A 1 581 ? 19.151 -25.497 -7.137 1.00 29.66 581 LYS A C 1
ATOM 4600 O O . LYS A 1 581 ? 19.062 -26.728 -7.235 1.00 29.66 581 LYS A O 1
ATOM 4605 N N . PRO A 1 582 ? 18.846 -24.860 -5.988 1.00 26.84 582 PRO A N 1
ATOM 4606 C CA . PRO A 1 582 ? 18.312 -25.567 -4.822 1.00 26.84 582 PRO A CA 1
ATOM 4607 C C . PRO A 1 582 ? 16.987 -26.268 -5.182 1.00 26.84 582 PRO A C 1
ATOM 4609 O O . PRO A 1 582 ? 16.174 -25.693 -5.911 1.00 26.84 582 PRO A O 1
ATOM 4612 N N . PRO A 1 583 ? 16.751 -27.510 -4.722 1.00 34.88 583 PRO A N 1
ATOM 4613 C CA . PRO A 1 583 ? 15.561 -28.258 -5.105 1.00 34.88 583 PRO A CA 1
ATOM 4614 C C . PRO A 1 583 ? 14.299 -27.672 -4.462 1.00 34.88 583 PRO A C 1
ATOM 4616 O O . PRO A 1 583 ? 14.277 -27.354 -3.274 1.00 34.88 583 PRO A O 1
ATOM 4619 N N . ALA A 1 584 ? 13.215 -27.603 -5.236 1.00 47.31 584 ALA A N 1
ATOM 4620 C CA . ALA A 1 584 ? 11.883 -27.394 -4.681 1.00 47.31 584 ALA A CA 1
ATOM 4621 C C . ALA A 1 584 ? 11.543 -28.547 -3.716 1.00 47.31 584 ALA A C 1
ATOM 4623 O O . ALA A 1 584 ? 11.691 -29.720 -4.075 1.00 47.31 584 ALA A O 1
ATOM 4624 N N . GLN A 1 585 ? 11.091 -28.218 -2.501 1.00 68.31 585 GLN A N 1
ATOM 4625 C CA . GLN A 1 585 ? 10.810 -29.213 -1.462 1.00 68.31 585 GLN A CA 1
ATOM 4626 C C . GLN A 1 585 ? 9.746 -30.218 -1.931 1.00 68.31 585 GLN A C 1
ATOM 4628 O O . GLN A 1 585 ? 8.674 -29.843 -2.414 1.00 68.31 585 GLN A O 1
ATOM 4633 N N . ARG A 1 586 ? 10.032 -31.518 -1.792 1.00 85.31 586 ARG A N 1
ATOM 4634 C CA . ARG A 1 586 ? 9.151 -32.588 -2.280 1.00 85.31 586 ARG A CA 1
ATOM 4635 C C . ARG A 1 586 ? 8.025 -32.874 -1.287 1.00 85.31 586 ARG A C 1
ATOM 4637 O O . ARG A 1 586 ? 8.271 -33.084 -0.103 1.00 85.31 586 ARG A O 1
ATOM 4644 N N . PHE A 1 587 ? 6.801 -32.978 -1.803 1.00 91.94 587 PHE A N 1
ATOM 4645 C CA . PHE A 1 587 ? 5.645 -33.519 -1.085 1.00 91.94 587 PHE A CA 1
ATOM 4646 C C . PHE A 1 587 ? 5.670 -35.049 -1.148 1.00 91.94 587 PHE A C 1
ATOM 4648 O O . PHE A 1 587 ? 5.293 -35.632 -2.164 1.00 91.94 587 PHE A O 1
ATOM 4655 N N . TRP A 1 588 ? 6.089 -35.689 -0.062 1.00 90.88 588 TRP A N 1
ATOM 4656 C CA . TRP A 1 588 ? 6.129 -37.143 0.071 1.00 90.88 588 TRP A CA 1
ATOM 4657 C C . TRP A 1 588 ? 4.738 -37.677 0.376 1.00 90.88 588 TRP A C 1
ATOM 4659 O O . TRP A 1 588 ? 4.113 -37.232 1.341 1.00 90.88 588 TRP A O 1
ATOM 4669 N N . LYS A 1 589 ? 4.249 -38.630 -0.419 1.00 93.56 589 LYS A N 1
ATOM 4670 C CA . LYS A 1 589 ? 2.893 -39.180 -0.289 1.00 93.56 589 LYS A CA 1
ATOM 4671 C C . LYS A 1 589 ? 2.908 -40.677 -0.008 1.00 93.56 589 LYS A C 1
ATOM 4673 O O . LYS A 1 589 ? 3.868 -41.360 -0.356 1.00 93.56 589 LYS A O 1
ATOM 4678 N N . ASP A 1 590 ? 1.835 -41.184 0.587 1.00 92.25 590 ASP A N 1
ATOM 4679 C CA . ASP A 1 590 ? 1.572 -42.621 0.687 1.00 92.25 590 ASP A CA 1
ATOM 4680 C C . ASP A 1 590 ? 0.865 -43.179 -0.567 1.00 92.25 590 ASP A C 1
ATOM 4682 O O . ASP A 1 590 ? 0.554 -42.454 -1.518 1.00 92.25 590 ASP A O 1
ATOM 4686 N N . HIS A 1 591 ? 0.583 -44.484 -0.564 1.00 87.38 591 HIS A N 1
ATOM 4687 C CA . HIS A 1 591 ? -0.158 -45.177 -1.627 1.00 87.38 591 HIS A CA 1
ATOM 4688 C C . HIS A 1 591 ? -1.577 -44.641 -1.889 1.00 87.38 591 HIS A C 1
ATOM 4690 O O . HIS A 1 591 ? -2.108 -44.849 -2.980 1.00 87.38 591 HIS A O 1
ATOM 4696 N N . SER A 1 592 ? -2.202 -43.966 -0.919 1.00 82.69 592 SER A N 1
ATOM 4697 C CA . SER A 1 592 ? -3.518 -43.328 -1.076 1.00 82.69 592 SER A CA 1
ATOM 4698 C C . SER A 1 592 ? -3.430 -41.899 -1.628 1.00 82.69 592 SER A C 1
ATOM 4700 O O . SER A 1 592 ? -4.454 -41.291 -1.933 1.00 82.69 592 SER A O 1
ATOM 4702 N N . GLY A 1 593 ? -2.214 -41.360 -1.777 1.00 74.94 593 GLY A N 1
ATOM 4703 C CA . GLY A 1 593 ? -1.959 -39.981 -2.190 1.00 74.94 593 GLY A CA 1
ATOM 4704 C C . GLY A 1 593 ? -1.960 -38.972 -1.036 1.00 74.94 593 GLY A C 1
ATOM 4705 O O . GLY A 1 593 ? -1.760 -37.780 -1.282 1.00 74.94 593 GLY A O 1
ATOM 4706 N N . LYS A 1 594 ? -2.142 -39.422 0.214 1.00 86.31 594 LYS A N 1
ATOM 4707 C CA . LYS A 1 594 ? -2.070 -38.569 1.405 1.00 86.31 594 LYS A CA 1
ATOM 4708 C C . LYS A 1 594 ? -0.624 -38.142 1.648 1.00 86.31 594 LYS A C 1
ATOM 4710 O O . LYS A 1 594 ? 0.288 -38.962 1.593 1.00 86.31 594 LYS A O 1
ATOM 4715 N N . VAL A 1 595 ? -0.414 -36.859 1.943 1.00 89.81 595 VAL A N 1
ATOM 4716 C CA . VAL A 1 595 ? 0.915 -36.319 2.269 1.00 89.81 595 VAL A CA 1
ATOM 4717 C C . VAL A 1 595 ? 1.381 -36.850 3.630 1.00 89.81 595 VAL A C 1
ATOM 4719 O O . VAL A 1 595 ? 0.669 -36.746 4.629 1.00 89.81 595 VAL A O 1
ATOM 4722 N N . LEU A 1 596 ? 2.587 -37.413 3.646 1.00 83.94 596 LEU A N 1
ATOM 4723 C CA . LEU A 1 596 ? 3.309 -37.890 4.825 1.00 83.94 596 LEU A CA 1
ATOM 4724 C C . LEU A 1 596 ? 4.286 -36.835 5.362 1.00 83.94 596 LEU A C 1
ATOM 4726 O O . LEU A 1 596 ? 4.468 -36.730 6.572 1.00 83.94 596 LEU A O 1
ATOM 4730 N N . SER A 1 597 ? 4.936 -36.076 4.471 1.00 88.62 597 SER A N 1
ATOM 4731 C CA . SER A 1 597 ? 5.897 -35.022 4.824 1.00 88.62 597 SER A CA 1
ATOM 4732 C C . SER A 1 597 ? 6.173 -34.086 3.643 1.00 88.62 597 SER A C 1
ATOM 4734 O O . SER A 1 597 ? 5.901 -34.432 2.492 1.00 88.62 597 SER A O 1
ATOM 4736 N N . ILE A 1 598 ? 6.759 -32.923 3.925 1.00 89.56 598 ILE A N 1
ATOM 4737 C CA . ILE A 1 598 ? 7.307 -31.991 2.935 1.00 89.56 598 ILE A CA 1
ATOM 4738 C C . ILE A 1 598 ? 8.781 -31.775 3.284 1.00 89.56 598 ILE A C 1
ATOM 4740 O O . ILE A 1 598 ? 9.092 -31.391 4.415 1.00 89.56 598 ILE A O 1
ATOM 4744 N N . GLY A 1 599 ? 9.681 -32.057 2.340 1.00 88.88 599 GLY A N 1
ATOM 4745 C CA . GLY A 1 599 ? 11.122 -31.933 2.555 1.00 88.88 599 GLY A CA 1
ATOM 4746 C C . GLY A 1 599 ? 11.972 -32.826 1.650 1.00 88.88 599 GLY A C 1
ATOM 4747 O O . GLY A 1 599 ? 11.515 -33.304 0.608 1.00 88.88 599 GLY A O 1
ATOM 4748 N N . ASP A 1 600 ? 13.216 -33.064 2.053 1.00 91.06 600 ASP A N 1
ATOM 4749 C CA . ASP A 1 600 ? 14.253 -33.654 1.201 1.00 91.06 600 ASP A CA 1
ATOM 4750 C C . ASP A 1 600 ? 14.483 -35.146 1.468 1.00 91.06 600 ASP A C 1
ATOM 4752 O O . ASP A 1 600 ? 14.420 -35.618 2.605 1.00 91.06 600 ASP A O 1
ATOM 4756 N N . PHE A 1 601 ? 14.836 -35.898 0.420 1.00 91.88 601 PHE A N 1
ATOM 4757 C CA . PHE A 1 601 ? 15.390 -37.244 0.584 1.00 91.88 601 PHE A CA 1
ATOM 4758 C C . PHE A 1 601 ? 16.793 -37.141 1.179 1.00 91.88 601 PHE A C 1
ATOM 4760 O O . PHE A 1 601 ? 17.673 -36.525 0.581 1.00 91.88 601 PHE A O 1
ATOM 4767 N N . LEU A 1 602 ? 17.014 -37.780 2.328 1.00 89.44 602 LEU A N 1
ATOM 4768 C CA . LEU A 1 602 ? 18.299 -37.721 3.017 1.00 89.44 602 LEU A CA 1
ATOM 4769 C C . LEU A 1 602 ? 19.159 -38.963 2.752 1.00 89.44 602 LEU A C 1
ATOM 4771 O O . LEU A 1 602 ? 20.349 -38.837 2.470 1.00 89.44 602 LEU A O 1
ATOM 4775 N N . ARG A 1 603 ? 18.580 -40.165 2.884 1.00 91.38 603 ARG A N 1
ATOM 4776 C CA . ARG A 1 603 ? 19.256 -41.460 2.662 1.00 91.38 603 ARG A CA 1
ATOM 4777 C C . ARG A 1 603 ? 18.275 -42.634 2.711 1.00 91.38 603 ARG A C 1
ATOM 4779 O O . ARG A 1 603 ? 17.179 -42.517 3.251 1.00 91.38 603 ARG A O 1
ATOM 4786 N N . MET A 1 604 ? 18.736 -43.802 2.269 1.00 92.25 604 MET A N 1
ATOM 4787 C CA . MET A 1 604 ? 18.202 -45.084 2.740 1.00 92.25 604 MET A CA 1
ATOM 4788 C C . MET A 1 604 ? 18.873 -45.455 4.070 1.00 92.25 604 MET A C 1
ATOM 4790 O O . MET A 1 604 ? 20.099 -45.410 4.169 1.00 92.25 604 MET A O 1
ATOM 4794 N N . GLU A 1 605 ? 18.097 -45.824 5.091 1.00 86.19 605 GLU A N 1
ATOM 4795 C CA . GLU A 1 605 ? 18.633 -46.333 6.369 1.00 86.19 605 GLU A CA 1
ATOM 4796 C C . GLU A 1 605 ? 18.917 -47.843 6.308 1.00 86.19 605 GLU A C 1
ATOM 4798 O O . GLU A 1 605 ? 19.858 -48.340 6.926 1.00 86.19 605 GLU A O 1
ATOM 4803 N N . ASN A 1 606 ? 18.126 -48.570 5.521 1.00 86.81 606 ASN A N 1
ATOM 4804 C CA . ASN A 1 606 ? 18.299 -49.983 5.182 1.00 86.81 606 ASN A CA 1
ATOM 4805 C C . ASN A 1 606 ? 17.691 -50.231 3.782 1.00 86.81 606 ASN A C 1
ATOM 4807 O O . ASN A 1 606 ? 17.416 -49.269 3.073 1.00 86.81 606 ASN A O 1
ATOM 4811 N N . GLN A 1 607 ? 17.500 -51.481 3.346 1.00 83.44 607 GLN A N 1
ATOM 4812 C CA . GLN A 1 607 ? 16.977 -51.766 1.995 1.00 83.44 607 GLN A CA 1
ATOM 4813 C C . GLN A 1 607 ? 15.543 -51.256 1.759 1.00 83.44 607 GLN A C 1
ATOM 4815 O O . GLN A 1 607 ? 15.214 -50.923 0.623 1.00 83.44 607 GLN A O 1
ATOM 4820 N N . ASP A 1 608 ? 14.743 -51.128 2.821 1.00 90.38 608 ASP A N 1
ATOM 4821 C CA . ASP A 1 608 ? 13.300 -50.883 2.750 1.00 90.38 608 ASP A CA 1
ATOM 4822 C C . ASP A 1 608 ? 12.864 -49.595 3.475 1.00 90.38 608 ASP A C 1
ATOM 4824 O O . ASP A 1 608 ? 11.677 -49.294 3.501 1.00 90.38 608 ASP A O 1
ATOM 4828 N N . THR A 1 609 ? 13.775 -48.830 4.095 1.00 92.88 609 THR A N 1
ATOM 4829 C CA . THR A 1 609 ? 13.451 -47.621 4.885 1.00 92.88 609 THR A CA 1
ATOM 4830 C C . THR A 1 609 ? 14.120 -46.367 4.327 1.00 92.88 609 THR A C 1
ATOM 4832 O O . THR A 1 609 ? 15.349 -46.257 4.293 1.00 92.88 609 THR A O 1
ATOM 4835 N N . VAL A 1 610 ? 13.281 -45.401 3.961 1.00 92.94 610 VAL A N 1
ATOM 4836 C CA . VAL A 1 610 ? 13.613 -44.067 3.455 1.00 92.94 610 VAL A CA 1
ATOM 4837 C C . VAL A 1 610 ? 13.677 -43.087 4.626 1.00 92.94 610 VAL A C 1
ATOM 4839 O O . VAL A 1 610 ? 12.771 -43.060 5.461 1.00 92.94 610 VAL A O 1
ATOM 4842 N N . VAL A 1 611 ? 14.728 -42.267 4.683 1.00 93.38 611 VAL A N 1
ATOM 4843 C CA . VAL A 1 611 ? 14.830 -41.137 5.615 1.00 93.38 611 VAL A CA 1
ATOM 4844 C C . VAL A 1 611 ? 14.567 -39.845 4.853 1.00 93.38 611 VAL A C 1
ATOM 4846 O O . VAL A 1 611 ? 15.308 -39.499 3.929 1.00 93.38 611 VAL A O 1
ATOM 4849 N N . ILE A 1 612 ? 13.522 -39.139 5.267 1.00 93.94 612 ILE A N 1
ATOM 4850 C CA . ILE A 1 612 ? 13.119 -37.827 4.760 1.00 93.94 612 ILE A CA 1
ATOM 4851 C C . ILE A 1 612 ? 13.467 -36.793 5.828 1.00 93.94 612 ILE A C 1
ATOM 4853 O O . ILE A 1 612 ? 13.245 -37.031 7.016 1.00 93.94 612 ILE A O 1
ATOM 4857 N N . LYS A 1 613 ? 14.010 -35.651 5.419 1.00 90.88 613 LYS A N 1
ATOM 4858 C CA . LYS A 1 613 ? 14.273 -34.513 6.298 1.00 90.88 613 LYS A CA 1
ATOM 4859 C C . LYS A 1 613 ? 13.191 -33.463 6.068 1.00 90.88 613 LYS A C 1
ATOM 4861 O O . LYS A 1 613 ? 13.143 -32.886 4.985 1.00 90.88 613 LYS A O 1
ATOM 4866 N N . ASP A 1 614 ? 12.321 -33.251 7.051 1.00 85.62 614 ASP A N 1
ATOM 4867 C CA . ASP A 1 614 ? 11.216 -32.295 6.924 1.00 85.62 614 ASP A CA 1
ATOM 4868 C C . ASP A 1 614 ? 11.689 -30.828 6.987 1.00 85.62 614 ASP A C 1
ATOM 4870 O O . ASP A 1 614 ? 12.831 -30.530 7.359 1.00 85.62 614 ASP A O 1
ATOM 4874 N N . ALA A 1 615 ? 10.788 -29.899 6.651 1.00 74.88 615 ALA A N 1
ATOM 4875 C CA . ALA A 1 615 ? 11.032 -28.455 6.725 1.00 74.88 615 ALA A CA 1
ATOM 4876 C C . ALA A 1 615 ? 11.453 -27.944 8.127 1.00 74.88 615 ALA A C 1
ATOM 4878 O O . ALA A 1 615 ? 12.033 -26.867 8.237 1.00 74.88 615 ALA A O 1
ATOM 4879 N N . ASN A 1 616 ? 11.230 -28.726 9.192 1.00 76.31 616 ASN A N 1
ATOM 4880 C CA . ASN A 1 616 ? 11.632 -28.432 10.572 1.00 76.31 616 ASN A CA 1
ATOM 4881 C C . ASN A 1 616 ? 12.946 -29.137 10.980 1.00 76.31 616 ASN A C 1
ATOM 4883 O O . ASN A 1 616 ? 13.245 -29.259 12.171 1.00 76.31 616 ASN A O 1
ATOM 4887 N N . ASN A 1 617 ? 13.738 -29.615 10.010 1.00 78.38 617 ASN A N 1
ATOM 4888 C CA . ASN A 1 617 ? 14.972 -30.391 10.193 1.00 78.38 617 ASN A CA 1
ATOM 4889 C C . ASN A 1 617 ? 14.804 -31.750 10.918 1.00 78.38 617 ASN A C 1
ATOM 4891 O O . ASN A 1 617 ? 15.800 -32.311 11.387 1.00 78.38 617 ASN A O 1
ATOM 4895 N N . ARG A 1 618 ? 13.595 -32.318 11.008 1.00 86.50 618 ARG A N 1
ATOM 4896 C CA . ARG A 1 618 ? 13.350 -33.620 11.657 1.00 86.50 618 ARG A CA 1
ATOM 4897 C C . ARG A 1 618 ? 13.510 -34.769 10.659 1.00 86.50 618 ARG A C 1
ATOM 4899 O O . ARG A 1 618 ? 13.096 -34.666 9.508 1.00 86.50 618 ARG A O 1
ATOM 4906 N N . GLU A 1 619 ? 14.085 -35.885 11.109 1.00 92.44 619 GLU A N 1
ATOM 4907 C CA . GLU A 1 619 ? 14.172 -37.116 10.310 1.00 92.44 619 GLU A CA 1
ATOM 4908 C C . GLU A 1 619 ? 12.896 -37.960 10.451 1.00 92.44 619 GLU A C 1
ATOM 4910 O O . GLU A 1 619 ? 12.682 -38.605 11.483 1.00 92.44 619 GLU A O 1
ATOM 4915 N N . LEU A 1 620 ? 12.082 -38.017 9.396 1.00 91.56 620 LEU A N 1
ATOM 4916 C CA . LEU A 1 620 ? 10.986 -38.974 9.264 1.00 91.56 620 LEU A CA 1
ATOM 4917 C C . LEU A 1 620 ? 11.494 -40.265 8.604 1.00 91.56 620 LEU A C 1
ATOM 4919 O O . LEU A 1 620 ? 12.180 -40.227 7.583 1.00 91.56 620 LEU A O 1
ATOM 4923 N N . ARG A 1 621 ? 11.129 -41.417 9.176 1.00 94.62 621 ARG A N 1
ATOM 4924 C CA . ARG A 1 621 ? 11.395 -42.751 8.615 1.00 94.62 621 ARG A CA 1
ATOM 4925 C C . ARG A 1 621 ? 10.114 -43.303 8.003 1.00 94.62 621 ARG A C 1
ATOM 4927 O O . ARG A 1 621 ? 9.116 -43.414 8.710 1.00 94.62 621 ARG A O 1
ATOM 4934 N N . VAL A 1 622 ? 10.153 -43.665 6.725 1.00 91.88 622 VAL A N 1
ATOM 4935 C CA . VAL A 1 622 ? 9.013 -44.231 5.983 1.00 91.88 622 VAL A CA 1
ATOM 4936 C C . VAL A 1 622 ? 9.473 -45.495 5.262 1.00 91.88 622 VAL A C 1
ATOM 4938 O O . VAL A 1 622 ? 10.599 -45.535 4.761 1.00 91.88 622 VAL A O 1
ATOM 4941 N N . LEU A 1 623 ? 8.643 -46.538 5.197 1.00 92.75 623 LEU A N 1
ATOM 4942 C CA . LEU A 1 623 ? 8.981 -47.702 4.379 1.00 92.75 623 LEU A CA 1
ATOM 4943 C C . LEU A 1 623 ? 8.850 -47.349 2.893 1.00 92.75 623 LEU A C 1
ATOM 4945 O O . LEU A 1 623 ? 7.900 -46.692 2.476 1.00 92.75 623 LEU A O 1
ATOM 4949 N N . LEU A 1 624 ? 9.778 -47.829 2.067 1.00 90.88 624 LEU A N 1
ATOM 4950 C CA . LEU A 1 624 ? 9.757 -47.616 0.617 1.00 90.88 624 LEU A CA 1
ATOM 4951 C C . LEU A 1 624 ? 8.466 -48.164 -0.018 1.00 90.88 624 LEU A C 1
ATOM 4953 O O . LEU A 1 624 ? 7.961 -47.585 -0.972 1.00 90.88 624 LEU A O 1
ATOM 4957 N N . ASN A 1 625 ? 7.912 -49.233 0.564 1.00 89.44 625 ASN A N 1
ATOM 4958 C CA . ASN A 1 625 ? 6.642 -49.847 0.166 1.00 89.44 625 ASN A CA 1
ATOM 4959 C C . ASN A 1 625 ? 5.394 -49.163 0.759 1.00 89.44 625 ASN A C 1
ATOM 4961 O O . ASN A 1 625 ? 4.293 -49.621 0.475 1.00 89.44 625 ASN A O 1
ATOM 4965 N N . ASP A 1 626 ? 5.539 -48.092 1.548 1.00 91.38 626 ASP A N 1
ATOM 4966 C CA . ASP A 1 626 ? 4.413 -47.257 1.995 1.00 91.38 626 ASP A CA 1
ATOM 4967 C C . ASP A 1 626 ? 4.282 -45.980 1.139 1.00 91.38 626 ASP A C 1
ATOM 4969 O O . ASP A 1 626 ? 3.185 -45.426 1.027 1.00 91.38 626 ASP A O 1
ATOM 4973 N N . LEU A 1 627 ? 5.364 -45.550 0.474 1.00 92.25 627 LEU A N 1
ATOM 4974 C CA . LEU A 1 627 ? 5.415 -44.367 -0.395 1.00 92.25 627 LEU A CA 1
ATOM 4975 C C . LEU A 1 627 ? 4.621 -44.516 -1.700 1.00 92.25 627 LEU A C 1
ATOM 4977 O O . LEU A 1 627 ? 4.514 -45.601 -2.262 1.00 92.25 627 LEU A O 1
ATOM 4981 N N . SER A 1 628 ? 4.138 -43.394 -2.234 1.00 93.94 628 SER A N 1
ATOM 4982 C CA . SER A 1 628 ? 3.497 -43.332 -3.549 1.00 93.94 628 SER A CA 1
ATOM 4983 C C . SER A 1 628 ? 4.425 -43.869 -4.655 1.00 93.94 628 SER A C 1
ATOM 4985 O O . SER A 1 628 ? 5.646 -43.710 -4.551 1.00 93.94 628 SER A O 1
ATOM 4987 N N . PRO A 1 629 ? 3.899 -44.445 -5.757 1.00 91.12 629 PRO A N 1
ATOM 4988 C CA . PRO A 1 629 ? 4.739 -44.972 -6.837 1.00 91.12 629 PRO A CA 1
ATOM 4989 C C . PRO A 1 629 ? 5.749 -43.955 -7.391 1.00 91.12 629 PRO A C 1
ATOM 4991 O O . PRO A 1 629 ? 6.899 -44.306 -7.637 1.00 91.12 629 PRO A O 1
ATOM 4994 N N . ALA A 1 630 ? 5.356 -42.681 -7.504 1.00 86.75 630 ALA A N 1
ATOM 4995 C CA . ALA A 1 630 ? 6.224 -41.605 -7.985 1.00 86.75 630 ALA A CA 1
ATOM 4996 C C . ALA A 1 630 ? 7.352 -41.242 -6.996 1.00 86.75 630 ALA A C 1
ATOM 4998 O O . ALA A 1 630 ? 8.457 -40.892 -7.416 1.00 86.75 630 ALA A O 1
ATOM 4999 N N . ASP A 1 631 ? 7.101 -41.336 -5.687 1.00 91.50 631 ASP A N 1
ATOM 5000 C CA . ASP A 1 631 ? 8.125 -41.111 -4.660 1.00 91.50 631 ASP A CA 1
ATOM 5001 C C . ASP A 1 631 ? 9.046 -42.331 -4.503 1.00 91.50 631 ASP A C 1
ATOM 5003 O O . ASP A 1 631 ? 10.254 -42.175 -4.318 1.00 91.50 631 ASP A O 1
ATOM 5007 N N . GLY A 1 632 ? 8.509 -43.545 -4.666 1.00 90.00 632 GLY A N 1
ATOM 5008 C CA . GLY A 1 632 ? 9.289 -44.781 -4.733 1.00 90.00 632 GLY A CA 1
ATOM 5009 C C . GLY A 1 632 ? 10.241 -44.814 -5.936 1.00 90.00 632 GLY A C 1
ATOM 5010 O O . GLY A 1 632 ? 11.428 -45.106 -5.773 1.00 90.00 632 GLY A O 1
ATOM 5011 N N . GLU A 1 633 ? 9.764 -44.448 -7.131 1.00 89.44 633 GLU A N 1
ATOM 5012 C CA . GLU A 1 633 ? 10.603 -44.286 -8.329 1.00 89.44 633 GLU A CA 1
ATOM 5013 C C . GLU A 1 633 ? 11.674 -43.203 -8.135 1.00 89.44 633 GLU A C 1
ATOM 5015 O O . GLU A 1 633 ? 12.841 -43.417 -8.479 1.00 89.44 633 GLU A O 1
ATOM 5020 N N . PHE A 1 634 ? 11.318 -42.070 -7.516 1.00 90.12 634 PHE A N 1
ATOM 5021 C CA . PHE A 1 634 ? 12.284 -41.026 -7.179 1.00 90.12 634 PHE A CA 1
ATOM 5022 C C . PHE A 1 634 ? 13.393 -41.551 -6.256 1.00 90.12 634 PHE A C 1
ATOM 5024 O O . PHE A 1 634 ? 14.569 -41.406 -6.594 1.00 90.12 634 PHE A O 1
ATOM 5031 N N . VAL A 1 635 ? 13.062 -42.225 -5.150 1.00 88.44 635 VAL A N 1
ATOM 5032 C CA . VAL A 1 635 ? 14.066 -42.805 -4.237 1.00 88.44 635 VAL A CA 1
ATOM 5033 C C . VAL A 1 635 ? 14.965 -43.812 -4.960 1.00 88.44 635 VAL A C 1
ATOM 5035 O O . VAL A 1 635 ? 16.189 -43.761 -4.813 1.00 88.44 635 VAL A O 1
ATOM 5038 N N . GLN A 1 636 ? 14.403 -44.676 -5.812 1.00 86.19 636 GLN A N 1
ATOM 5039 C CA . GLN A 1 636 ? 15.206 -45.605 -6.614 1.00 86.19 636 GLN A CA 1
ATOM 5040 C C . GLN A 1 636 ? 16.157 -44.883 -7.583 1.00 86.19 636 GLN A C 1
ATOM 5042 O O . GLN A 1 636 ? 17.295 -45.329 -7.747 1.00 86.19 636 GLN A O 1
ATOM 5047 N N . SER A 1 637 ? 15.746 -43.754 -8.172 1.00 84.62 637 SER A N 1
ATOM 5048 C CA . SER A 1 637 ? 16.618 -42.939 -9.031 1.00 84.62 637 SER A CA 1
ATOM 5049 C C . SER A 1 637 ? 17.817 -42.352 -8.270 1.00 84.62 637 SER A C 1
ATOM 5051 O O . SER A 1 637 ? 18.941 -42.397 -8.773 1.00 84.62 637 SER A O 1
ATOM 5053 N N . GLN A 1 638 ? 17.616 -41.899 -7.025 1.00 83.31 638 GLN A N 1
ATOM 5054 C CA . GLN A 1 638 ? 18.683 -41.344 -6.179 1.00 83.31 638 GLN A CA 1
ATOM 5055 C C . GLN A 1 638 ? 19.698 -42.421 -5.758 1.00 83.31 638 GLN A C 1
ATOM 5057 O O . GLN A 1 638 ? 20.909 -42.199 -5.802 1.00 83.31 638 GLN A O 1
ATOM 5062 N N . ILE A 1 639 ? 19.227 -43.629 -5.426 1.00 78.88 639 ILE A N 1
ATOM 5063 C CA . ILE A 1 639 ? 20.101 -44.764 -5.083 1.00 78.88 639 ILE A CA 1
ATOM 5064 C C . ILE A 1 639 ? 20.964 -45.174 -6.290 1.00 78.88 639 ILE A C 1
ATOM 5066 O O . ILE A 1 639 ? 22.153 -45.457 -6.135 1.00 78.88 639 ILE A O 1
ATOM 5070 N N . GLN A 1 640 ? 20.395 -45.184 -7.500 1.00 66.75 640 GLN A N 1
ATOM 5071 C CA . GLN A 1 640 ? 21.118 -45.552 -8.725 1.00 66.75 640 GLN A CA 1
ATOM 5072 C C . GLN A 1 640 ? 22.149 -44.501 -9.171 1.00 66.75 640 GLN A C 1
ATOM 5074 O O . GLN A 1 640 ? 23.107 -44.853 -9.859 1.00 66.75 640 GLN A O 1
ATOM 5079 N N . ALA A 1 641 ? 21.999 -43.240 -8.753 1.00 53.25 641 ALA A N 1
ATOM 5080 C CA . ALA A 1 641 ? 22.924 -42.155 -9.082 1.00 53.25 641 ALA A CA 1
ATOM 5081 C C . ALA A 1 641 ? 24.255 -42.188 -8.296 1.00 53.25 641 ALA A C 1
ATOM 5083 O O . ALA A 1 641 ? 25.183 -41.461 -8.648 1.00 53.25 641 ALA A O 1
ATOM 5084 N N . THR A 1 642 ? 24.387 -43.026 -7.257 1.00 40.47 642 THR A N 1
ATOM 5085 C CA . THR A 1 642 ? 25.566 -43.036 -6.367 1.00 40.47 642 THR A CA 1
ATOM 5086 C C . THR A 1 642 ? 26.628 -44.068 -6.806 1.00 40.47 642 THR A C 1
ATOM 5088 O O . THR A 1 642 ? 26.373 -45.275 -6.733 1.00 40.47 642 THR A O 1
ATOM 5091 N N . PRO A 1 643 ? 27.851 -43.670 -7.225 1.00 37.19 643 PRO A N 1
ATOM 5092 C CA . PRO A 1 643 ? 28.877 -44.621 -7.664 1.00 37.19 643 PRO A CA 1
ATOM 5093 C C . PRO A 1 643 ? 29.518 -45.396 -6.503 1.00 37.19 643 PRO A C 1
ATOM 5095 O O . PRO A 1 643 ? 29.900 -44.822 -5.485 1.00 37.19 643 PRO A O 1
ATOM 5098 N N . LYS A 1 644 ? 29.745 -46.704 -6.689 1.00 34.03 644 LYS A N 1
ATOM 5099 C CA . LYS A 1 644 ? 30.534 -47.531 -5.757 1.00 34.03 644 LYS A CA 1
ATOM 5100 C C . LYS A 1 644 ? 32.012 -47.118 -5.776 1.00 34.03 644 LYS A C 1
ATOM 5102 O O . LYS A 1 644 ? 32.731 -47.466 -6.712 1.00 34.03 644 LYS A O 1
ATOM 5107 N N . THR A 1 645 ? 32.485 -46.445 -4.732 1.00 31.42 645 THR A N 1
ATOM 5108 C CA . THR A 1 645 ? 33.912 -46.150 -4.537 1.00 31.42 645 THR A CA 1
ATOM 5109 C C . THR A 1 645 ? 34.671 -47.354 -3.973 1.00 31.42 645 THR A C 1
ATOM 5111 O O . THR A 1 645 ? 34.220 -48.045 -3.060 1.00 31.42 645 THR A O 1
ATOM 5114 N N . VAL A 1 646 ? 35.854 -47.614 -4.535 1.00 32.00 646 VAL A N 1
ATOM 5115 C CA . VAL A 1 646 ? 36.762 -48.697 -4.132 1.00 32.00 646 VAL A CA 1
ATOM 5116 C C . VAL A 1 646 ? 37.996 -48.103 -3.453 1.00 32.00 646 VAL A C 1
ATOM 5118 O O . VAL A 1 646 ? 38.698 -47.308 -4.064 1.00 32.00 646 VAL A O 1
ATOM 5121 N N . GLY A 1 647 ? 38.274 -48.555 -2.225 1.00 28.67 647 GLY A N 1
ATOM 5122 C CA . GLY A 1 647 ? 39.613 -48.670 -1.624 1.00 28.67 647 GLY A CA 1
ATOM 5123 C C . GLY A 1 647 ? 40.534 -47.439 -1.584 1.00 28.67 647 GLY A C 1
ATOM 5124 O O . GLY A 1 647 ? 41.336 -47.228 -2.489 1.00 28.67 647 GLY A O 1
ATOM 5125 N N . SER A 1 648 ? 40.553 -46.737 -0.449 1.00 26.70 648 SER A N 1
ATOM 5126 C CA . SER A 1 648 ? 41.616 -45.779 -0.099 1.00 26.70 648 SER A CA 1
ATOM 5127 C C . SER A 1 648 ? 42.921 -46.469 0.329 1.00 26.70 648 SER A C 1
ATOM 5129 O O . SER A 1 648 ? 42.885 -47.528 0.959 1.00 26.70 648 SER A O 1
ATOM 5131 N N . PRO A 1 649 ? 44.065 -45.787 0.157 1.00 31.16 649 PRO A N 1
ATOM 5132 C CA . PRO A 1 649 ? 45.114 -45.764 1.176 1.00 31.16 649 PRO A CA 1
ATOM 5133 C C . PRO A 1 649 ? 45.435 -44.329 1.641 1.00 31.16 649 PRO A C 1
ATOM 5135 O O . PRO A 1 649 ? 45.465 -43.392 0.848 1.00 31.16 649 PRO A O 1
ATOM 5138 N N . GLN A 1 650 ? 45.681 -44.160 2.944 1.00 34.94 650 GLN A N 1
ATOM 5139 C CA . GLN A 1 650 ? 46.104 -42.889 3.558 1.00 34.94 650 GLN A CA 1
ATOM 5140 C C . GLN A 1 650 ? 47.550 -42.508 3.189 1.00 34.94 650 GLN A C 1
ATOM 5142 O O . GLN A 1 650 ? 48.343 -43.381 2.826 1.00 34.94 650 GLN A O 1
ATOM 5147 N N . PRO A 1 651 ? 47.936 -41.239 3.428 1.00 31.91 651 PRO A N 1
ATOM 5148 C CA . PRO A 1 651 ? 49.194 -41.031 4.144 1.00 31.91 651 PRO A CA 1
ATOM 5149 C C . PRO A 1 651 ? 49.163 -40.003 5.296 1.00 31.91 651 PRO A C 1
ATOM 5151 O O . PRO A 1 651 ? 48.555 -38.939 5.246 1.00 31.91 651 PRO A O 1
ATOM 5154 N N . GLU A 1 652 ? 49.912 -40.408 6.315 1.00 25.03 652 GLU A N 1
ATOM 5155 C CA . GLU A 1 652 ? 50.373 -39.826 7.580 1.00 25.03 652 GLU A CA 1
ATOM 5156 C C . GLU A 1 652 ? 50.631 -38.307 7.736 1.00 25.03 652 GLU A C 1
ATOM 5158 O O . GLU A 1 652 ? 51.071 -37.589 6.840 1.00 25.03 652 GLU A O 1
ATOM 5163 N N . LEU A 1 653 ? 50.510 -37.871 8.999 1.00 30.86 653 LEU A N 1
ATOM 5164 C CA . LEU A 1 653 ? 51.002 -36.601 9.550 1.00 30.86 653 LEU A CA 1
ATOM 5165 C C . LEU A 1 653 ? 52.541 -36.525 9.632 1.00 30.86 653 LEU A C 1
ATOM 5167 O O . LEU A 1 653 ? 53.184 -37.434 10.159 1.00 30.86 653 LEU A O 1
ATOM 5171 N N . ARG A 1 654 ? 53.120 -35.347 9.349 1.00 22.81 654 ARG A N 1
ATOM 5172 C CA . ARG A 1 654 ? 54.422 -34.921 9.912 1.00 22.81 654 ARG A CA 1
ATOM 5173 C C . ARG A 1 654 ? 54.434 -33.437 10.299 1.00 22.81 654 ARG A C 1
ATOM 5175 O O . ARG A 1 654 ? 53.666 -32.640 9.775 1.00 22.81 654 ARG A O 1
ATOM 5182 N N . ARG A 1 655 ? 55.268 -33.089 11.288 1.00 26.83 655 ARG A N 1
ATOM 5183 C CA . ARG A 1 655 ? 55.229 -31.819 12.042 1.00 26.83 655 ARG A CA 1
ATOM 5184 C C . ARG A 1 655 ? 56.365 -30.851 11.667 1.00 26.83 655 ARG A C 1
ATOM 5186 O O . ARG A 1 655 ? 57.507 -31.290 11.697 1.00 26.83 655 ARG A O 1
ATOM 5193 N N . GLN A 1 656 ? 56.026 -29.552 11.586 1.00 25.95 656 GLN A N 1
ATOM 5194 C CA . GLN A 1 656 ? 56.812 -28.375 12.050 1.00 25.95 656 GLN A CA 1
ATOM 5195 C C . GLN A 1 656 ? 58.189 -28.070 11.385 1.00 25.95 656 GLN A C 1
ATOM 5197 O O . GLN A 1 656 ? 58.716 -28.941 10.698 1.00 25.95 656 GLN A O 1
ATOM 5202 N N . PRO A 1 657 ? 58.786 -26.853 11.549 1.00 30.55 657 PRO A N 1
ATOM 5203 C CA . PRO A 1 657 ? 58.520 -25.815 12.565 1.00 30.55 657 PRO A CA 1
ATOM 5204 C C . PRO A 1 657 ? 58.285 -24.365 12.076 1.00 30.55 657 PRO A C 1
ATOM 5206 O O . PRO A 1 657 ? 58.263 -24.061 10.891 1.00 30.55 657 PRO A O 1
ATOM 5209 N N . VAL A 1 658 ? 58.072 -23.488 13.065 1.00 27.98 658 VAL A N 1
ATOM 5210 C CA . VAL A 1 658 ? 57.792 -22.043 12.980 1.00 27.98 658 VAL A CA 1
ATOM 5211 C C . VAL A 1 658 ? 59.083 -21.225 13.101 1.00 27.98 658 VAL A C 1
ATOM 5213 O O . VAL A 1 658 ? 59.898 -21.529 13.970 1.00 27.98 658 VAL A O 1
ATOM 5216 N N . GLU A 1 659 ? 59.199 -20.114 12.366 1.00 24.88 659 GLU A N 1
ATOM 5217 C CA . GLU A 1 659 ? 60.121 -19.012 12.692 1.00 24.88 659 GLU A CA 1
ATOM 5218 C C . GLU A 1 659 ? 59.422 -17.639 12.670 1.00 24.88 659 GLU A C 1
ATOM 5220 O O . GLU A 1 659 ? 58.404 -17.444 12.006 1.00 24.88 659 GLU A O 1
ATOM 5225 N N . ARG A 1 660 ? 59.947 -16.692 13.462 1.00 27.11 660 ARG A N 1
ATOM 5226 C CA . ARG A 1 660 ? 59.399 -15.340 13.687 1.00 27.11 660 ARG A CA 1
ATOM 5227 C C . ARG A 1 660 ? 60.257 -14.269 13.007 1.00 27.11 660 ARG A C 1
ATOM 5229 O O . ARG A 1 660 ? 61.462 -14.245 13.226 1.00 27.11 660 ARG A O 1
ATOM 5236 N N . SER A 1 661 ? 59.619 -13.284 12.374 1.00 26.91 661 SER A N 1
ATOM 5237 C CA . SER A 1 661 ? 60.173 -11.935 12.141 1.00 26.91 661 SER A CA 1
ATOM 5238 C C . SER A 1 661 ? 59.005 -10.954 11.947 1.00 26.91 661 SER A C 1
ATOM 5240 O O . SER A 1 661 ? 58.217 -11.114 11.025 1.00 26.91 661 SER A O 1
ATOM 5242 N N . GLN A 1 662 ? 58.634 -10.177 12.969 1.00 26.88 662 GLN A N 1
ATOM 5243 C CA . GLN A 1 662 ? 59.002 -8.759 13.144 1.00 26.88 662 GLN A CA 1
ATOM 5244 C C . GLN A 1 662 ? 58.578 -7.822 11.993 1.00 26.88 662 GLN A C 1
ATOM 5246 O O . GLN A 1 662 ? 59.260 -7.714 10.981 1.00 26.88 662 GLN A O 1
ATOM 5251 N N . PHE A 1 663 ? 57.521 -7.038 12.239 1.00 28.97 663 PHE A N 1
ATOM 5252 C CA . PHE A 1 663 ? 57.236 -5.774 11.550 1.00 28.97 663 PHE A CA 1
ATOM 5253 C C . PHE A 1 663 ? 57.037 -4.660 12.593 1.00 28.97 663 PHE A C 1
ATOM 5255 O O . PHE A 1 663 ? 56.310 -4.881 13.566 1.00 28.97 663 PHE A O 1
ATOM 5262 N N . PRO A 1 664 ? 57.662 -3.478 12.432 1.00 30.75 664 PRO A N 1
ATOM 5263 C CA . PRO A 1 664 ? 57.452 -2.338 13.315 1.00 30.75 664 PRO A CA 1
ATOM 5264 C C . PRO A 1 664 ? 56.311 -1.431 12.830 1.00 30.75 664 PRO A C 1
ATOM 5266 O O . PRO A 1 664 ? 56.126 -1.193 11.640 1.00 30.75 664 PRO A O 1
ATOM 5269 N N . THR A 1 665 ? 55.589 -0.848 13.781 1.00 29.38 665 THR A N 1
ATOM 5270 C CA . THR A 1 665 ? 54.689 0.294 13.567 1.00 29.38 665 THR A CA 1
ATOM 5271 C C . THR A 1 665 ? 55.471 1.568 13.229 1.00 29.38 665 THR A C 1
ATOM 5273 O O . THR A 1 665 ? 56.437 1.836 13.949 1.00 29.38 665 THR A O 1
ATOM 5276 N N . LYS A 1 666 ? 54.982 2.419 12.302 1.00 28.36 666 LYS A N 1
ATOM 5277 C CA . LYS A 1 666 ? 54.584 3.823 12.602 1.00 28.36 666 LYS A CA 1
ATOM 5278 C C . LYS A 1 666 ? 54.241 4.721 11.392 1.00 28.36 666 LYS A C 1
ATOM 5280 O O . LYS A 1 666 ? 54.853 4.637 10.340 1.00 28.36 666 LYS A O 1
ATOM 5285 N N . GLU A 1 667 ? 53.361 5.679 11.711 1.00 26.64 667 GLU A N 1
ATOM 5286 C CA . GLU A 1 667 ? 53.300 7.088 11.259 1.00 26.64 667 GLU A CA 1
ATOM 5287 C C . GLU A 1 667 ? 52.657 7.501 9.913 1.00 26.64 667 GLU A C 1
ATOM 5289 O O . GLU A 1 667 ? 52.942 7.000 8.831 1.00 26.64 667 GLU A O 1
ATOM 5294 N N . ARG A 1 668 ? 51.777 8.512 10.040 1.00 34.31 668 ARG A N 1
ATOM 5295 C CA . ARG A 1 668 ? 51.190 9.347 8.976 1.00 34.31 668 ARG A CA 1
ATOM 5296 C C . ARG A 1 668 ? 52.238 10.319 8.411 1.00 34.31 668 ARG A C 1
ATOM 5298 O O . ARG A 1 668 ? 53.088 10.776 9.174 1.00 34.31 668 ARG A O 1
ATOM 5305 N N . PRO A 1 669 ? 52.025 10.837 7.191 1.00 32.53 669 PRO A N 1
ATOM 5306 C CA . PRO A 1 669 ? 52.420 12.200 6.856 1.00 32.53 669 PRO A CA 1
ATOM 5307 C C . PRO A 1 669 ? 51.235 13.119 6.519 1.00 32.53 669 PRO A C 1
ATOM 5309 O O . PRO A 1 669 ? 50.125 12.691 6.211 1.00 32.53 669 PRO A O 1
ATOM 5312 N N . ALA A 1 670 ? 51.510 14.413 6.647 1.00 27.98 670 ALA A N 1
ATOM 5313 C CA . ALA A 1 670 ? 50.562 15.514 6.628 1.00 27.98 670 ALA A CA 1
ATOM 5314 C C . ALA A 1 670 ? 50.118 15.984 5.227 1.00 27.98 670 ALA A C 1
ATOM 5316 O O . ALA A 1 670 ? 50.772 15.738 4.216 1.00 27.98 670 ALA A O 1
ATOM 5317 N N . THR A 1 671 ? 49.012 16.730 5.254 1.00 32.06 671 THR A N 1
ATOM 5318 C CA . THR A 1 671 ? 48.570 17.790 4.330 1.00 32.06 671 THR A CA 1
ATOM 5319 C C . THR A 1 671 ? 49.520 18.216 3.201 1.00 32.06 671 THR A C 1
ATOM 5321 O O . THR A 1 671 ? 50.650 18.649 3.428 1.00 32.06 671 THR A O 1
ATOM 5324 N N . ARG A 1 672 ? 48.970 18.301 1.982 1.00 28.97 672 ARG A N 1
ATOM 5325 C CA . ARG A 1 672 ? 49.528 19.107 0.890 1.00 28.97 672 ARG A CA 1
ATOM 5326 C C . ARG A 1 672 ? 48.454 20.057 0.363 1.00 28.97 672 ARG A C 1
ATOM 5328 O O . ARG A 1 672 ? 47.337 19.633 0.100 1.00 28.97 672 ARG A O 1
ATOM 5335 N N . GLN A 1 673 ? 48.793 21.339 0.263 1.00 31.03 673 GLN A N 1
ATOM 5336 C CA . GLN A 1 673 ? 47.927 22.364 -0.322 1.00 31.03 673 GLN A CA 1
ATOM 5337 C C . GLN A 1 673 ? 47.832 22.148 -1.836 1.00 31.03 673 GLN A C 1
ATOM 5339 O O . GLN A 1 673 ? 48.870 22.004 -2.485 1.00 31.03 673 GLN A O 1
ATOM 5344 N N . GLU A 1 674 ? 46.623 22.192 -2.394 1.00 30.72 674 GLU A N 1
ATOM 5345 C CA . GLU A 1 674 ? 46.434 22.353 -3.837 1.00 30.72 674 GLU A CA 1
ATOM 5346 C C . GLU A 1 674 ? 46.175 23.817 -4.192 1.00 30.72 674 GLU A C 1
ATOM 5348 O O . GLU A 1 674 ? 45.530 24.569 -3.458 1.00 30.72 674 GLU A O 1
ATOM 5353 N N . VAL A 1 675 ? 46.763 24.227 -5.312 1.00 28.39 675 VAL A N 1
ATOM 5354 C CA . VAL A 1 675 ? 46.787 25.606 -5.798 1.00 28.39 675 VAL A CA 1
ATOM 5355 C C . VAL A 1 675 ? 45.664 25.786 -6.810 1.00 28.39 675 VAL A C 1
ATOM 5357 O O . VAL A 1 675 ? 45.613 25.073 -7.807 1.00 28.39 675 VAL A O 1
ATOM 5360 N N . VAL A 1 676 ? 44.797 26.770 -6.574 1.00 34.38 676 VAL A N 1
ATOM 5361 C CA . VAL A 1 676 ? 43.741 27.171 -7.514 1.00 34.38 676 VAL A CA 1
ATOM 5362 C C . VAL A 1 676 ? 44.364 27.855 -8.740 1.00 34.38 676 VAL A C 1
ATOM 5364 O O . VAL A 1 676 ? 45.070 28.851 -8.565 1.00 34.38 676 VAL A O 1
ATOM 5367 N N . PRO A 1 677 ? 44.089 27.403 -9.978 1.00 32.88 677 PRO A N 1
ATOM 5368 C CA . PRO A 1 677 ? 44.378 28.178 -11.176 1.00 32.88 677 PRO A CA 1
ATOM 5369 C C . PRO A 1 677 ? 43.199 29.108 -11.509 1.00 32.88 677 PRO A C 1
ATOM 5371 O O . PRO A 1 677 ? 42.091 28.659 -11.803 1.00 32.88 677 PRO A O 1
ATOM 5374 N N . GLU A 1 678 ? 43.436 30.420 -11.493 1.00 30.20 678 GLU A N 1
ATOM 5375 C CA . GLU A 1 678 ? 42.470 31.407 -11.989 1.00 30.20 678 GLU A CA 1
ATOM 5376 C C . GLU A 1 678 ? 42.307 31.298 -13.515 1.00 30.20 678 GLU A C 1
ATOM 5378 O O . GLU A 1 678 ? 43.285 31.371 -14.262 1.00 30.20 678 GLU A O 1
ATOM 5383 N N . ILE A 1 679 ? 41.065 31.185 -13.997 1.00 34.94 679 ILE A N 1
ATOM 5384 C CA . ILE A 1 679 ? 40.743 31.255 -15.431 1.00 34.94 679 ILE A CA 1
ATOM 5385 C C . ILE A 1 679 ? 40.289 32.688 -15.769 1.00 34.94 679 ILE A C 1
ATOM 5387 O O . ILE A 1 679 ? 39.303 33.165 -15.196 1.00 34.94 679 ILE A O 1
ATOM 5391 N N . PRO A 1 680 ? 40.953 33.398 -16.703 1.00 32.41 680 PRO A N 1
ATOM 5392 C CA . PRO A 1 680 ? 40.603 34.775 -17.033 1.00 32.41 680 PRO A CA 1
ATOM 5393 C C . PRO A 1 680 ? 39.292 34.859 -17.826 1.00 32.41 680 PRO A C 1
ATOM 5395 O O . PRO A 1 680 ? 39.133 34.249 -18.883 1.00 32.41 680 PRO A O 1
ATOM 5398 N N . ARG A 1 681 ? 38.355 35.686 -17.347 1.00 35.50 681 ARG A N 1
ATOM 5399 C CA . ARG A 1 681 ? 37.111 36.007 -18.062 1.00 35.50 681 ARG A CA 1
ATOM 5400 C C . ARG A 1 681 ? 37.384 36.959 -19.230 1.00 35.50 681 ARG A C 1
ATOM 5402 O O . ARG A 1 681 ? 37.688 38.128 -19.004 1.00 35.50 681 ARG A O 1
ATOM 5409 N N . THR A 1 682 ? 37.147 36.514 -20.461 1.00 33.03 682 THR A N 1
ATOM 5410 C CA . THR A 1 682 ? 36.990 37.395 -21.629 1.00 33.03 682 THR A CA 1
ATOM 5411 C C . THR A 1 682 ? 35.702 37.054 -22.385 1.00 33.03 682 THR A C 1
ATOM 5413 O O . THR A 1 682 ? 35.479 35.923 -22.803 1.00 33.03 682 THR A O 1
ATOM 5416 N N . PHE A 1 683 ? 34.821 38.047 -22.540 1.00 36.56 683 PHE A N 1
ATOM 5417 C CA . PHE A 1 683 ? 33.569 37.925 -23.293 1.00 36.56 683 PHE A CA 1
ATOM 5418 C C . PHE A 1 683 ? 33.751 38.455 -24.727 1.00 36.56 683 PHE A C 1
ATOM 5420 O O . PHE A 1 683 ? 34.145 39.614 -24.880 1.00 36.56 683 PHE A O 1
ATOM 5427 N N . PRO A 1 684 ? 33.390 37.694 -25.775 1.00 38.06 684 PRO A N 1
ATOM 5428 C CA . PRO A 1 684 ? 33.094 38.255 -27.090 1.00 38.06 684 PRO A CA 1
ATOM 5429 C C . PRO A 1 684 ? 31.648 38.809 -27.141 1.00 38.06 684 PRO A C 1
ATOM 5431 O O . PRO A 1 684 ? 30.780 38.358 -26.388 1.00 38.06 684 PRO A O 1
ATOM 5434 N N . PRO A 1 685 ? 31.355 39.801 -28.004 1.00 37.66 685 PRO A N 1
ATOM 5435 C CA . PRO A 1 685 ? 30.058 40.478 -28.029 1.00 37.66 685 PRO A CA 1
ATOM 5436 C C . PRO A 1 685 ? 28.944 39.664 -28.709 1.00 37.66 685 PRO A C 1
ATOM 5438 O O . PRO A 1 685 ? 29.178 38.886 -29.632 1.00 37.66 685 PRO A O 1
ATOM 5441 N N . ARG A 1 686 ? 27.695 39.920 -28.289 1.00 34.59 686 ARG A N 1
ATOM 5442 C CA . ARG A 1 686 ? 26.469 39.374 -28.900 1.00 34.59 686 ARG A CA 1
ATOM 5443 C C . ARG A 1 686 ? 26.378 39.700 -30.396 1.00 34.59 686 ARG A C 1
ATOM 5445 O O . ARG A 1 686 ? 26.367 40.872 -30.768 1.00 34.59 686 ARG A O 1
ATOM 5452 N N . VAL A 1 687 ? 26.146 38.678 -31.218 1.00 34.69 687 VAL A N 1
ATOM 5453 C CA . VAL A 1 687 ? 25.610 38.821 -32.582 1.00 34.69 687 VAL A CA 1
ATOM 5454 C C . VAL A 1 687 ? 24.104 38.552 -32.538 1.00 34.69 687 VAL A C 1
ATOM 5456 O O . VAL A 1 687 ? 23.665 37.569 -31.947 1.00 34.69 687 VAL A O 1
ATOM 5459 N N . ALA A 1 688 ? 23.302 39.441 -33.127 1.00 37.72 688 ALA A N 1
ATOM 5460 C CA . ALA A 1 688 ? 21.849 39.287 -33.188 1.00 37.72 688 ALA A CA 1
ATOM 5461 C C . ALA A 1 688 ? 21.429 38.374 -34.361 1.00 37.72 688 ALA A C 1
ATOM 5463 O O . ALA A 1 688 ? 21.998 38.504 -35.448 1.00 37.72 688 ALA A O 1
ATOM 5464 N N . PRO A 1 689 ? 20.422 37.495 -34.195 1.00 39.06 689 PRO A N 1
ATOM 5465 C CA . PRO A 1 689 ? 19.884 36.709 -35.301 1.00 39.06 689 PRO A CA 1
ATOM 5466 C C . PRO A 1 689 ? 19.032 37.584 -36.247 1.00 39.06 689 PRO A C 1
ATOM 5468 O O . PRO A 1 689 ? 18.313 38.475 -35.781 1.00 39.06 689 PRO A O 1
ATOM 5471 N N . PRO A 1 690 ? 19.071 37.349 -37.572 1.00 35.50 690 PRO A N 1
ATOM 5472 C CA . PRO A 1 690 ? 18.268 38.097 -38.535 1.00 35.50 690 PRO A CA 1
ATOM 5473 C C . PRO A 1 690 ? 16.790 37.681 -38.505 1.00 35.50 690 PRO A C 1
ATOM 5475 O O . PRO A 1 690 ? 16.451 36.510 -38.344 1.00 35.50 690 PRO A O 1
ATOM 5478 N N . SER A 1 691 ? 15.891 38.644 -38.720 1.00 36.88 691 SER A N 1
ATOM 5479 C CA . SER A 1 691 ? 14.446 38.398 -38.805 1.00 36.88 691 SER A CA 1
ATOM 5480 C C . SER A 1 691 ? 14.071 37.582 -40.057 1.00 36.88 691 SER A C 1
ATOM 5482 O O . SER A 1 691 ? 14.590 37.869 -41.141 1.00 36.88 691 SER A O 1
ATOM 5484 N N . PRO A 1 692 ? 13.129 36.622 -39.972 1.00 37.91 692 PRO A N 1
ATOM 5485 C CA . PRO A 1 692 ? 12.714 35.833 -41.127 1.00 37.91 692 PRO A CA 1
ATOM 5486 C C . PRO A 1 692 ? 11.884 36.667 -42.114 1.00 37.91 692 PRO A C 1
ATOM 5488 O O . PRO A 1 692 ? 10.952 37.385 -41.739 1.00 37.91 692 PRO A O 1
ATOM 5491 N N . ARG A 1 693 ? 12.193 36.547 -43.411 1.00 31.47 693 ARG A N 1
ATOM 5492 C CA . ARG A 1 693 ? 11.380 37.142 -44.482 1.00 31.47 693 ARG A CA 1
ATOM 5493 C C . ARG A 1 693 ? 10.080 36.359 -44.659 1.00 31.47 693 ARG A C 1
ATOM 5495 O O . ARG A 1 693 ? 10.100 35.141 -44.804 1.00 31.47 693 ARG A O 1
ATOM 5502 N N . ARG A 1 694 ? 8.958 37.079 -44.767 1.00 34.12 694 ARG A N 1
ATOM 5503 C CA . ARG A 1 694 ? 7.700 36.533 -45.297 1.00 34.12 694 ARG A CA 1
ATOM 5504 C C . ARG A 1 694 ? 7.919 35.958 -46.699 1.00 34.12 694 ARG A C 1
ATOM 5506 O O . ARG A 1 694 ? 8.333 36.690 -47.595 1.00 34.12 694 ARG A O 1
ATOM 5513 N N . SER A 1 695 ? 7.484 34.722 -46.909 1.00 31.39 695 SER A N 1
ATOM 5514 C CA . SER A 1 695 ? 6.871 34.309 -48.173 1.00 31.39 695 SER A CA 1
ATOM 5515 C C . SER A 1 695 ? 5.456 33.824 -47.858 1.00 31.39 695 SER A C 1
ATOM 5517 O O . SER A 1 695 ? 5.230 33.151 -46.854 1.00 31.39 695 SER A O 1
ATOM 5519 N N . GLN A 1 696 ? 4.477 34.276 -48.640 1.00 35.59 696 GLN A N 1
ATOM 5520 C CA . GLN A 1 696 ? 3.080 33.882 -48.478 1.00 35.59 696 GLN A CA 1
ATOM 5521 C C . GLN A 1 696 ? 2.784 32.743 -49.447 1.00 35.59 696 GLN A C 1
ATOM 5523 O O . GLN A 1 696 ? 2.804 32.962 -50.654 1.00 35.59 696 GLN A O 1
ATOM 5528 N N . THR A 1 697 ? 2.420 31.577 -48.920 1.00 31.72 697 THR A N 1
ATOM 5529 C CA . THR A 1 697 ? 1.698 30.566 -49.699 1.00 31.72 697 THR A CA 1
ATOM 5530 C C . THR A 1 697 ? 0.547 30.054 -48.848 1.00 31.72 697 THR A C 1
ATOM 5532 O O . THR A 1 697 ? 0.742 29.593 -47.727 1.00 31.72 697 THR A O 1
ATOM 5535 N N . THR A 1 698 ? -0.674 30.237 -49.338 1.00 38.31 698 THR A N 1
ATOM 5536 C CA . THR A 1 698 ? -1.909 29.984 -48.594 1.00 38.31 698 THR A CA 1
ATOM 5537 C C . THR A 1 698 ? -2.283 28.508 -48.596 1.00 38.31 698 THR A C 1
ATOM 5539 O O . THR A 1 698 ? -2.670 27.983 -49.635 1.00 38.31 698 THR A O 1
ATOM 5542 N N . PHE A 1 699 ? -2.304 27.894 -47.415 1.00 33.84 699 PHE A N 1
ATOM 5543 C CA . PHE A 1 699 ? -3.181 26.767 -47.098 1.00 33.84 699 PHE A CA 1
ATOM 5544 C C . PHE A 1 699 ? -3.900 27.086 -45.783 1.00 33.84 699 PHE A C 1
ATOM 5546 O O . PHE A 1 699 ? -3.264 27.491 -44.812 1.00 33.84 699 PHE A O 1
ATOM 5553 N N . GLN A 1 700 ? -5.230 26.964 -45.763 1.00 36.00 700 GLN A N 1
ATOM 5554 C CA . GLN A 1 700 ? -6.027 27.102 -44.542 1.00 36.00 700 GLN A CA 1
ATOM 5555 C C . GLN A 1 700 ? -6.184 25.726 -43.881 1.00 36.00 700 GLN A C 1
ATOM 5557 O O . GLN A 1 700 ? -6.846 24.871 -44.468 1.00 36.00 700 GLN A O 1
ATOM 5562 N N . PRO A 1 701 ? -5.659 25.502 -42.666 1.00 36.06 701 PRO A N 1
ATOM 5563 C CA . PRO A 1 701 ? -6.156 24.443 -41.806 1.00 36.06 701 PRO A CA 1
ATOM 5564 C C . PRO A 1 701 ? -7.440 24.915 -41.108 1.00 36.06 701 PRO A C 1
ATOM 5566 O O . PRO A 1 701 ? -7.543 26.062 -40.659 1.00 36.06 701 PRO A O 1
ATOM 5569 N N . SER A 1 702 ? -8.425 24.025 -41.010 1.00 40.09 702 SER A N 1
ATOM 5570 C CA . SER A 1 702 ? -9.673 24.262 -40.282 1.00 40.09 702 SER A CA 1
ATOM 5571 C C . SER A 1 702 ? -9.390 24.670 -38.834 1.00 40.09 702 SER A C 1
ATOM 5573 O O . SER A 1 702 ? -8.630 23.999 -38.136 1.00 40.09 702 SER A O 1
ATOM 5575 N N . ARG A 1 703 ? -10.011 25.757 -38.355 1.00 35.56 703 ARG A N 1
ATOM 5576 C CA . ARG A 1 703 ? -9.910 26.145 -36.938 1.00 35.56 703 ARG A CA 1
ATOM 5577 C C . ARG A 1 703 ? -10.455 25.017 -36.050 1.00 35.56 703 ARG A C 1
ATOM 5579 O O . ARG A 1 703 ? -11.587 24.597 -36.293 1.00 35.56 703 ARG A O 1
ATOM 5586 N N . PRO A 1 704 ? -9.743 24.594 -34.989 1.00 39.34 704 PRO A N 1
ATOM 5587 C CA . PRO A 1 704 ? -10.365 23.789 -33.950 1.00 39.34 704 PRO A CA 1
ATOM 5588 C C . PRO A 1 704 ? -11.473 24.615 -33.287 1.00 39.34 704 PRO A C 1
ATOM 5590 O O . PRO A 1 704 ? -11.276 25.782 -32.932 1.00 39.34 704 PRO A O 1
ATOM 5593 N N . VAL A 1 705 ? -12.653 24.014 -33.136 1.00 41.91 705 VAL A N 1
ATOM 5594 C CA . VAL A 1 705 ? -13.743 24.606 -32.358 1.00 41.91 705 VAL A CA 1
ATOM 5595 C C . VAL A 1 705 ? -13.350 24.505 -30.891 1.00 41.91 705 VAL A C 1
ATOM 5597 O O . VAL A 1 705 ? -13.460 23.443 -30.286 1.00 41.91 705 VAL A O 1
ATOM 5600 N N . VAL A 1 706 ? -12.866 25.609 -30.322 1.00 42.69 706 VAL A N 1
ATOM 5601 C CA . VAL A 1 706 ? -12.674 25.719 -28.873 1.00 42.69 706 VAL A CA 1
ATOM 5602 C C . VAL A 1 706 ? -14.064 25.635 -28.231 1.00 42.69 706 VAL A C 1
ATOM 5604 O O . VAL A 1 706 ? -14.896 26.504 -28.523 1.00 42.69 706 VAL A O 1
ATOM 5607 N N . PRO A 1 707 ? -14.362 24.619 -27.398 1.00 43.91 707 PRO A N 1
ATOM 5608 C CA . PRO A 1 707 ? -15.636 24.568 -26.697 1.00 43.91 707 PRO A CA 1
ATOM 5609 C C . PRO A 1 707 ? -15.749 25.803 -25.802 1.00 43.91 707 PRO A C 1
ATOM 5611 O O . PRO A 1 707 ? -14.788 26.195 -25.138 1.00 43.91 707 PRO A O 1
ATOM 5614 N N . SER A 1 708 ? -16.917 26.449 -25.804 1.00 46.16 708 SER A N 1
ATOM 5615 C CA . SER A 1 708 ? -17.154 27.573 -24.895 1.00 46.16 708 SER A CA 1
ATOM 5616 C C . SER A 1 708 ? -16.968 27.101 -23.449 1.00 46.16 708 SER A C 1
ATOM 5618 O O . SER A 1 708 ? -17.423 25.999 -23.128 1.00 46.16 708 SER A O 1
ATOM 5620 N N . PRO A 1 709 ? -16.311 27.890 -22.577 1.00 53.09 709 PRO A N 1
ATOM 5621 C CA . PRO A 1 709 ? -16.141 27.503 -21.184 1.00 53.09 709 PRO A CA 1
ATOM 5622 C C . PRO A 1 709 ? -17.517 27.243 -20.551 1.00 53.09 709 PRO A C 1
ATOM 5624 O O . PRO A 1 709 ? -18.476 27.953 -20.883 1.00 53.09 709 PRO A O 1
ATOM 5627 N N . PRO A 1 710 ? -17.641 26.233 -19.670 1.00 56.94 710 PRO A N 1
ATOM 5628 C CA . PRO A 1 710 ? -18.916 25.901 -19.052 1.00 56.94 710 PRO A CA 1
ATOM 5629 C C . PRO A 1 710 ? -19.485 27.126 -18.321 1.00 56.94 710 PRO A C 1
ATOM 5631 O O . PRO A 1 710 ? -18.715 27.908 -17.749 1.00 56.94 710 PRO A O 1
ATOM 5634 N N . PRO A 1 711 ? -20.818 27.321 -18.330 1.00 60.50 711 PRO A N 1
ATOM 5635 C CA . PRO A 1 711 ? -21.427 28.442 -17.633 1.00 60.50 711 PRO A CA 1
ATOM 5636 C C . PRO A 1 711 ? -21.055 28.366 -16.144 1.00 60.50 711 PRO A C 1
ATOM 5638 O O . PRO A 1 711 ? -21.180 27.292 -15.546 1.00 60.50 711 PRO A O 1
ATOM 5641 N N . PRO A 1 712 ? -20.572 29.468 -15.548 1.00 70.75 712 PRO A N 1
ATOM 5642 C CA . PRO A 1 712 ? -20.040 29.430 -14.196 1.00 70.75 712 PRO A CA 1
ATOM 5643 C C . PRO A 1 712 ? -21.079 28.993 -13.154 1.00 70.75 712 PRO A C 1
ATOM 5645 O O . PRO A 1 712 ? -22.293 29.180 -13.306 1.00 70.75 712 PRO A O 1
ATOM 5648 N N . ARG A 1 713 ? -20.585 28.304 -12.119 1.00 79.50 713 ARG A N 1
ATOM 5649 C CA . ARG A 1 713 ? -21.422 27.558 -11.176 1.00 79.50 713 ARG A CA 1
ATOM 5650 C C . ARG A 1 713 ? -22.256 28.539 -10.351 1.00 79.50 713 ARG A C 1
ATOM 5652 O O . ARG A 1 713 ? -21.740 29.507 -9.793 1.00 79.50 713 ARG A O 1
ATOM 5659 N N . ARG A 1 714 ? -23.563 28.287 -10.269 1.00 82.75 714 ARG A N 1
ATOM 5660 C CA . ARG A 1 714 ? -24.478 29.058 -9.421 1.00 82.75 714 ARG A CA 1
ATOM 5661 C C . ARG A 1 714 ? -24.506 28.458 -8.024 1.00 82.75 714 ARG A C 1
ATOM 5663 O O . ARG A 1 714 ? -24.804 27.277 -7.876 1.00 82.75 714 ARG A O 1
ATOM 5670 N N . ILE A 1 715 ? -24.212 29.278 -7.022 1.00 80.50 715 ILE A N 1
ATOM 5671 C CA . ILE A 1 715 ? -24.062 28.861 -5.625 1.00 80.50 715 ILE A CA 1
ATOM 5672 C C . ILE A 1 715 ? -25.110 29.598 -4.786 1.00 80.50 715 ILE A C 1
ATOM 5674 O O . ILE A 1 715 ? -25.263 30.815 -4.915 1.00 80.50 715 ILE A O 1
ATOM 5678 N N . VAL A 1 716 ? -25.835 28.864 -3.936 1.00 85.94 716 VAL A N 1
ATOM 5679 C CA . VAL A 1 716 ? -26.657 29.450 -2.864 1.00 85.94 716 VAL A CA 1
ATOM 5680 C C . VAL A 1 716 ? -25.693 29.975 -1.807 1.00 85.94 716 VAL A C 1
ATOM 5682 O O . VAL A 1 716 ? -24.928 29.191 -1.254 1.00 85.94 716 VAL A O 1
ATOM 5685 N N . VAL A 1 717 ? -25.689 31.282 -1.543 1.00 77.31 717 VAL A N 1
ATOM 5686 C CA . VAL A 1 717 ? -24.748 31.873 -0.579 1.00 77.31 717 VAL A CA 1
ATOM 5687 C C . VAL A 1 717 ? -25.095 31.418 0.848 1.00 77.31 717 VAL A C 1
ATOM 5689 O O . VAL A 1 717 ? -26.224 31.661 1.284 1.00 77.31 717 VAL A O 1
ATOM 5692 N N . PRO A 1 718 ? -24.147 30.789 1.575 1.00 77.94 718 PRO A N 1
ATOM 5693 C CA . PRO A 1 718 ? -24.290 30.447 2.986 1.00 77.94 718 PRO A CA 1
ATOM 5694 C C . PRO A 1 718 ? -24.646 31.637 3.879 1.00 77.94 718 PRO A C 1
ATOM 5696 O O . PRO A 1 718 ? -24.290 32.787 3.616 1.00 77.94 718 PRO A O 1
ATOM 5699 N N . ASP A 1 719 ? -25.348 31.347 4.968 1.00 78.25 719 ASP A N 1
ATOM 5700 C CA . ASP A 1 719 ? -26.000 32.344 5.817 1.00 78.25 719 ASP A CA 1
ATOM 5701 C C . ASP A 1 719 ? -25.005 33.244 6.587 1.00 78.25 719 ASP A C 1
ATOM 5703 O O . ASP A 1 719 ? -25.271 34.425 6.843 1.00 78.25 719 ASP A O 1
ATOM 5707 N N . ASP A 1 720 ? -23.827 32.703 6.906 1.00 76.44 720 ASP A N 1
ATOM 5708 C CA . ASP A 1 720 ? -22.683 33.406 7.488 1.00 76.44 720 ASP A CA 1
ATOM 5709 C C . ASP A 1 720 ? -22.060 34.393 6.483 1.00 76.44 720 ASP A C 1
ATOM 5711 O O . ASP A 1 720 ? -21.844 35.562 6.821 1.00 76.44 720 ASP A O 1
ATOM 5715 N N . LEU A 1 721 ? -21.865 33.975 5.226 1.00 74.25 721 LEU A N 1
ATOM 5716 C CA . LEU A 1 721 ? -21.369 34.828 4.145 1.00 74.25 721 LEU A CA 1
ATOM 5717 C C . LEU A 1 721 ? -22.394 35.907 3.767 1.00 74.25 721 LEU A C 1
ATOM 5719 O O . LEU A 1 721 ? -22.017 37.067 3.580 1.00 74.25 721 LEU A O 1
ATOM 5723 N N . SER A 1 722 ? -23.688 35.575 3.739 1.00 80.31 722 SER A N 1
ATOM 5724 C CA . SER A 1 722 ? -24.775 36.546 3.562 1.00 80.31 722 SER A CA 1
ATOM 5725 C C . SER A 1 722 ? -24.696 37.666 4.601 1.00 80.31 722 SER A C 1
ATOM 5727 O O . SER A 1 722 ? -24.668 38.848 4.241 1.00 80.31 722 SER A O 1
ATOM 5729 N N . LYS A 1 723 ? -24.556 37.308 5.885 1.00 76.38 723 LYS A N 1
ATOM 5730 C CA . LYS A 1 723 ? -24.424 38.266 6.992 1.00 76.38 723 LYS A CA 1
ATOM 5731 C C . LYS A 1 723 ? -23.110 39.060 6.940 1.00 76.38 723 LYS A C 1
ATOM 5733 O O . LYS A 1 723 ? -23.127 40.263 7.189 1.00 76.38 723 LYS A O 1
ATOM 5738 N N . ARG A 1 724 ? -21.983 38.416 6.609 1.00 73.81 724 ARG A N 1
ATOM 5739 C CA . ARG A 1 724 ? -20.637 39.024 6.611 1.00 73.81 724 ARG A CA 1
ATOM 5740 C C . ARG A 1 724 ? -20.398 39.972 5.433 1.00 73.81 724 ARG A C 1
ATOM 5742 O O . ARG A 1 724 ? -19.720 40.985 5.597 1.00 73.81 724 ARG A O 1
ATOM 5749 N N . PHE A 1 725 ? -20.967 39.682 4.262 1.00 75.44 725 PHE A N 1
ATOM 5750 C CA . PHE A 1 725 ? -20.725 40.455 3.036 1.00 75.44 725 PHE A CA 1
ATOM 5751 C C . PHE A 1 725 ? -21.895 41.355 2.609 1.00 75.44 725 PHE A C 1
ATOM 5753 O O . PHE A 1 725 ? -21.695 42.218 1.749 1.00 75.44 725 PHE A O 1
ATOM 5760 N N . GLY A 1 726 ? -23.062 41.241 3.255 1.00 78.94 726 GLY A N 1
ATOM 5761 C CA . GLY A 1 726 ? -24.256 42.041 2.951 1.00 78.94 726 GLY A CA 1
ATOM 5762 C C . GLY A 1 726 ? -25.035 41.519 1.741 1.00 78.94 726 GLY A C 1
ATOM 5763 O O . GLY A 1 726 ? -25.630 42.299 1.001 1.00 78.94 726 GLY A O 1
ATOM 5764 N N . ILE A 1 727 ? -24.990 40.205 1.514 1.00 80.19 727 ILE A N 1
ATOM 5765 C CA . ILE A 1 72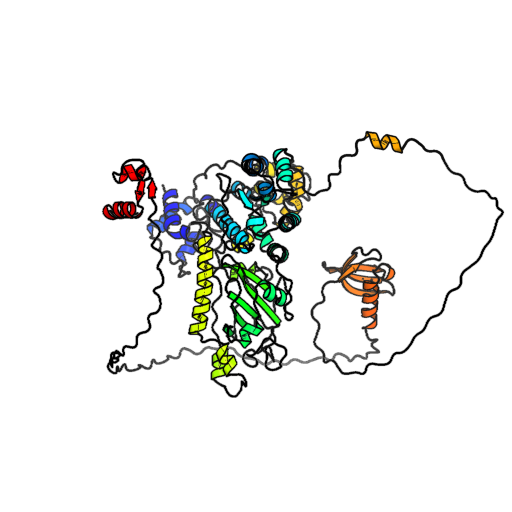7 ? -25.701 39.525 0.426 1.00 80.19 727 ILE A CA 1
ATOM 5766 C C . ILE A 1 727 ? -27.045 39.022 0.989 1.00 80.19 727 ILE A C 1
ATOM 5768 O O . ILE A 1 727 ? -27.056 38.498 2.105 1.00 80.19 727 ILE A O 1
ATOM 5772 N N . PRO A 1 728 ? -28.180 39.140 0.270 1.00 82.50 728 PRO A N 1
ATOM 5773 C CA . PRO A 1 728 ? -29.452 38.591 0.740 1.00 82.50 728 PRO A CA 1
ATOM 5774 C C . PRO A 1 728 ? -29.341 37.093 1.064 1.00 82.50 728 PRO A C 1
ATOM 5776 O O . PRO A 1 728 ? -28.685 36.346 0.335 1.00 82.50 728 PRO A O 1
ATOM 5779 N N . ARG A 1 729 ? -29.969 36.648 2.158 1.00 78.44 729 ARG A N 1
ATOM 5780 C CA . ARG A 1 729 ? -29.996 35.226 2.540 1.00 78.44 729 ARG A CA 1
ATOM 5781 C C . ARG A 1 729 ? -30.629 34.378 1.441 1.00 78.44 729 ARG A C 1
ATOM 5783 O O . ARG A 1 729 ? -31.632 34.784 0.856 1.00 78.44 729 ARG A O 1
ATOM 5790 N N . GLY A 1 730 ? -30.035 33.219 1.161 1.00 75.31 730 GLY A N 1
ATOM 5791 C CA . GLY A 1 730 ? -30.491 32.318 0.099 1.00 75.31 730 GLY A CA 1
ATOM 5792 C C . GLY A 1 730 ? -30.311 32.861 -1.325 1.00 75.31 730 GLY A C 1
ATOM 5793 O O . GLY A 1 730 ? -30.839 32.273 -2.268 1.00 75.31 730 GLY A O 1
ATOM 5794 N N . ALA A 1 731 ? -29.586 33.972 -1.520 1.00 79.06 731 ALA A N 1
ATOM 5795 C CA . ALA A 1 731 ? -29.301 34.476 -2.858 1.00 79.06 731 ALA A CA 1
ATOM 5796 C C . ALA A 1 731 ? -28.471 33.460 -3.654 1.00 79.06 731 ALA A C 1
ATOM 5798 O O . ALA A 1 731 ? -27.425 33.000 -3.199 1.00 79.06 731 ALA A O 1
ATOM 5799 N N . ILE A 1 732 ? -28.917 33.166 -4.874 1.00 85.62 732 ILE A N 1
ATOM 5800 C CA . ILE A 1 732 ? -28.162 32.366 -5.836 1.00 85.62 732 ILE A CA 1
ATOM 5801 C C . ILE A 1 732 ? -27.327 33.326 -6.680 1.00 85.62 732 ILE A C 1
ATOM 5803 O O . ILE A 1 732 ? -27.882 34.107 -7.458 1.00 85.62 732 ILE A O 1
ATOM 5807 N N . ILE A 1 733 ? -26.003 33.273 -6.540 1.00 83.69 733 ILE A N 1
ATOM 5808 C CA . ILE A 1 733 ? -25.085 34.106 -7.326 1.00 83.69 733 ILE A CA 1
ATOM 5809 C C . ILE A 1 733 ? -24.079 33.263 -8.099 1.00 83.69 733 ILE A C 1
ATOM 5811 O O . ILE A 1 733 ? -23.852 32.089 -7.812 1.00 83.69 733 ILE A O 1
ATOM 5815 N N . ASP A 1 734 ? -23.500 33.892 -9.115 1.00 85.88 734 ASP A N 1
ATOM 5816 C CA . ASP A 1 734 ? -22.413 33.320 -9.892 1.00 85.88 734 ASP A CA 1
ATOM 5817 C C . ASP A 1 734 ? -21.127 33.206 -9.066 1.00 85.88 734 ASP A C 1
ATOM 5819 O O . ASP A 1 734 ? -20.767 34.151 -8.356 1.00 85.88 734 ASP A O 1
ATOM 5823 N N . GLU A 1 735 ? -20.398 32.100 -9.208 1.00 79.12 735 GLU A N 1
ATOM 5824 C CA . GLU A 1 735 ? -19.134 31.876 -8.504 1.00 79.12 735 GLU A CA 1
ATOM 5825 C C . GLU A 1 735 ? -18.109 33.000 -8.745 1.00 79.12 735 GLU A C 1
ATOM 5827 O O . GLU A 1 735 ? -17.472 33.464 -7.796 1.00 79.12 735 GLU A O 1
ATOM 5832 N N . ASN A 1 736 ? -17.987 33.528 -9.971 1.00 80.81 736 ASN A N 1
ATOM 5833 C CA . ASN A 1 736 ? -17.050 34.627 -10.243 1.00 80.81 736 ASN A CA 1
ATOM 5834 C C . ASN A 1 736 ? -17.482 35.920 -9.548 1.00 80.81 736 ASN A C 1
ATOM 5836 O O . ASN A 1 736 ? -16.640 36.704 -9.105 1.00 80.81 736 ASN A O 1
ATOM 5840 N N . ARG A 1 737 ? -18.795 36.138 -9.411 1.00 79.62 737 ARG A N 1
ATOM 5841 C CA . ARG A 1 737 ? -19.343 37.291 -8.692 1.00 79.62 737 ARG A CA 1
ATOM 5842 C C . ARG A 1 737 ? -19.125 37.165 -7.184 1.00 79.62 737 ARG A C 1
ATOM 5844 O O . ARG A 1 737 ? -18.807 38.170 -6.554 1.00 79.62 737 ARG A O 1
ATOM 5851 N N . LEU A 1 738 ? -19.225 35.959 -6.618 1.00 78.94 738 LEU A N 1
ATOM 5852 C CA . LEU A 1 738 ? -18.833 35.702 -5.228 1.00 78.94 738 LEU A CA 1
ATOM 5853 C C . LEU A 1 738 ? -17.332 35.972 -5.030 1.00 78.94 738 LEU A C 1
ATOM 5855 O O . LEU A 1 738 ? -16.973 36.762 -4.159 1.00 78.94 738 LEU A O 1
ATOM 5859 N N . ARG A 1 739 ? -16.466 35.420 -5.894 1.00 78.12 739 ARG A N 1
ATOM 5860 C CA . ARG A 1 739 ? -15.010 35.665 -5.870 1.00 78.12 739 ARG A CA 1
ATOM 5861 C C . ARG A 1 739 ? -14.671 37.164 -5.945 1.00 78.12 739 ARG A C 1
ATOM 5863 O O . ARG A 1 739 ? -13.825 37.622 -5.185 1.00 78.12 739 ARG A O 1
ATOM 5870 N N . GLN A 1 740 ? -15.364 37.949 -6.778 1.00 78.75 740 GLN A N 1
ATOM 5871 C CA . GLN A 1 740 ? -15.196 39.412 -6.830 1.00 78.75 740 GLN A CA 1
ATOM 5872 C C . GLN A 1 740 ? -15.651 40.133 -5.550 1.00 78.75 740 GLN A C 1
ATOM 5874 O O . GLN A 1 740 ? -14.980 41.067 -5.112 1.00 78.75 740 GLN A O 1
ATOM 5879 N N . ILE A 1 741 ? -16.767 39.723 -4.935 1.00 76.31 741 ILE A N 1
ATOM 5880 C CA . ILE A 1 741 ? -17.246 40.316 -3.672 1.00 76.31 741 ILE A CA 1
ATOM 5881 C C . ILE A 1 741 ? -16.251 40.053 -2.533 1.00 76.31 741 ILE A C 1
ATOM 5883 O O . ILE A 1 741 ? -15.987 40.957 -1.740 1.00 76.31 741 ILE A O 1
ATOM 5887 N N . LEU A 1 742 ? -15.674 38.848 -2.483 1.00 74.62 742 LEU A N 1
ATOM 5888 C CA . LEU A 1 742 ? -14.634 38.481 -1.519 1.00 74.62 742 LEU A CA 1
ATOM 5889 C C . LEU A 1 742 ? -13.336 39.270 -1.769 1.00 74.62 742 LEU A C 1
ATOM 5891 O O . LEU A 1 742 ? -12.801 39.880 -0.844 1.00 74.62 742 LEU A O 1
ATOM 5895 N N . ALA A 1 743 ? -12.870 39.339 -3.022 1.00 70.19 743 ALA A N 1
ATOM 5896 C CA . ALA A 1 743 ? -11.649 40.059 -3.392 1.00 70.19 743 ALA A CA 1
ATOM 5897 C C . ALA A 1 743 ? -11.719 41.564 -3.072 1.00 70.19 743 ALA A C 1
ATOM 5899 O O . ALA A 1 743 ? -10.776 42.119 -2.514 1.00 70.19 743 ALA A O 1
ATOM 5900 N N . ASN A 1 744 ? -12.855 42.216 -3.344 1.00 64.31 744 ASN A N 1
ATOM 5901 C CA . ASN A 1 744 ? -13.040 43.656 -3.122 1.00 64.31 744 ASN A CA 1
ATOM 5902 C C . ASN A 1 744 ? -13.180 44.063 -1.637 1.00 64.31 744 ASN A C 1
ATOM 5904 O O . ASN A 1 744 ? -13.354 45.249 -1.356 1.00 64.31 744 ASN A O 1
ATOM 5908 N N . LYS A 1 745 ? -13.147 43.115 -0.686 1.00 64.94 745 LYS A N 1
ATOM 5909 C CA . LYS A 1 745 ? -13.283 43.383 0.760 1.00 64.94 745 LYS A CA 1
ATOM 5910 C C . LYS A 1 745 ? -12.192 42.759 1.645 1.00 64.94 745 LYS A C 1
ATOM 5912 O O . LYS A 1 745 ? -12.315 42.826 2.868 1.00 64.94 745 LYS A O 1
ATOM 5917 N N . ARG A 1 746 ? -11.122 42.189 1.080 1.00 50.00 746 ARG A N 1
ATOM 5918 C CA . ARG A 1 746 ? -10.003 41.656 1.878 1.00 50.00 746 ARG A CA 1
ATOM 5919 C C . ARG A 1 746 ? -9.181 42.776 2.538 1.00 50.00 746 ARG A C 1
ATOM 5921 O O . ARG A 1 746 ? -8.385 43.447 1.888 1.00 50.00 746 ARG A O 1
ATOM 5928 N N . GLY A 1 747 ? -9.331 42.905 3.858 1.00 42.78 747 GLY A N 1
ATOM 5929 C CA . GLY A 1 747 ? -8.167 43.065 4.738 1.00 42.78 747 GLY A CA 1
ATOM 5930 C C . GLY A 1 747 ? -7.373 41.744 4.808 1.00 42.78 747 GLY A C 1
ATOM 5931 O O . GLY A 1 747 ? -7.827 40.748 4.242 1.00 42.78 747 GLY A O 1
ATOM 5932 N N . PRO A 1 748 ? -6.188 41.715 5.438 1.00 39.69 748 PRO A N 1
ATOM 5933 C CA . PRO A 1 748 ? -5.297 40.555 5.371 1.00 39.69 748 PRO A CA 1
ATOM 5934 C C . PRO A 1 748 ? -5.852 39.325 6.111 1.00 39.69 748 PRO A C 1
ATOM 5936 O O . PRO A 1 748 ? -6.516 39.471 7.135 1.00 39.69 748 PRO A O 1
ATOM 5939 N N . SER A 1 749 ? -5.469 38.136 5.619 1.00 41.28 749 SER A N 1
ATOM 5940 C CA . SER A 1 749 ? -5.866 36.784 6.065 1.00 41.28 749 SER A CA 1
ATOM 5941 C C . SER A 1 749 ? -7.254 36.286 5.597 1.00 41.28 749 SER A C 1
ATOM 5943 O O . SER A 1 749 ? -8.240 37.022 5.649 1.00 41.28 749 SER A O 1
ATOM 5945 N N . LEU A 1 750 ? -7.279 35.002 5.185 1.00 35.00 750 LEU A N 1
ATOM 5946 C CA . LEU A 1 750 ? -8.276 34.199 4.432 1.00 35.00 750 LEU A CA 1
ATOM 5947 C C . LEU A 1 750 ? -8.142 34.254 2.912 1.00 35.00 750 LEU A C 1
ATOM 5949 O O . LEU A 1 750 ? -8.933 34.994 2.283 1.00 35.00 750 LEU A O 1
#

Secondary structure (DSSP, 8-state):
-HHHHHHHHHHHHTTTTTTTTT--TTS---TT-HHHHHT-TTT--TT-TTT-HHHHHHHT---TT------HHHHHHHHHHHHTT---PPPP------HHHHHHHHHIIIIII--SHHHHHHEEEEE-HHHHHTT--HHHHHHHHHHHHHHHHHT---SS-----BSSTTS-EEEEEHHHHT--HHHHHHHHHT-S--EE--SHHHHHHHHHHTSS-SEEEHHHHHHHHTSHHHHHHHTT--SBHHHHHHHHT--HHHHHHTT--EEEEES--SSBSS-EEEEEEE-SSSEEEEEEB-S-SSGGG-TTT--B-SSSSTTB---SEEEEEEE-TTS-EEEEEEETTSBEESB--TTTBB-TTSTT-B-BTTHHHHHHTTTSS-----SHHHHHHH-TTS-TTHHHHHHHS--HHHHHHHHHHHHHHHHHHHHHTT-----SSS-HHHHHHHHHTSPB-HHHHHHHHTS-HHHHHHHHHH---TT-TTGGGGSTT--B-HHHHHHHHHHHHHHTT--EESSS-------TTTHHHHS---------------------------------------PPP-PPPPPPPEEEEBTTS-EEEEEEEEEESSSSEEEEEETTS-EEEEETTTB-HHHHHHHHHHHHTS------------------------------PPPPPPPP--PPPPPPPPPPPP-----PPPPP-PPPPPPPPEEEPPHHHHHHHTPPTT-EEEHHHHHHHHHTT--S--

Radius of gyration: 36.19 Å; chains: 1; bounding box: 96×123×84 Å

Foldseek 3Di:
DLLVLLLVLCVVQPQVQQFVLQHQFQNHNPSNPLVVQLVDQQAADALDLPPGPVNCVQPVCPDPVRVPPDDPVSSVSVSVCRNNGVDDDDDDDDDFQFLVNVLVLVLCCLPVVDDDLLQLLQKAKAFPSLVVLLVQDPSSVSLLLLLLQLLLQLLALALARDAFDASDPSRGMTMDGQVNRVHDVVLVQVLVVPALQQFHAPDPSQVVSCVSNVHLGRYDYRLVCLQPCLAPVSVCSSSVPDQFPVSVCVVFVHDPVVCLVVLQKAKAWDQDDPFFPGIKMKIWHATNQGIKIKMFWALYCDQLNVCLQQVADDDDDRSHHQGQWMKIWDARSNLAIAIFIAGSRRGTDQWDDSSTGFDPPDPVRIDGGSQNCLLVQVLHADDDFHPNLVSCVVCVVSDPCSVSSPSRNDDRVVVRVVRVVSSVSNVVSSVVSVNPDDDSSRRSSNSSNVVLQDWDALSSLQSSLRHGSVLVLVVLVPDPDPPQQCVQNVDNPGTGGSVSSSVCNQVVSVVSSNGDGGPPPPPPPPDPVPVVVPVPDDDDDDDDDDDDDDDDDDDDDDDDDDDDDDDDDDDDDDDDDDDDDDDQWDQWAFQVRHGPATADFDDAPDPFWTWGQHPVRDTDIDGLNGTHPVVNVVRVVVVVPDDDDDDDDDDDDDDDDDDDDDDDDDDDDDDDDDDDDDDDDDDDDDDDDDDDDDDDDDDDDDDDDDPDPPQADWDQDDPVCCVVQVNDHRDTDGPVVSVVSVVVDDDDDD